Protein AF-A0A816ETZ6-F1 (afdb_monomer_lite)

Structure (mmCIF, N/CA/C/O backbone):
data_AF-A0A816ETZ6-F1
#
_entry.id   AF-A0A816ETZ6-F1
#
loop_
_atom_site.group_PDB
_atom_site.id
_atom_site.type_symbol
_atom_site.label_atom_id
_atom_site.label_alt_id
_atom_site.label_comp_id
_atom_site.label_asym_id
_atom_site.label_entity_id
_atom_site.label_seq_id
_atom_site.pdbx_PDB_ins_code
_atom_site.Cartn_x
_atom_site.Cartn_y
_atom_site.Cartn_z
_atom_site.occupancy
_atom_site.B_iso_or_equiv
_atom_site.auth_seq_id
_atom_site.auth_comp_id
_atom_site.auth_asym_id
_atom_site.auth_atom_id
_atom_site.pdbx_PDB_model_num
ATOM 1 N N . MET A 1 1 ? -43.226 31.183 15.297 1.00 34.88 1 MET A N 1
ATOM 2 C CA . MET A 1 1 ? -44.395 31.118 14.381 1.00 34.88 1 MET A CA 1
ATOM 3 C C . MET A 1 1 ? -44.049 30.615 12.976 1.00 34.88 1 MET A C 1
ATOM 5 O O . MET A 1 1 ? -44.706 29.684 12.530 1.00 34.88 1 MET A O 1
ATOM 9 N N . LEU A 1 2 ? -43.011 31.144 12.308 1.00 30.92 2 LEU A N 1
ATOM 10 C CA . LEU A 1 2 ? -42.655 30.801 10.915 1.00 30.92 2 LEU A CA 1
ATOM 11 C C . LEU A 1 2 ? -42.372 29.296 10.672 1.00 30.92 2 LEU A C 1
ATOM 13 O O . LEU A 1 2 ? -42.860 28.724 9.703 1.00 30.92 2 LEU A O 1
ATOM 17 N N . LYS A 1 3 ? -41.670 28.618 11.596 1.00 33.84 3 LYS A N 1
ATOM 18 C CA . LYS A 1 3 ? -41.381 27.166 11.521 1.00 33.84 3 LYS A CA 1
ATOM 19 C C . LYS A 1 3 ? -42.647 26.290 11.556 1.00 33.84 3 LYS A C 1
ATOM 21 O O . LYS A 1 3 ? -42.753 25.325 10.807 1.00 33.84 3 LYS A O 1
ATOM 26 N N . ARG A 1 4 ? -43.641 26.674 12.368 1.00 38.38 4 ARG A N 1
ATOM 27 C CA . ARG A 1 4 ? -44.930 25.964 12.497 1.00 38.38 4 ARG A CA 1
ATOM 28 C C . ARG A 1 4 ? -45.792 26.131 11.237 1.00 38.38 4 ARG A C 1
ATOM 30 O O . ARG A 1 4 ? -46.466 25.197 10.823 1.00 38.38 4 ARG A O 1
ATOM 37 N N . GLN A 1 5 ? -45.712 27.295 10.585 1.00 42.84 5 GLN A N 1
ATOM 38 C CA . GLN A 1 5 ? -46.378 27.547 9.300 1.00 42.84 5 GLN A CA 1
ATOM 39 C C . GLN A 1 5 ? -45.770 26.739 8.144 1.00 42.84 5 GLN A C 1
ATOM 41 O O . GLN A 1 5 ? -46.517 26.285 7.282 1.00 42.84 5 GLN A O 1
ATOM 46 N N . ILE A 1 6 ? -44.449 26.523 8.127 1.00 42.72 6 ILE A N 1
ATOM 47 C CA . ILE A 1 6 ? -43.787 25.690 7.107 1.00 42.72 6 ILE A CA 1
ATOM 48 C C . ILE A 1 6 ? -44.205 24.222 7.259 1.00 42.72 6 ILE A C 1
ATOM 50 O O . ILE A 1 6 ? -44.625 23.618 6.275 1.00 42.72 6 ILE A O 1
ATOM 54 N N . GLY A 1 7 ? -44.192 23.685 8.486 1.00 45.31 7 GLY A N 1
ATOM 55 C CA . GLY A 1 7 ? -44.654 22.318 8.764 1.00 45.31 7 GLY A CA 1
ATOM 56 C C . GLY A 1 7 ? -46.095 22.073 8.301 1.00 45.31 7 GLY A C 1
ATOM 57 O O . GLY A 1 7 ? -46.358 21.117 7.577 1.00 45.31 7 GLY A O 1
ATOM 58 N N . ASN A 1 8 ? -47.012 22.998 8.606 1.00 49.31 8 ASN A N 1
ATOM 59 C CA . ASN A 1 8 ? -48.418 22.873 8.204 1.00 49.31 8 ASN A CA 1
ATOM 60 C C . ASN A 1 8 ? -48.623 22.957 6.679 1.00 49.31 8 ASN A C 1
ATOM 62 O O . ASN A 1 8 ? -49.490 22.274 6.138 1.00 49.31 8 ASN A O 1
ATOM 66 N N . ARG A 1 9 ? -47.823 23.763 5.963 1.00 48.66 9 ARG A N 1
ATOM 67 C CA . ARG A 1 9 ? -47.892 23.868 4.491 1.00 48.66 9 ARG A CA 1
ATOM 68 C C . ARG A 1 9 ? -47.369 22.616 3.784 1.00 48.66 9 ARG A C 1
ATOM 70 O O . ARG A 1 9 ? -47.900 22.259 2.733 1.00 48.66 9 ARG A O 1
ATOM 77 N N . VAL A 1 10 ? -46.364 21.955 4.359 1.00 47.81 10 VAL A N 1
ATOM 78 C CA . VAL A 1 10 ? -45.830 20.680 3.854 1.00 47.81 10 VAL A CA 1
ATOM 79 C C . VAL A 1 10 ? -46.866 19.569 4.028 1.00 47.81 10 VAL A C 1
ATOM 81 O O . VAL A 1 10 ? -47.193 18.899 3.054 1.00 47.81 10 VAL A O 1
ATOM 84 N N . VAL A 1 11 ? -47.473 19.450 5.214 1.00 50.91 11 VAL A N 1
ATOM 85 C CA . VAL A 1 11 ? -48.527 18.453 5.481 1.00 50.91 11 VAL A CA 1
ATOM 86 C C . VAL A 1 11 ? -49.741 18.660 4.568 1.00 50.91 11 VAL A C 1
ATOM 88 O O . VAL A 1 11 ? -50.195 17.713 3.934 1.00 50.91 11 VAL A O 1
ATOM 91 N N . ALA A 1 12 ? -50.223 19.898 4.409 1.00 53.41 12 ALA A N 1
ATOM 92 C CA . ALA A 1 12 ? -51.356 20.193 3.526 1.00 53.41 12 ALA A CA 1
ATOM 93 C C . ALA A 1 12 ? -51.076 19.898 2.037 1.00 53.41 12 ALA A C 1
ATOM 95 O O . ALA A 1 12 ? -51.993 19.534 1.306 1.00 53.41 12 ALA A O 1
ATOM 96 N N . SER A 1 13 ? -49.822 20.034 1.584 1.00 50.47 13 SER A N 1
ATOM 97 C CA . SER A 1 13 ? -49.429 19.714 0.200 1.00 50.47 13 SER A CA 1
ATOM 98 C C . SER A 1 13 ? -49.269 18.211 -0.041 1.00 50.47 13 SER A C 1
ATOM 100 O O . SER A 1 13 ? -49.447 17.757 -1.164 1.00 50.47 13 SER A O 1
ATOM 102 N N . ILE A 1 14 ? -48.938 17.440 0.998 1.00 49.06 14 ILE A N 1
ATOM 103 C CA . ILE A 1 14 ? -48.859 15.973 0.936 1.00 49.06 14 ILE A CA 1
ATOM 104 C C . ILE A 1 14 ? -50.270 15.368 0.932 1.00 49.06 14 ILE A C 1
ATOM 106 O O . ILE A 1 14 ? -50.546 14.464 0.151 1.00 49.06 14 ILE A O 1
ATOM 110 N N . MET A 1 15 ? -51.177 15.910 1.751 1.00 49.72 15 MET A N 1
ATOM 111 C CA . MET A 1 15 ? -52.556 15.420 1.895 1.00 49.72 15 MET A CA 1
ATOM 112 C C . MET A 1 15 ? -53.477 15.762 0.710 1.00 49.72 15 MET A C 1
ATOM 114 O O . MET A 1 15 ? -54.585 15.241 0.633 1.00 49.72 15 MET A O 1
ATOM 118 N N . SER A 1 16 ? -53.057 16.641 -0.207 1.00 53.53 16 SER A N 1
ATOM 119 C CA . SER A 1 16 ? -53.826 17.000 -1.410 1.00 53.53 16 SER A CA 1
ATOM 120 C C . SER A 1 16 ? -53.511 16.128 -2.634 1.00 53.53 16 SER A C 1
ATOM 122 O O . SER A 1 16 ? -54.131 16.303 -3.685 1.00 53.53 16 SER A O 1
ATOM 124 N N . ILE A 1 17 ? -52.565 15.190 -2.517 1.00 47.22 17 ILE A N 1
ATOM 125 C CA . ILE A 1 17 ? -52.207 14.233 -3.571 1.00 47.22 17 ILE A CA 1
ATOM 126 C C . ILE A 1 17 ? -53.165 13.032 -3.492 1.00 47.22 17 ILE A C 1
ATOM 128 O O . ILE A 1 17 ? -53.378 12.482 -2.416 1.00 47.22 17 ILE A O 1
ATOM 132 N N . ALA A 1 18 ? -53.752 12.633 -4.627 1.00 47.09 18 ALA A N 1
ATOM 133 C CA . ALA A 1 18 ? -54.718 11.533 -4.699 1.00 47.09 18 ALA A CA 1
ATOM 134 C C . ALA A 1 18 ? -54.123 10.204 -4.187 1.00 47.09 18 ALA A C 1
ATOM 136 O O . ALA A 1 18 ? -53.021 9.801 -4.582 1.00 47.09 18 ALA A O 1
ATOM 137 N N . THR A 1 19 ? -54.870 9.537 -3.303 1.00 45.59 19 THR A N 1
ATOM 138 C CA . THR A 1 19 ? -54.453 8.382 -2.485 1.00 45.59 19 THR A CA 1
ATOM 139 C C . THR A 1 19 ? -54.146 7.118 -3.289 1.00 45.59 19 THR A C 1
ATOM 141 O O . THR A 1 19 ? -53.476 6.210 -2.810 1.00 45.59 19 THR A O 1
ATOM 144 N N . ASP A 1 20 ? -54.582 7.077 -4.537 1.00 40.91 20 ASP A N 1
ATOM 145 C CA . ASP A 1 20 ? -54.386 6.023 -5.525 1.00 40.91 20 ASP A CA 1
ATOM 146 C C . ASP A 1 20 ? -53.014 6.101 -6.233 1.00 40.91 20 ASP A C 1
ATOM 148 O O . ASP A 1 20 ? -52.674 5.255 -7.060 1.00 40.91 20 ASP A O 1
ATOM 152 N N . THR A 1 21 ? -52.165 7.063 -5.845 1.00 41.06 21 THR A N 1
ATOM 153 C CA . THR A 1 21 ? -50.764 7.170 -6.284 1.00 41.06 21 THR A CA 1
ATOM 154 C C . THR A 1 21 ? -49.771 7.230 -5.118 1.00 41.06 21 THR A C 1
ATOM 156 O O . THR A 1 21 ? -49.090 8.233 -4.919 1.00 41.06 21 THR A O 1
ATOM 159 N N . TYR A 1 22 ? -49.611 6.123 -4.389 1.00 39.69 22 TYR A N 1
ATOM 160 C CA . TYR A 1 22 ? -48.422 5.890 -3.557 1.00 39.69 22 TYR A CA 1
ATOM 161 C C . TYR A 1 22 ? -47.511 4.846 -4.209 1.00 39.69 22 TYR A C 1
ATOM 163 O O . TYR A 1 22 ? -48.012 3.916 -4.845 1.00 39.69 22 TYR A O 1
ATOM 171 N N . PRO A 1 23 ? -46.176 4.999 -4.114 1.00 36.97 23 PRO A N 1
ATOM 172 C CA . PRO A 1 23 ? -45.440 5.769 -3.103 1.00 36.97 23 PRO A CA 1
ATOM 173 C C . PRO A 1 23 ? -44.599 6.912 -3.709 1.00 36.97 23 PRO A C 1
ATOM 175 O O . PRO A 1 23 ? -44.092 6.824 -4.831 1.00 36.97 23 PRO A O 1
ATOM 178 N N . LEU A 1 24 ? -44.469 8.010 -2.964 1.00 38.41 24 LEU A N 1
ATOM 179 C CA . LEU A 1 24 ? -43.853 9.254 -3.426 1.00 38.41 24 LEU A CA 1
ATOM 180 C C . LEU A 1 24 ? -42.898 9.754 -2.333 1.00 38.41 24 LEU A C 1
ATOM 182 O O . LEU A 1 24 ? -43.301 10.488 -1.435 1.00 38.41 24 LEU A O 1
ATOM 186 N N . LEU A 1 25 ? -41.630 9.334 -2.386 1.00 40.00 25 LEU A N 1
ATOM 187 C CA . LEU A 1 25 ? -40.583 9.924 -1.548 1.00 40.00 25 LEU A CA 1
ATOM 188 C C . LEU A 1 25 ? -40.265 11.317 -2.115 1.00 40.00 25 LEU A C 1
ATOM 190 O O . LEU A 1 25 ? -39.762 11.431 -3.234 1.00 40.00 25 LEU A O 1
ATOM 194 N N . LEU A 1 26 ? -40.632 12.370 -1.381 1.00 43.00 26 LEU A N 1
ATOM 195 C CA . LEU A 1 26 ? -40.454 13.768 -1.780 1.00 43.00 26 LEU A CA 1
ATOM 196 C C . LEU A 1 26 ? -39.130 14.301 -1.227 1.00 43.00 26 LEU A C 1
ATOM 198 O O . LEU A 1 26 ? -39.006 14.559 -0.032 1.00 43.00 26 LEU A O 1
ATOM 202 N N . CYS A 1 27 ? -38.148 14.519 -2.102 1.00 36.97 27 CYS A N 1
ATOM 203 C CA . CYS A 1 27 ? -36.967 15.299 -1.740 1.00 36.97 27 CYS A CA 1
ATOM 204 C C . CYS A 1 27 ? -37.350 16.788 -1.718 1.00 36.97 27 CYS A C 1
ATOM 206 O O . CYS A 1 27 ? -37.662 17.372 -2.760 1.00 36.97 27 CYS A O 1
ATOM 208 N N . ILE A 1 28 ? -37.379 17.375 -0.520 1.00 40.34 28 ILE A N 1
ATOM 209 C CA . ILE A 1 28 ? -37.709 18.782 -0.291 1.00 40.34 28 ILE A CA 1
ATOM 210 C C . ILE A 1 28 ? -36.407 19.544 -0.072 1.00 40.34 28 ILE A C 1
ATOM 212 O O . ILE A 1 28 ? -35.733 19.341 0.937 1.00 40.34 28 ILE A O 1
ATOM 216 N N . MET A 1 29 ? -36.075 20.455 -0.985 1.00 34.91 29 MET A N 1
ATOM 217 C CA . MET A 1 29 ? -34.962 21.384 -0.797 1.00 34.91 29 MET A CA 1
ATOM 218 C C . MET A 1 29 ? -35.473 22.813 -0.625 1.00 34.91 29 MET A C 1
ATOM 220 O O . MET A 1 29 ? -36.388 23.262 -1.321 1.00 34.91 29 MET A O 1
ATOM 224 N N . LEU A 1 30 ? -34.869 23.533 0.322 1.00 34.41 30 LEU A N 1
ATOM 225 C CA . LEU A 1 30 ? -35.123 24.950 0.549 1.00 34.41 30 LEU A CA 1
ATOM 226 C C . LEU A 1 30 ? -34.079 25.754 -0.235 1.00 34.41 30 LEU A C 1
ATOM 228 O O . LEU A 1 30 ? -32.923 25.833 0.172 1.00 34.41 30 LEU A O 1
ATOM 232 N N . GLN A 1 31 ? -34.474 26.350 -1.357 1.00 34.78 31 GLN A N 1
ATOM 233 C CA . GLN A 1 31 ? -33.608 27.238 -2.137 1.00 34.78 31 GLN A CA 1
ATOM 234 C C . GLN A 1 31 ? -34.212 28.642 -2.137 1.00 34.78 31 GLN A C 1
ATOM 236 O O . GLN A 1 31 ? -35.377 28.828 -2.474 1.00 34.78 31 GLN A O 1
ATOM 241 N N . HIS A 1 32 ? -33.426 29.639 -1.720 1.00 34.31 32 HIS A N 1
ATOM 242 C CA . HIS A 1 32 ? -33.833 31.053 -1.673 1.00 34.31 32 HIS A CA 1
ATOM 243 C C . HIS A 1 32 ? -35.128 31.327 -0.876 1.00 34.31 32 HIS A C 1
ATOM 245 O O . HIS A 1 32 ? -35.890 32.235 -1.196 1.00 34.31 32 HIS A O 1
ATOM 251 N N . GLY A 1 33 ? -35.400 30.535 0.168 1.00 34.59 33 GLY A N 1
ATOM 252 C CA . GLY A 1 33 ? -36.573 30.714 1.033 1.00 34.59 33 GLY A CA 1
ATOM 253 C C . GLY A 1 33 ? -37.898 30.194 0.459 1.00 34.59 33 GLY A C 1
ATOM 254 O O . GLY A 1 33 ? -38.934 30.358 1.104 1.00 34.59 33 GLY A O 1
ATOM 255 N N . GLN A 1 34 ? -37.886 29.534 -0.705 1.00 35.69 34 GLN A N 1
ATOM 256 C CA . GLN A 1 34 ? -39.037 28.809 -1.247 1.00 35.69 34 GLN A CA 1
ATOM 257 C C . GLN A 1 34 ? -38.765 27.301 -1.298 1.00 35.69 34 GLN A C 1
ATOM 259 O O . GLN A 1 34 ? -37.636 26.844 -1.471 1.00 35.69 34 GLN A O 1
ATOM 264 N N . LEU A 1 35 ? -39.828 26.529 -1.077 1.00 39.34 35 LEU A N 1
ATOM 265 C CA . LEU A 1 35 ? -39.796 25.077 -0.930 1.00 39.34 35 LEU A CA 1
ATOM 266 C C . LEU A 1 35 ? -40.050 24.450 -2.309 1.00 39.34 35 LEU A C 1
ATOM 268 O O . LEU A 1 35 ? -41.132 24.644 -2.864 1.00 39.34 35 LEU A O 1
ATOM 272 N N . GLN A 1 36 ? -39.067 23.746 -2.876 1.00 41.31 36 GLN A N 1
ATOM 273 C CA . GLN A 1 36 ? -39.215 23.053 -4.163 1.00 41.31 36 GLN A CA 1
ATOM 274 C C . GLN A 1 36 ? -39.048 21.539 -4.011 1.00 41.31 36 GLN A C 1
ATOM 276 O O . GLN A 1 36 ? -38.235 21.056 -3.221 1.00 41.31 36 GLN A O 1
ATOM 281 N N . ILE A 1 37 ? -39.843 20.803 -4.790 1.00 46.69 37 ILE A N 1
ATOM 282 C CA . ILE A 1 37 ? -39.881 19.339 -4.845 1.00 46.69 37 ILE A CA 1
ATOM 283 C C . ILE A 1 37 ? -39.155 18.900 -6.116 1.00 46.69 37 ILE A C 1
ATOM 285 O O . ILE A 1 37 ? -39.604 19.235 -7.212 1.00 46.69 37 ILE A O 1
ATOM 289 N N . THR A 1 38 ? -38.058 18.153 -5.985 1.00 40.88 38 THR A N 1
ATOM 290 C CA . THR A 1 38 ? -37.155 17.891 -7.122 1.00 40.88 38 THR A CA 1
ATOM 291 C C . THR A 1 38 ? -37.094 16.443 -7.605 1.00 40.88 38 THR A C 1
ATOM 293 O O . THR A 1 38 ? -36.590 16.230 -8.702 1.00 40.88 38 THR A O 1
ATOM 296 N N . ASN A 1 39 ? -37.618 15.441 -6.885 1.00 34.59 39 ASN A N 1
ATOM 297 C CA . ASN A 1 39 ? -37.614 14.061 -7.399 1.00 34.59 39 ASN A CA 1
ATOM 298 C C . ASN A 1 39 ? -38.719 13.155 -6.831 1.00 34.59 39 ASN A C 1
ATOM 300 O O . ASN A 1 39 ? -39.155 13.347 -5.698 1.00 34.59 39 ASN A O 1
ATOM 304 N N . LYS A 1 40 ? -39.146 12.166 -7.639 1.00 41.06 40 LYS A N 1
ATOM 305 C CA . LYS A 1 40 ? -40.146 11.131 -7.309 1.00 41.06 40 LYS A CA 1
ATOM 306 C C . LYS A 1 40 ? -39.498 9.743 -7.353 1.00 41.06 40 LYS A C 1
ATOM 308 O O . LYS A 1 40 ? -39.164 9.275 -8.438 1.00 41.06 40 LYS A O 1
ATOM 313 N N . ILE A 1 41 ? -39.365 9.068 -6.211 1.00 36.31 41 ILE A N 1
ATOM 314 C CA . ILE A 1 41 ? -38.901 7.668 -6.141 1.00 36.31 41 ILE A CA 1
ATOM 315 C C . ILE A 1 41 ? -40.079 6.773 -5.729 1.00 36.31 41 ILE A C 1
ATOM 317 O O . ILE A 1 41 ? -40.777 7.094 -4.766 1.00 36.31 41 ILE A O 1
ATOM 321 N N . ARG A 1 42 ? -40.311 5.676 -6.469 1.00 35.72 42 ARG A N 1
ATOM 322 C CA . ARG A 1 42 ? -41.384 4.693 -6.219 1.00 35.72 42 ARG A CA 1
ATOM 323 C C . ARG A 1 42 ? -40.836 3.454 -5.474 1.00 35.72 42 ARG A C 1
ATOM 325 O O . ARG A 1 42 ? -40.060 2.718 -6.069 1.00 35.72 42 ARG A O 1
ATOM 332 N N . GLY A 1 43 ? -41.273 3.190 -4.234 1.00 41.09 43 GLY A N 1
ATOM 333 C CA . GLY A 1 43 ? -41.097 1.926 -3.492 1.00 41.09 43 GLY A CA 1
ATOM 334 C C . GLY A 1 43 ? -42.106 1.648 -2.342 1.00 41.09 43 GLY A C 1
ATOM 335 O O . GLY A 1 43 ? -42.476 2.540 -1.586 1.00 41.09 43 GLY A O 1
ATOM 336 N N . THR A 1 44 ? -42.535 0.382 -2.299 1.00 41.16 44 THR A N 1
ATOM 337 C CA . THR A 1 44 ? -43.386 -0.492 -1.437 1.00 41.16 44 THR A CA 1
ATOM 338 C C . THR A 1 44 ? -43.723 -0.184 0.047 1.00 41.16 44 THR A C 1
ATOM 340 O O . THR A 1 44 ? -43.862 -1.132 0.812 1.00 41.16 44 THR A O 1
ATOM 343 N N . MET A 1 45 ? -43.894 1.059 0.504 1.00 43.56 45 MET A N 1
ATOM 344 C CA . MET A 1 45 ? -44.375 1.313 1.886 1.00 43.56 45 MET A CA 1
ATOM 345 C C . MET A 1 45 ? -45.904 1.464 1.965 1.00 43.56 45 MET A C 1
ATOM 347 O O . MET A 1 45 ? -46.514 2.061 1.074 1.00 43.56 45 MET A O 1
ATOM 351 N N . SER A 1 46 ? -46.527 0.938 3.024 1.00 50.12 46 SER A N 1
ATOM 352 C CA . SER A 1 46 ? -47.958 1.131 3.317 1.00 50.12 46 SER A CA 1
ATOM 353 C C . SER A 1 46 ? -48.247 2.538 3.869 1.00 50.12 46 SER A C 1
ATOM 355 O O . SER A 1 46 ? -47.347 3.219 4.360 1.00 50.12 46 SER A O 1
ATOM 357 N N . CYS A 1 47 ? -49.501 3.009 3.790 1.00 44.69 47 CYS A N 1
ATOM 358 C CA . CYS A 1 47 ? -49.872 4.358 4.251 1.00 44.69 47 CYS A CA 1
ATOM 359 C C . CYS A 1 47 ? -49.534 4.608 5.730 1.00 44.69 47 CYS A C 1
ATOM 361 O O . CYS A 1 47 ? -49.101 5.709 6.068 1.00 44.69 47 CYS A O 1
ATOM 363 N N . ASP A 1 48 ? -49.689 3.592 6.580 1.00 49.91 48 ASP A N 1
ATOM 364 C CA . ASP A 1 48 ? -49.413 3.698 8.014 1.00 49.91 48 ASP A CA 1
ATOM 365 C C . ASP A 1 48 ? -47.906 3.820 8.281 1.00 49.91 48 ASP A C 1
ATOM 367 O O . ASP A 1 48 ? -47.484 4.674 9.057 1.00 49.91 48 ASP A O 1
ATOM 371 N N . GLU A 1 49 ? -47.078 3.057 7.559 1.00 48.41 49 GLU A N 1
ATOM 372 C CA . GLU A 1 49 ? -45.612 3.137 7.655 1.00 48.41 49 GLU A CA 1
ATOM 373 C C . GLU A 1 49 ? -45.079 4.490 7.168 1.00 48.41 49 GLU A C 1
ATOM 375 O O . GLU A 1 49 ? -44.165 5.049 7.771 1.00 48.41 49 GLU A O 1
ATOM 380 N N . VAL A 1 50 ? -45.668 5.050 6.106 1.00 46.16 50 VAL A N 1
ATOM 381 C CA . VAL A 1 50 ? -45.304 6.382 5.598 1.00 46.16 50 VAL A CA 1
ATOM 382 C C . VAL A 1 50 ? -45.700 7.476 6.591 1.00 46.16 50 VAL A C 1
ATOM 384 O O . VAL A 1 50 ? -44.939 8.423 6.795 1.00 46.16 50 VAL A O 1
ATOM 387 N N . TYR A 1 51 ? -46.874 7.366 7.218 1.00 47.62 51 TYR A N 1
ATOM 388 C CA . TYR A 1 51 ? -47.314 8.322 8.232 1.00 47.62 51 TYR A CA 1
ATOM 389 C C . TYR A 1 51 ? -46.418 8.271 9.480 1.00 47.62 51 TYR A C 1
ATOM 391 O O . TYR A 1 51 ? -45.949 9.317 9.926 1.00 47.62 51 TYR A O 1
ATOM 399 N N . GLU A 1 52 ? -46.110 7.076 9.989 1.00 51.25 52 GLU A N 1
ATOM 400 C CA . GLU A 1 52 ? -45.186 6.853 11.112 1.00 51.25 52 GLU A CA 1
ATOM 401 C C . GLU A 1 52 ? -43.782 7.409 10.820 1.00 51.25 52 GLU A C 1
ATOM 403 O O . GLU A 1 52 ? -43.214 8.134 11.643 1.00 51.25 52 GLU A O 1
ATOM 408 N N . GLU A 1 53 ? -43.228 7.156 9.628 1.00 48.38 53 GLU A N 1
ATOM 409 C CA . GLU A 1 53 ? -41.922 7.702 9.245 1.00 48.38 53 GLU A CA 1
ATOM 410 C C . GLU A 1 53 ? -41.940 9.227 9.119 1.00 48.38 53 GLU A C 1
ATOM 412 O O . GLU A 1 53 ? -41.002 9.891 9.564 1.00 48.38 53 GLU A O 1
ATOM 417 N N . LEU A 1 54 ? -43.000 9.807 8.549 1.00 45.12 54 LEU A N 1
ATOM 418 C CA . LEU A 1 54 ? -43.133 11.258 8.419 1.00 45.12 54 LEU A CA 1
ATOM 419 C C . LEU A 1 54 ? -43.300 11.937 9.779 1.00 45.12 54 LEU A C 1
ATOM 421 O O . LEU A 1 54 ? -42.702 12.991 10.001 1.00 45.12 54 LEU A O 1
ATOM 425 N N . VAL A 1 55 ? -44.059 11.338 10.700 1.00 50.62 55 VAL A N 1
ATOM 426 C CA . VAL A 1 55 ? -44.177 11.807 12.087 1.00 50.62 55 VAL A CA 1
ATOM 427 C C . VAL A 1 55 ? -42.829 11.685 12.800 1.00 50.62 55 VAL A C 1
ATOM 429 O O . VAL A 1 55 ? -42.383 12.648 13.416 1.00 50.62 55 VAL A O 1
ATOM 432 N N . SER A 1 56 ? -42.113 10.571 12.632 1.00 48.94 56 SER A N 1
ATOM 433 C CA . SER A 1 56 ? -40.766 10.361 13.183 1.00 48.94 56 SER A CA 1
ATOM 434 C C . SER A 1 56 ? -39.740 11.358 12.627 1.00 48.94 56 SER A C 1
ATOM 436 O O . SER A 1 56 ? -38.921 11.904 13.371 1.00 48.94 56 SER A O 1
ATOM 438 N N . ALA A 1 57 ? -39.793 11.660 11.329 1.00 45.03 57 ALA A N 1
ATOM 439 C CA . ALA A 1 57 ? -38.941 12.654 10.685 1.00 45.03 57 ALA A CA 1
ATOM 440 C C . ALA A 1 57 ? -39.301 14.084 11.121 1.00 45.03 57 ALA A C 1
ATOM 442 O O . ALA A 1 57 ? -38.399 14.883 11.383 1.00 45.03 57 ALA A O 1
ATOM 443 N N . HIS A 1 58 ? -40.594 14.398 11.260 1.00 45.56 58 HIS A N 1
ATOM 444 C CA . HIS A 1 58 ? -41.081 15.666 11.807 1.00 45.56 58 HIS A CA 1
ATOM 445 C C . HIS A 1 58 ? -40.612 15.866 13.251 1.00 45.56 58 HIS A C 1
ATOM 447 O O . HIS A 1 58 ? -40.082 16.9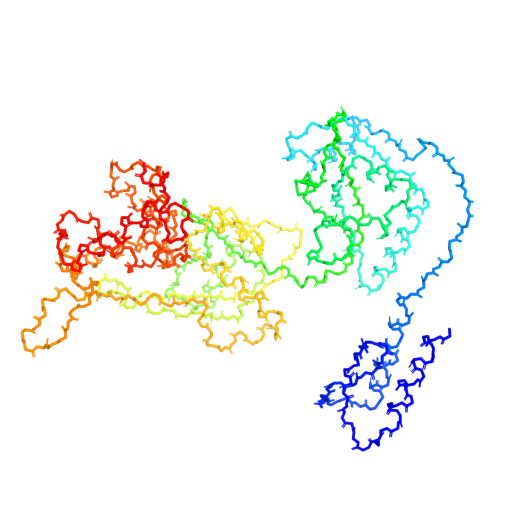27 13.591 1.00 45.56 58 HIS A O 1
ATOM 453 N N . ASP A 1 59 ? -40.718 14.828 14.076 1.00 47.38 59 ASP A N 1
ATOM 454 C CA . ASP A 1 59 ? -40.248 14.824 15.456 1.00 47.38 59 ASP A CA 1
ATOM 455 C C . ASP A 1 59 ? -38.728 14.960 15.536 1.00 47.38 59 ASP A C 1
ATOM 457 O O . ASP A 1 59 ? -38.230 15.764 16.319 1.00 47.38 59 ASP A O 1
ATOM 461 N N . LYS A 1 60 ? -37.964 14.253 14.694 1.00 46.22 60 LYS A N 1
ATOM 462 C CA . LYS A 1 60 ? -36.498 14.405 14.613 1.00 46.22 60 LYS A CA 1
ATOM 463 C C . LYS A 1 60 ? -36.084 15.804 14.151 1.00 46.22 60 LYS A C 1
ATOM 465 O O . LYS A 1 60 ? -35.098 16.340 14.655 1.00 46.22 60 LYS A O 1
ATOM 470 N N . PHE A 1 61 ? -36.821 16.401 13.215 1.00 41.03 61 PHE A N 1
ATOM 471 C CA . PHE A 1 61 ? -36.565 17.754 12.721 1.00 41.03 61 PHE A CA 1
ATOM 472 C C . PHE A 1 61 ? -36.890 18.820 13.779 1.00 41.03 61 PHE A C 1
ATOM 474 O O . PHE A 1 61 ? -36.116 19.760 13.960 1.00 41.03 61 PHE A O 1
ATOM 481 N N . ASN A 1 62 ? -37.982 18.652 14.530 1.00 44.72 62 ASN A N 1
ATOM 482 C CA . ASN A 1 62 ? -38.365 19.570 15.605 1.00 44.72 62 ASN A CA 1
ATOM 483 C C . ASN A 1 62 ? -37.524 19.397 16.881 1.00 44.72 62 ASN A C 1
ATOM 485 O O . ASN A 1 62 ? -37.255 20.391 17.550 1.00 44.72 62 ASN A O 1
ATOM 489 N N . ARG A 1 63 ? -37.039 18.184 17.192 1.00 45.84 63 ARG A N 1
ATOM 490 C CA . ARG A 1 63 ? -36.154 17.919 18.348 1.00 45.84 63 ARG A CA 1
ATOM 491 C C . ARG A 1 63 ? -34.748 18.509 18.203 1.00 45.84 63 ARG A C 1
ATOM 493 O O . ARG A 1 63 ? -33.998 18.514 19.170 1.00 45.84 63 ARG A O 1
ATOM 500 N N . ARG A 1 64 ? -34.359 19.009 17.023 1.00 39.94 64 ARG A N 1
ATOM 501 C CA . ARG A 1 64 ? -33.009 19.553 16.787 1.00 39.94 64 ARG A CA 1
ATOM 502 C C . ARG A 1 64 ? -32.802 21.018 17.177 1.00 39.94 64 ARG A C 1
ATOM 504 O O . ARG A 1 64 ? -31.703 21.517 16.977 1.00 39.94 64 ARG A O 1
ATOM 511 N N . VAL A 1 65 ? -33.790 21.700 17.757 1.00 39.81 65 VAL A N 1
ATOM 512 C CA . VAL A 1 65 ? -33.563 23.000 18.412 1.00 39.81 65 VAL A CA 1
ATOM 513 C C . VAL A 1 65 ? -34.479 23.134 19.626 1.00 39.81 65 VAL A C 1
ATOM 515 O O . VAL A 1 65 ? -35.524 23.776 19.553 1.00 39.81 65 VAL A O 1
ATOM 518 N N . GLU A 1 66 ? -34.061 22.568 20.751 1.00 33.62 66 GLU A N 1
ATOM 519 C CA . GLU A 1 66 ? -34.364 23.162 22.051 1.00 33.62 66 GLU A CA 1
ATOM 520 C C . GLU A 1 66 ? -33.103 23.890 22.519 1.00 33.62 66 GLU A C 1
ATOM 522 O O . GLU A 1 66 ? -32.230 23.337 23.179 1.00 33.62 66 GLU A O 1
ATOM 527 N N . THR A 1 67 ? -32.977 25.154 22.116 1.00 34.41 67 THR A N 1
ATOM 528 C CA . THR A 1 67 ? -32.191 26.122 22.882 1.00 34.41 67 THR A CA 1
ATOM 529 C C . THR A 1 67 ? -32.919 26.303 24.206 1.00 34.41 67 THR A C 1
ATOM 531 O O . THR A 1 67 ? -33.943 26.989 24.249 1.00 34.41 67 THR A O 1
ATOM 534 N N . PHE A 1 68 ? -32.445 25.641 25.258 1.00 29.30 68 PHE A N 1
ATOM 535 C CA . PHE A 1 68 ? -32.907 25.939 26.604 1.00 29.30 68 PHE A CA 1
ATOM 536 C C . PHE A 1 68 ? -32.243 27.210 27.112 1.00 29.30 68 PHE A C 1
ATOM 538 O O . PHE A 1 68 ? -31.078 27.488 26.835 1.00 29.30 68 PHE A O 1
ATOM 545 N N . ASN A 1 69 ? -33.068 27.993 27.800 1.00 30.80 69 ASN A N 1
ATOM 546 C CA . ASN A 1 69 ? -32.793 29.330 28.284 1.00 30.80 69 ASN A CA 1
ATOM 547 C C . ASN A 1 69 ? -31.457 29.416 29.020 1.00 30.80 69 ASN A C 1
ATOM 549 O O . ASN A 1 69 ? -31.198 28.661 29.956 1.00 30.80 69 ASN A O 1
ATOM 553 N N . ILE A 1 70 ? -30.668 30.409 28.615 1.00 31.33 70 ILE A N 1
ATOM 554 C CA . ILE A 1 70 ? -29.593 30.983 29.412 1.00 31.33 70 ILE A CA 1
ATOM 555 C C . ILE A 1 70 ? -30.221 31.403 30.743 1.00 31.33 70 ILE A C 1
ATOM 557 O O . ILE A 1 70 ? -31.080 32.285 30.781 1.00 31.33 70 ILE A O 1
ATOM 561 N N . LEU A 1 71 ? -29.832 30.728 31.821 1.00 30.30 71 LEU A N 1
ATOM 562 C CA . LEU A 1 71 ? -29.949 31.299 33.152 1.00 30.30 71 LEU A CA 1
ATOM 563 C C . LEU A 1 71 ? -28.858 32.363 33.260 1.00 30.30 71 LEU A C 1
ATOM 565 O O . LEU A 1 71 ? -27.673 32.062 33.128 1.00 30.30 71 LEU A O 1
ATOM 569 N N . GLU A 1 72 ? -29.294 33.609 33.421 1.00 36.47 72 GLU A N 1
ATOM 570 C CA . GLU A 1 72 ? -28.436 34.730 33.777 1.00 36.47 72 GLU A CA 1
ATOM 571 C C . GLU A 1 72 ? -27.819 34.529 35.165 1.00 36.47 72 GLU A C 1
ATOM 573 O O . GLU A 1 72 ? -28.475 34.084 36.107 1.00 36.47 72 GLU A O 1
ATOM 578 N N . ASP A 1 73 ? -26.568 34.975 35.232 1.00 36.56 73 ASP A N 1
ATOM 579 C CA . ASP A 1 73 ? -25.823 35.442 36.396 1.00 36.56 73 ASP A CA 1
ATOM 580 C C . ASP A 1 73 ? -25.429 34.429 37.486 1.00 36.56 73 ASP A C 1
ATOM 582 O O . ASP A 1 73 ? -26.181 34.109 38.403 1.00 36.56 73 ASP A O 1
ATOM 586 N N . SER A 1 74 ? -24.140 34.071 37.485 1.00 33.31 74 SER A N 1
ATOM 587 C CA . SER A 1 74 ? -23.357 34.095 38.723 1.00 33.31 74 SER A CA 1
ATOM 588 C C . SER A 1 74 ? -21.863 34.266 38.429 1.00 33.31 74 SER A C 1
ATOM 590 O O . SER A 1 74 ? -21.181 33.320 38.047 1.00 33.31 74 SER A O 1
ATOM 592 N N . SER A 1 75 ? -21.394 35.500 38.629 1.00 30.62 75 SER A N 1
ATOM 593 C CA . SER A 1 75 ? -20.078 35.897 39.156 1.00 30.62 75 SER A CA 1
ATOM 594 C C . SER A 1 75 ? -18.806 35.202 38.645 1.00 30.62 75 SER A C 1
ATOM 596 O O . SER A 1 75 ? -18.569 34.019 38.868 1.00 30.62 75 SER A O 1
ATOM 598 N N . LEU A 1 76 ? -17.893 36.034 38.135 1.00 46.56 76 LEU A N 1
ATOM 599 C CA . LEU A 1 76 ? -16.441 35.827 38.138 1.00 46.56 76 LEU A CA 1
ATOM 600 C C . LEU A 1 76 ? -15.962 35.126 39.425 1.00 46.56 76 LEU A C 1
ATOM 602 O O . LEU A 1 76 ? -16.076 35.712 40.502 1.00 46.56 76 LEU A O 1
ATOM 606 N N . VAL A 1 77 ? -15.357 33.937 39.314 1.00 35.56 77 VAL A N 1
ATOM 607 C CA . VAL A 1 77 ? -14.593 33.328 40.415 1.00 35.56 77 VAL A CA 1
ATOM 608 C C . VAL A 1 77 ? -13.293 32.702 39.898 1.00 35.56 77 VAL A C 1
ATOM 610 O O . VAL A 1 77 ? -13.250 31.949 38.929 1.00 35.56 77 VAL A O 1
ATOM 613 N N . SER A 1 78 ? -12.211 33.091 40.564 1.00 39.62 78 SER A N 1
ATOM 614 C CA . SER A 1 78 ? -10.814 32.682 40.413 1.00 39.62 78 SER A CA 1
ATOM 615 C C . SER A 1 78 ? -10.531 31.238 40.850 1.00 39.62 78 SER A C 1
ATOM 617 O O . SER A 1 78 ? -11.126 30.800 41.820 1.00 39.62 78 SER A O 1
ATOM 619 N N . ASN A 1 79 ? -9.525 30.579 40.254 1.00 51.28 79 ASN A N 1
ATOM 620 C CA . ASN A 1 79 ? -8.665 29.498 40.804 1.00 51.28 79 ASN A CA 1
ATOM 621 C C . ASN A 1 79 ? -9.266 28.282 41.570 1.00 51.28 79 ASN A C 1
ATOM 623 O O . ASN A 1 79 ? -8.486 27.429 41.985 1.00 51.28 79 ASN A O 1
ATOM 627 N N . GLU A 1 80 ? -10.582 28.136 41.747 1.00 62.78 80 GLU A N 1
ATOM 628 C CA . GLU A 1 80 ? -11.187 27.083 42.593 1.00 62.78 80 GLU A CA 1
ATOM 629 C C . GLU A 1 80 ? -11.379 25.722 41.898 1.00 62.78 80 GLU A C 1
ATOM 631 O O . GLU A 1 80 ? -11.587 24.718 42.572 1.00 62.78 80 GLU A O 1
ATOM 636 N N . PHE A 1 81 ? -11.269 25.653 40.568 1.00 69.44 81 PHE A N 1
ATOM 637 C CA . PHE A 1 81 ? -11.575 24.435 39.799 1.00 69.44 81 PHE A CA 1
ATOM 638 C C . PHE A 1 81 ? -10.365 23.540 39.501 1.00 69.44 81 PHE A C 1
ATOM 640 O O . PHE A 1 81 ? -10.534 22.453 38.949 1.00 69.44 81 PHE A O 1
ATOM 647 N N . LEU A 1 82 ? -9.147 23.997 39.814 1.00 78.00 82 LEU A N 1
ATOM 648 C CA . LEU A 1 82 ? -7.904 23.326 39.433 1.00 78.00 82 LEU A CA 1
ATOM 649 C C . LEU A 1 82 ? -7.127 22.836 40.654 1.00 78.00 82 LEU A C 1
ATOM 651 O O . LEU A 1 82 ? -6.550 23.630 41.397 1.00 78.00 82 LEU A O 1
ATOM 655 N N . THR A 1 83 ? -7.006 21.518 40.789 1.00 81.88 83 THR A N 1
ATOM 656 C CA . THR A 1 83 ? -6.166 20.892 41.818 1.00 81.88 83 THR A CA 1
ATOM 657 C C . THR A 1 83 ? -4.875 20.376 41.188 1.00 81.88 83 THR A C 1
ATOM 659 O O . THR A 1 83 ? -4.909 19.575 40.258 1.00 81.88 83 THR A O 1
ATOM 662 N N . ILE A 1 84 ? -3.707 20.808 41.676 1.00 80.81 84 ILE A N 1
ATOM 663 C CA . ILE A 1 84 ? -2.419 20.290 41.181 1.00 80.81 84 ILE A CA 1
ATOM 664 C C . ILE A 1 84 ? -2.258 18.823 41.590 1.00 80.81 84 ILE A C 1
ATOM 666 O O . ILE A 1 84 ? -2.298 18.497 42.776 1.00 80.81 84 ILE A O 1
ATOM 670 N N . LEU A 1 85 ? -1.968 17.955 40.620 1.00 78.75 85 LEU A N 1
ATOM 671 C CA . LEU A 1 85 ? -1.582 16.576 40.896 1.00 78.75 85 LEU A CA 1
ATOM 672 C C . LEU A 1 85 ? -0.100 16.495 41.274 1.00 78.75 85 LEU A C 1
ATOM 674 O O . LEU A 1 85 ? 0.790 16.919 40.530 1.00 78.75 85 LEU A O 1
ATOM 678 N N . LEU A 1 86 ? 0.171 15.916 42.445 1.00 80.50 86 LEU A N 1
ATOM 679 C CA . LEU A 1 86 ? 1.531 15.644 42.899 1.00 80.50 86 LEU A CA 1
ATOM 680 C C . LEU A 1 86 ? 2.175 14.573 42.017 1.00 80.50 86 LEU A C 1
ATOM 682 O O . LEU A 1 86 ? 1.560 13.555 41.724 1.00 80.50 86 LEU A O 1
ATOM 686 N N . LYS A 1 87 ? 3.454 14.747 41.669 1.00 79.69 87 LYS A N 1
ATOM 687 C CA . LYS A 1 87 ? 4.194 13.790 40.822 1.00 79.69 87 LYS A CA 1
ATOM 688 C C . LYS A 1 87 ? 4.264 12.368 41.390 1.00 79.69 87 LYS A C 1
ATOM 690 O O . LYS A 1 87 ? 4.519 11.429 40.646 1.00 79.69 87 LYS A O 1
ATOM 695 N N . SER A 1 88 ? 4.089 12.231 42.702 1.00 80.50 88 SER A N 1
ATOM 696 C CA . SER A 1 88 ? 4.053 10.958 43.419 1.00 80.50 88 SER A CA 1
ATOM 697 C C . SER A 1 88 ? 2.679 10.281 43.408 1.00 80.50 88 SER A C 1
ATOM 699 O O . SER A 1 88 ? 2.583 9.145 43.865 1.00 80.50 88 SER A O 1
ATOM 701 N N . SER A 1 89 ? 1.616 10.946 42.940 1.00 86.31 89 SER A N 1
ATOM 702 C CA . SER A 1 89 ? 0.284 10.344 42.899 1.00 86.31 89 SER A CA 1
ATOM 703 C C . SER A 1 89 ? 0.191 9.303 41.782 1.00 86.31 89 SER A C 1
ATOM 705 O O . SER A 1 89 ? 0.774 9.460 40.706 1.00 86.31 89 SER A O 1
ATOM 707 N N . ALA A 1 90 ? -0.567 8.232 42.029 1.00 86.62 90 ALA A N 1
ATOM 708 C CA . ALA A 1 90 ? -0.806 7.189 41.030 1.00 86.62 90 ALA A CA 1
ATOM 709 C C . ALA A 1 90 ? -1.451 7.761 39.755 1.00 86.62 90 ALA A C 1
ATOM 711 O O . ALA A 1 90 ? -1.065 7.403 38.646 1.00 86.62 90 ALA A O 1
ATOM 712 N N . GLU A 1 91 ? -2.368 8.714 39.923 1.00 82.12 91 GLU A N 1
ATOM 713 C CA . GLU A 1 91 ? -3.054 9.407 38.833 1.00 82.12 91 GLU A CA 1
ATOM 714 C C . GLU A 1 91 ? -2.094 10.227 37.958 1.00 82.12 91 GLU A C 1
ATOM 716 O O . GLU A 1 91 ? -2.144 10.139 36.730 1.00 82.12 91 GLU A O 1
ATOM 721 N N . TYR A 1 92 ? -1.149 10.959 38.566 1.00 84.25 92 TYR A N 1
ATOM 722 C CA . TYR A 1 92 ? -0.116 11.666 37.809 1.00 84.25 92 TYR A CA 1
ATOM 723 C C . TYR A 1 92 ? 0.724 10.684 36.989 1.00 84.25 92 TYR A C 1
ATOM 725 O O . TYR A 1 92 ? 0.994 10.940 35.817 1.00 84.25 92 TYR A O 1
ATOM 733 N N . VAL A 1 93 ? 1.146 9.565 37.589 1.00 82.00 93 VAL A N 1
ATOM 734 C CA . VAL A 1 93 ? 1.970 8.552 36.913 1.00 82.00 93 VAL A CA 1
ATOM 735 C C . VAL A 1 93 ? 1.220 7.930 35.734 1.00 82.00 93 VAL A C 1
ATOM 737 O O . VAL A 1 93 ? 1.801 7.771 34.661 1.00 82.00 93 VAL A O 1
ATOM 740 N N . GLU A 1 94 ? -0.072 7.633 35.886 1.00 82.56 94 GLU A N 1
ATOM 741 C CA . GLU A 1 94 ? -0.905 7.110 34.800 1.00 82.56 94 GLU A CA 1
ATOM 742 C C . GLU A 1 94 ? -0.997 8.098 33.627 1.00 82.56 94 GLU A C 1
ATOM 744 O O . GLU A 1 94 ? -0.747 7.729 32.475 1.00 82.56 94 GLU A O 1
ATOM 749 N N . ILE A 1 95 ? -1.298 9.368 33.914 1.00 80.44 95 ILE A N 1
ATOM 750 C CA . ILE A 1 95 ? -1.374 10.430 32.903 1.00 80.44 95 ILE A CA 1
ATOM 751 C C . ILE A 1 95 ? -0.011 10.639 32.233 1.00 80.44 95 ILE A C 1
ATOM 753 O O . ILE A 1 95 ? 0.079 10.722 31.006 1.00 80.44 95 ILE A O 1
ATOM 757 N N . ALA A 1 96 ? 1.064 10.683 33.021 1.00 79.62 96 ALA A N 1
ATOM 758 C CA . ALA A 1 96 ? 2.416 10.866 32.517 1.00 79.62 96 ALA A CA 1
ATOM 759 C C . ALA A 1 96 ? 2.831 9.724 31.583 1.00 79.62 96 ALA A C 1
ATOM 761 O O . ALA A 1 96 ? 3.392 9.993 30.525 1.00 79.62 96 ALA A O 1
ATOM 762 N N . ASN A 1 97 ? 2.489 8.474 31.909 1.00 78.94 97 ASN A N 1
ATOM 763 C CA . ASN A 1 97 ? 2.745 7.320 31.044 1.00 78.94 97 ASN A CA 1
ATOM 764 C C . ASN A 1 97 ? 1.974 7.408 29.720 1.00 78.94 97 ASN A C 1
ATOM 766 O O . ASN A 1 97 ? 2.545 7.151 28.661 1.00 78.94 97 ASN A O 1
ATOM 770 N N . LYS A 1 98 ? 0.710 7.852 29.747 1.00 74.50 98 LYS A N 1
ATOM 771 C CA . LYS A 1 98 ? -0.089 8.091 28.529 1.00 74.50 98 LYS A CA 1
ATOM 772 C C . LYS A 1 98 ? 0.478 9.223 27.648 1.00 74.50 98 LYS A C 1
ATOM 774 O O . LYS A 1 98 ? 0.241 9.257 26.438 1.00 74.50 98 LYS A O 1
ATOM 779 N N . LEU A 1 99 ? 1.255 10.137 28.233 1.00 69.31 99 LEU A N 1
ATOM 780 C CA . LEU A 1 99 ? 1.940 11.239 27.542 1.00 69.31 99 LEU A CA 1
ATOM 781 C C . LEU A 1 99 ? 3.422 10.946 27.217 1.00 69.31 99 LEU A C 1
ATOM 783 O O . LEU A 1 99 ? 4.029 11.692 26.443 1.00 69.31 99 LEU A O 1
ATOM 787 N N . ALA A 1 100 ? 4.011 9.871 27.757 1.00 59.88 100 ALA A N 1
ATOM 788 C CA . ALA A 1 100 ? 5.455 9.593 27.729 1.00 59.88 100 ALA A CA 1
ATOM 789 C C . ALA A 1 100 ? 6.036 9.360 26.322 1.00 59.88 100 ALA A C 1
ATOM 791 O O . ALA A 1 100 ? 7.228 9.559 26.102 1.00 59.88 100 ALA A O 1
ATOM 792 N N . ILE A 1 101 ? 5.195 9.015 25.345 1.00 52.25 101 ILE A N 1
ATOM 793 C CA . ILE A 1 101 ? 5.582 8.751 23.946 1.00 52.25 101 ILE A CA 1
ATOM 794 C C . ILE A 1 101 ? 6.067 10.035 23.228 1.00 52.25 101 ILE A C 1
ATOM 796 O O . ILE A 1 101 ? 6.638 9.996 22.140 1.00 52.25 101 ILE A O 1
ATOM 800 N N . SER A 1 102 ? 5.871 11.206 23.834 1.00 55.09 102 SER A N 1
ATOM 801 C CA . SER A 1 102 ? 5.830 12.468 23.103 1.00 55.09 102 SER A CA 1
ATOM 802 C C . SER A 1 102 ? 7.066 13.378 23.165 1.00 55.09 102 SER A C 1
ATOM 804 O O . SER A 1 102 ? 7.023 14.489 22.644 1.00 55.09 102 SER A O 1
ATOM 806 N N . HIS A 1 103 ? 8.178 12.946 23.773 1.00 59.72 103 HIS A N 1
ATOM 807 C CA . HIS A 1 103 ? 9.442 13.712 23.877 1.00 59.72 103 HIS A CA 1
ATOM 808 C C . HIS A 1 103 ? 9.327 15.134 24.489 1.00 59.72 103 HIS A C 1
ATOM 810 O O . HIS A 1 103 ? 10.307 15.881 24.509 1.00 59.72 103 HIS A O 1
ATOM 816 N N . ARG A 1 104 ? 8.160 15.529 25.024 1.00 69.38 104 ARG A N 1
ATOM 817 C CA . ARG A 1 104 ? 7.931 16.816 25.697 1.00 69.38 104 ARG A CA 1
ATOM 818 C C . ARG A 1 104 ? 7.991 16.661 27.214 1.00 69.38 104 ARG A C 1
ATOM 820 O O . ARG A 1 104 ? 7.496 15.692 27.784 1.00 69.38 104 ARG A O 1
ATOM 827 N N . ARG A 1 105 ? 8.576 17.656 27.885 1.00 79.69 105 ARG A N 1
ATOM 828 C CA . ARG A 1 105 ? 8.669 17.695 29.349 1.00 79.69 105 ARG A CA 1
ATOM 829 C C . ARG A 1 105 ? 7.335 18.133 29.954 1.00 79.69 105 ARG A C 1
ATOM 831 O O . ARG A 1 105 ? 6.908 19.263 29.734 1.00 79.69 105 ARG A O 1
ATOM 838 N N . ILE A 1 106 ? 6.724 17.272 30.768 1.00 82.75 106 ILE A N 1
ATOM 839 C CA . ILE A 1 106 ? 5.541 17.622 31.566 1.00 82.75 106 ILE A CA 1
ATOM 840 C C . ILE A 1 106 ? 5.960 18.620 32.649 1.00 82.75 106 ILE A C 1
ATOM 842 O O . ILE A 1 106 ? 6.844 18.339 33.465 1.00 82.75 106 ILE A O 1
ATOM 846 N N . LEU A 1 107 ? 5.340 19.799 32.638 1.00 81.56 107 LEU A N 1
ATOM 847 C CA . LEU A 1 107 ? 5.596 20.841 33.631 1.00 81.56 107 LEU A CA 1
ATOM 848 C C . LEU A 1 107 ? 4.731 20.622 34.869 1.00 81.56 107 LEU A C 1
ATOM 850 O O . LEU A 1 107 ? 5.253 20.510 35.979 1.00 81.56 107 LEU A O 1
ATOM 854 N N . ARG A 1 108 ? 3.414 20.575 34.655 1.00 82.12 108 ARG A N 1
ATOM 855 C CA . ARG A 1 108 ? 2.364 20.539 35.673 1.00 82.12 108 ARG A CA 1
ATOM 856 C C . ARG A 1 108 ? 1.177 19.748 35.120 1.00 82.12 108 ARG A C 1
ATOM 858 O O . ARG A 1 108 ? 0.952 19.765 33.912 1.00 82.12 108 ARG A O 1
ATOM 865 N N . VAL A 1 109 ? 0.455 19.061 35.999 1.00 83.56 109 VAL A N 1
ATOM 866 C CA . VAL A 1 109 ? -0.813 18.393 35.682 1.00 83.56 109 VAL A CA 1
ATOM 867 C C . VAL A 1 109 ? -1.832 18.877 36.700 1.00 83.56 109 VAL A C 1
ATOM 869 O O . VAL A 1 109 ? -1.538 18.914 37.897 1.00 83.56 109 VAL A O 1
ATOM 872 N N . TYR A 1 110 ? -2.996 19.269 36.206 1.00 84.31 110 TYR A N 1
ATOM 873 C CA . TYR A 1 110 ? -4.100 19.761 37.010 1.00 84.31 110 TYR A CA 1
ATOM 874 C C . TYR A 1 110 ? -5.291 18.837 36.806 1.00 84.31 110 TYR A C 1
ATOM 876 O O . TYR A 1 110 ? -5.584 18.466 35.668 1.00 84.31 110 TYR A O 1
ATOM 884 N N . ASN A 1 111 ? -5.955 18.478 37.896 1.00 83.56 111 ASN A N 1
ATOM 885 C CA . ASN A 1 111 ? -7.292 17.919 37.839 1.00 83.56 111 ASN A CA 1
ATOM 886 C C . ASN A 1 111 ? -8.315 19.061 37.757 1.00 83.56 111 ASN A C 1
ATOM 888 O O . ASN A 1 111 ? -8.104 20.110 38.371 1.00 83.56 111 ASN A O 1
ATOM 892 N N . ILE A 1 112 ? -9.383 18.856 36.986 1.00 84.75 112 ILE A N 1
ATOM 893 C CA . ILE A 1 112 ? -10.456 19.832 36.768 1.00 84.75 112 ILE A CA 1
ATOM 894 C C . ILE A 1 112 ? -11.705 19.310 37.478 1.00 84.75 112 ILE A C 1
ATOM 896 O O . ILE A 1 112 ? -12.406 18.444 36.955 1.00 84.75 112 ILE A O 1
ATOM 900 N N . ASP A 1 113 ? -11.979 19.841 38.666 1.00 76.94 113 ASP A N 1
ATOM 901 C CA . ASP A 1 113 ? -13.041 19.352 39.546 1.00 76.94 113 ASP A CA 1
ATOM 902 C C . ASP A 1 113 ? -14.222 20.327 39.560 1.00 76.94 113 ASP A C 1
ATOM 904 O O . ASP A 1 113 ? -14.337 21.198 40.420 1.00 76.94 113 ASP A O 1
ATOM 908 N N . VAL A 1 114 ? -15.125 20.176 38.585 1.00 80.94 114 VAL A N 1
ATOM 909 C CA . VAL A 1 114 ? -16.341 20.999 38.478 1.00 80.94 114 VAL A CA 1
ATOM 910 C C . VAL A 1 114 ? -17.583 20.122 38.627 1.00 80.94 114 VAL A C 1
ATOM 912 O O . VAL A 1 114 ? -18.008 19.443 37.689 1.00 80.94 114 VAL A O 1
ATOM 915 N N . LEU A 1 115 ? -18.184 20.129 39.823 1.00 79.38 115 LEU A N 1
ATOM 916 C CA . LEU A 1 115 ? -19.293 19.232 40.179 1.00 79.38 115 LEU A CA 1
ATOM 917 C C . LEU A 1 115 ? -20.511 19.362 39.257 1.00 79.38 115 LEU A C 1
ATOM 919 O O . LEU A 1 115 ? -21.131 18.353 38.925 1.00 79.38 115 LEU A O 1
ATOM 923 N N . ASP A 1 116 ? -20.861 20.573 38.827 1.00 82.75 116 ASP A N 1
ATOM 924 C CA . ASP A 1 116 ? -22.027 20.765 37.959 1.00 82.75 116 ASP A CA 1
ATOM 925 C C . ASP A 1 116 ? -21.796 20.207 36.552 1.00 82.75 116 ASP A C 1
ATOM 927 O O . ASP A 1 116 ? -22.704 19.625 35.965 1.00 82.75 116 ASP A O 1
ATOM 931 N N . TRP A 1 117 ? -20.560 20.264 36.048 1.00 84.56 117 TRP A N 1
ATOM 932 C CA . TRP A 1 117 ? -20.216 19.656 34.760 1.00 84.56 117 TRP A CA 1
ATOM 933 C C . TRP A 1 117 ? -20.308 18.137 34.836 1.00 84.56 117 TRP A C 1
ATOM 935 O O . TRP A 1 117 ? -20.796 17.499 33.906 1.00 84.56 117 TRP A O 1
ATOM 945 N N . LEU A 1 118 ? -19.881 17.556 35.961 1.00 82.56 118 LEU A N 1
ATOM 946 C CA . LEU A 1 118 ? -19.966 16.118 36.187 1.00 82.56 118 LEU A CA 1
ATOM 947 C C . LEU A 1 118 ? -21.423 15.632 36.226 1.00 82.56 118 LEU A C 1
ATOM 949 O O . LEU A 1 118 ? -21.722 14.569 35.678 1.00 82.56 118 LEU A O 1
ATOM 953 N N . LYS A 1 119 ? -22.337 16.403 36.832 1.00 85.00 119 LYS A N 1
ATOM 954 C CA . LYS A 1 119 ? -23.777 16.085 36.841 1.00 85.00 119 LYS A CA 1
ATOM 955 C C . LYS A 1 119 ? -24.353 16.087 35.426 1.00 85.00 119 LYS A C 1
ATOM 957 O O . LYS A 1 119 ? -24.959 15.092 35.028 1.00 85.00 119 LYS A O 1
ATOM 962 N N . ASP A 1 120 ? -24.112 17.157 34.665 1.00 86.50 120 ASP A N 1
ATOM 963 C CA . ASP A 1 120 ? -24.600 17.290 33.287 1.00 86.50 120 ASP A CA 1
ATOM 964 C C . ASP A 1 120 ? -24.048 16.168 32.396 1.00 86.50 120 ASP A C 1
ATOM 966 O O . ASP A 1 120 ? -24.795 15.508 31.670 1.00 86.50 120 ASP A O 1
ATOM 970 N N . TYR A 1 121 ? -22.746 15.892 32.511 1.00 87.88 121 TYR A N 1
ATOM 971 C CA . TYR A 1 121 ? -22.064 14.815 31.798 1.00 87.88 121 TYR A CA 1
ATOM 972 C C . TYR A 1 121 ? -22.681 13.443 32.099 1.00 87.88 121 TYR A C 1
ATOM 974 O O . TYR A 1 121 ? -23.040 12.703 31.183 1.00 87.88 121 TYR A O 1
ATOM 982 N N . THR A 1 122 ? -22.846 13.110 33.381 1.00 88.00 122 THR A N 1
ATOM 983 C CA . THR A 1 122 ? -23.370 11.804 33.814 1.00 88.00 122 THR A CA 1
ATOM 984 C C . THR A 1 122 ? -24.819 11.611 33.364 1.00 88.00 122 THR A C 1
ATOM 986 O O . THR A 1 122 ? -25.205 10.521 32.929 1.00 88.00 122 THR A O 1
ATOM 989 N N . HIS A 1 123 ? -25.619 12.680 33.407 1.00 89.38 123 HIS A N 1
ATOM 990 C CA . HIS A 1 123 ? -26.985 12.664 32.899 1.00 89.38 123 HIS A CA 1
ATOM 991 C C . HIS A 1 123 ? -27.024 12.384 31.389 1.00 89.38 123 HIS A C 1
ATOM 993 O O . HIS A 1 123 ? -27.733 11.474 30.954 1.00 89.38 123 HIS A O 1
ATOM 999 N N . GLN A 1 124 ? -26.208 13.087 30.595 1.00 86.38 124 GLN A N 1
ATOM 1000 C CA . GLN A 1 124 ? -26.121 12.859 29.148 1.00 86.38 124 GLN A CA 1
ATOM 1001 C C . GLN A 1 124 ? -25.622 11.453 28.805 1.00 86.38 124 GLN A C 1
ATOM 1003 O O . GLN A 1 124 ? -26.177 10.804 27.917 1.00 86.38 124 GLN A O 1
ATOM 1008 N N . LYS A 1 125 ? -24.628 10.942 29.542 1.00 88.38 125 LYS A N 1
ATOM 1009 C CA . LYS A 1 125 ? -24.123 9.575 29.367 1.00 88.38 125 LYS A CA 1
ATOM 1010 C C . LYS A 1 125 ? -25.234 8.547 29.565 1.00 88.38 125 LYS A C 1
ATOM 1012 O O . LYS A 1 125 ? -25.413 7.683 28.717 1.00 88.38 125 LYS A O 1
ATOM 1017 N N . THR A 1 126 ? -26.032 8.698 30.623 1.00 89.19 126 THR A N 1
ATOM 1018 C CA . THR A 1 126 ? -27.154 7.792 30.923 1.00 89.19 126 THR A CA 1
ATOM 1019 C C . THR A 1 126 ? -28.176 7.759 29.783 1.00 89.19 126 THR A C 1
ATOM 1021 O O . THR A 1 126 ? -28.632 6.689 29.385 1.00 89.19 126 THR A O 1
ATOM 1024 N N . ILE A 1 127 ? -28.515 8.924 29.218 1.00 86.31 127 ILE A N 1
ATOM 1025 C CA . ILE A 1 127 ? -29.439 9.028 28.079 1.00 86.31 127 ILE A CA 1
ATOM 1026 C C . ILE A 1 127 ? -28.866 8.326 26.841 1.00 86.31 127 ILE A C 1
ATOM 1028 O O . ILE A 1 127 ? -29.577 7.585 26.159 1.00 86.31 127 ILE A O 1
ATOM 1032 N N . ILE A 1 128 ? -27.589 8.563 26.535 1.00 78.44 128 ILE A N 1
ATOM 1033 C CA . ILE A 1 128 ? -26.926 8.005 25.352 1.00 78.44 128 ILE A CA 1
ATOM 1034 C C . ILE A 1 128 ? -26.749 6.486 25.484 1.00 78.44 128 ILE A C 1
ATOM 1036 O O . ILE A 1 128 ? -27.072 5.764 24.541 1.00 78.44 128 ILE A O 1
ATOM 1040 N N . ASP A 1 129 ? -26.329 5.992 26.649 1.00 82.81 129 ASP A N 1
ATOM 1041 C CA . ASP A 1 129 ? -26.191 4.559 26.933 1.00 82.81 129 ASP A CA 1
ATOM 1042 C C . ASP A 1 129 ? -27.528 3.830 26.792 1.00 82.81 129 ASP A C 1
ATOM 1044 O O . ASP A 1 129 ? -27.604 2.796 26.127 1.00 82.81 129 ASP A O 1
ATOM 1048 N N . ALA A 1 130 ? -28.603 4.398 27.352 1.00 82.19 130 ALA A N 1
ATOM 1049 C CA . ALA A 1 130 ? -29.944 3.835 27.232 1.00 82.19 130 ALA A CA 1
ATOM 1050 C C . ALA A 1 130 ? -30.425 3.796 25.774 1.00 82.19 130 ALA A C 1
ATOM 1052 O O . ALA A 1 130 ? -31.102 2.855 25.366 1.00 82.19 130 ALA A O 1
ATOM 1053 N N . ARG A 1 131 ? -30.061 4.806 24.975 1.00 77.19 131 ARG A N 1
ATOM 1054 C CA . ARG A 1 131 ? -30.410 4.870 23.552 1.00 77.19 131 ARG A CA 1
ATOM 1055 C C . ARG A 1 131 ? -29.641 3.854 22.705 1.00 77.19 131 ARG A C 1
ATOM 1057 O O . ARG A 1 131 ? -30.210 3.338 21.749 1.00 77.19 131 ARG A O 1
ATOM 1064 N N . ILE A 1 132 ? -28.368 3.616 23.014 1.00 74.62 132 ILE A N 1
ATOM 1065 C CA . ILE A 1 132 ? -27.492 2.703 22.259 1.00 74.62 132 ILE A CA 1
ATOM 1066 C C . ILE A 1 132 ? -27.675 1.247 22.714 1.00 74.62 132 ILE A C 1
ATOM 1068 O O . ILE A 1 132 ? -27.494 0.323 21.927 1.00 74.62 132 ILE A O 1
ATOM 1072 N N . GLY A 1 133 ? -28.068 1.024 23.970 1.00 78.56 133 GLY A N 1
ATOM 1073 C CA . GLY A 1 133 ? -28.270 -0.308 24.542 1.00 78.56 133 GLY A CA 1
ATOM 1074 C C . GLY A 1 133 ? -27.018 -0.917 25.185 1.00 78.56 133 GLY A C 1
ATOM 1075 O O . GLY A 1 133 ? -27.007 -2.115 25.465 1.00 78.56 133 GLY A O 1
ATOM 1076 N N . HIS A 1 134 ? -25.965 -0.125 25.429 1.00 76.38 134 HIS A N 1
ATOM 1077 C CA . HIS A 1 134 ? -24.781 -0.539 26.193 1.00 76.38 134 HIS A CA 1
ATOM 1078 C C . HIS A 1 134 ? -24.070 0.648 26.864 1.00 76.38 134 HIS A C 1
ATOM 1080 O O . HIS A 1 134 ? -24.142 1.774 26.383 1.00 76.38 134 HIS A O 1
ATOM 1086 N N . GLU A 1 135 ? -23.271 0.386 27.903 1.00 76.81 135 GLU A N 1
ATOM 1087 C CA . GLU A 1 135 ? -22.588 1.428 28.700 1.00 76.81 135 GLU A CA 1
ATOM 1088 C C . GLU A 1 135 ? -21.171 1.798 28.206 1.00 76.81 135 GLU A C 1
ATOM 1090 O O . GLU A 1 135 ? -20.521 2.694 28.755 1.00 76.81 135 GLU A O 1
ATOM 1095 N N . GLN A 1 136 ? -20.673 1.124 27.158 1.00 77.19 136 GLN A N 1
ATOM 1096 C CA . GLN A 1 136 ? -19.330 1.315 26.581 1.00 77.19 136 GLN A CA 1
ATOM 1097 C C . GLN A 1 136 ? -19.252 2.501 25.596 1.00 77.19 136 GLN A C 1
ATOM 1099 O O . GLN A 1 136 ? -18.743 2.361 24.486 1.00 77.19 136 GLN A O 1
ATOM 1104 N N . THR A 1 137 ? -19.779 3.666 25.974 1.00 79.62 137 THR A N 1
ATOM 1105 C CA . THR A 1 137 ? -19.862 4.858 25.101 1.00 79.62 137 THR A CA 1
ATOM 1106 C C . THR A 1 137 ? -18.872 5.963 25.476 1.00 79.62 137 THR A C 1
ATOM 1108 O O . THR A 1 137 ? -18.839 7.003 24.823 1.00 79.62 137 THR A O 1
ATOM 1111 N N . GLU A 1 138 ? -18.064 5.760 26.519 1.00 88.94 138 GLU A N 1
ATOM 1112 C CA . GLU A 1 138 ? -17.103 6.739 27.031 1.00 88.94 138 GLU A CA 1
ATOM 1113 C C . GLU A 1 138 ? -15.669 6.350 26.662 1.00 88.94 138 GLU A C 1
ATOM 1115 O O . GLU A 1 138 ? -15.253 5.206 26.848 1.00 88.94 138 GLU A O 1
ATOM 1120 N N . LEU A 1 139 ? -14.891 7.327 26.194 1.00 83.69 139 LEU A N 1
ATOM 1121 C CA . LEU A 1 139 ? -13.449 7.208 26.012 1.00 83.69 139 LEU A CA 1
ATOM 1122 C C . LEU A 1 139 ? -12.722 8.367 26.689 1.00 83.69 139 LEU A C 1
ATOM 1124 O O . LEU A 1 139 ? -13.201 9.499 26.708 1.00 83.69 139 LEU A O 1
ATOM 1128 N N . LEU A 1 140 ? -11.520 8.087 27.189 1.00 83.44 140 LEU A N 1
ATOM 1129 C CA . LEU A 1 140 ? -10.589 9.117 27.631 1.00 83.44 140 LEU A CA 1
ATOM 1130 C C . LEU A 1 140 ? -9.727 9.548 26.438 1.00 83.44 140 LEU A C 1
ATOM 1132 O O . LEU A 1 140 ? -8.951 8.740 25.925 1.00 83.44 140 LEU A O 1
ATOM 1136 N N . LEU A 1 141 ? -9.866 10.794 25.989 1.00 86.44 141 LEU A N 1
ATOM 1137 C CA . LEU A 1 141 ? -9.231 11.307 24.771 1.00 86.44 141 LEU A CA 1
ATOM 1138 C C . LEU A 1 141 ? -8.461 12.609 25.026 1.00 86.44 141 LEU A C 1
ATOM 1140 O O . LEU A 1 141 ? -8.701 13.319 26.000 1.00 86.44 141 LEU A O 1
ATOM 1144 N N . PHE A 1 142 ? -7.541 12.934 24.121 1.00 83.62 142 PHE A N 1
ATOM 1145 C CA . PHE A 1 142 ? -6.708 14.132 24.170 1.00 83.62 142 PHE A CA 1
ATOM 1146 C C . PHE A 1 142 ? -7.268 15.235 23.275 1.00 83.62 142 PHE A C 1
ATOM 1148 O O . PHE A 1 142 ? -7.512 15.010 22.089 1.00 83.62 142 PHE A O 1
ATOM 1155 N N . HIS A 1 143 ? -7.346 16.454 23.796 1.00 87.69 143 HIS A N 1
ATOM 1156 C CA . HIS A 1 143 ? -7.653 17.663 23.039 1.00 87.69 143 HIS A CA 1
ATOM 1157 C C . HIS A 1 143 ? -6.475 18.633 23.140 1.00 87.69 143 HIS A C 1
ATOM 1159 O O . HIS A 1 143 ? -6.105 19.072 24.227 1.00 87.69 143 HIS A O 1
ATOM 1165 N N . GLY A 1 144 ? -5.835 18.921 22.009 1.00 86.44 144 GLY A N 1
ATOM 1166 C CA . GLY A 1 144 ? -4.710 19.848 21.958 1.00 86.44 144 GLY A CA 1
ATOM 1167 C C . GLY A 1 144 ? -5.173 21.237 21.567 1.00 86.44 144 GLY A C 1
ATOM 1168 O O . GLY A 1 144 ? -5.862 21.388 20.561 1.00 86.44 144 GLY A O 1
ATOM 1169 N N . CYS A 1 145 ? -4.777 22.244 22.337 1.00 82.81 145 CYS A N 1
ATOM 1170 C CA . CYS A 1 145 ? -5.186 23.624 22.109 1.00 82.81 145 CYS A CA 1
ATOM 1171 C C . CYS A 1 145 ? -4.117 24.608 22.611 1.00 82.81 145 CYS A C 1
ATOM 1173 O O . CYS A 1 145 ? -3.119 24.221 23.226 1.00 82.81 145 CYS A O 1
ATOM 1175 N N . THR A 1 146 ? -4.298 25.901 22.339 1.00 85.38 146 THR A N 1
ATOM 1176 C CA . THR A 1 146 ? -3.456 26.935 22.958 1.00 85.38 146 THR A CA 1
ATOM 1177 C C . THR A 1 146 ? -3.760 27.033 24.459 1.00 85.38 146 THR A C 1
ATOM 1179 O O . THR A 1 146 ? -4.881 26.713 24.866 1.00 85.38 146 THR A O 1
ATOM 1182 N N . PRO A 1 147 ? -2.819 27.514 25.296 1.00 84.25 147 PRO A N 1
ATOM 1183 C CA . PRO A 1 147 ? -3.094 27.774 26.712 1.00 84.25 147 PRO A CA 1
ATOM 1184 C C . PRO A 1 147 ? -4.317 28.676 26.936 1.00 84.25 147 PRO A C 1
ATOM 1186 O O . PRO A 1 147 ? -5.193 28.326 27.714 1.00 84.25 147 PRO A O 1
ATOM 1189 N N . SER A 1 148 ? -4.460 29.748 26.150 1.00 82.38 148 SER A N 1
ATOM 1190 C CA . SER A 1 148 ? -5.630 30.638 26.213 1.00 82.38 148 SER A CA 1
ATOM 1191 C C . SER A 1 148 ? -6.959 29.944 25.896 1.00 82.38 148 SER A C 1
ATOM 1193 O O . SER A 1 148 ? -7.985 30.272 26.486 1.00 82.38 148 SER A O 1
ATOM 1195 N N . ALA A 1 149 ? -6.956 28.980 24.970 1.00 83.06 149 ALA A N 1
ATOM 1196 C CA . ALA A 1 149 ? -8.143 28.197 24.651 1.00 83.06 149 ALA A CA 1
ATOM 1197 C C . ALA A 1 149 ? -8.461 27.197 25.769 1.00 83.06 149 ALA A C 1
ATOM 1199 O O . ALA A 1 149 ? -9.628 27.015 26.095 1.00 83.06 149 ALA A O 1
ATOM 1200 N N . ALA A 1 150 ? -7.441 26.595 26.392 1.00 84.81 150 ALA A N 1
ATOM 1201 C CA . ALA A 1 150 ? -7.637 25.744 27.563 1.00 84.81 150 ALA A CA 1
ATOM 1202 C C . ALA A 1 150 ? -8.263 26.535 28.721 1.00 84.81 150 ALA A C 1
ATOM 1204 O O . ALA A 1 150 ? -9.252 26.082 29.289 1.00 84.81 150 ALA A O 1
ATOM 1205 N N . ASP A 1 151 ? -7.751 27.735 29.009 1.00 82.62 151 ASP A N 1
ATOM 1206 C CA . ASP A 1 151 ? -8.306 28.622 30.039 1.00 82.62 151 ASP A CA 1
ATOM 1207 C C . ASP A 1 151 ? -9.764 28.994 29.734 1.00 82.62 151 ASP A C 1
ATOM 1209 O O . ASP A 1 151 ? -10.626 28.924 30.609 1.00 82.62 151 ASP A O 1
ATOM 1213 N N . SER A 1 152 ? -10.062 29.324 28.473 1.00 82.00 152 SER A N 1
ATOM 1214 C CA . SER A 1 152 ? -11.425 29.620 28.027 1.00 82.00 152 SER A CA 1
ATOM 1215 C C . SER A 1 152 ? -12.363 28.424 28.214 1.00 82.00 152 SER A C 1
ATOM 1217 O O . SER A 1 152 ? -13.445 28.612 28.766 1.00 82.00 152 SER A O 1
ATOM 1219 N N . ILE A 1 153 ? -11.934 27.207 27.854 1.00 85.56 153 ILE A N 1
ATOM 1220 C CA . ILE A 1 153 ? -12.710 25.969 28.045 1.00 85.56 153 ILE A CA 1
ATOM 1221 C C . ILE A 1 153 ? -12.937 25.685 29.534 1.00 85.56 153 ILE A C 1
ATOM 1223 O O . ILE A 1 153 ? -14.034 25.291 29.919 1.00 85.56 153 ILE A O 1
ATOM 1227 N N . ILE A 1 154 ? -11.932 25.900 30.387 1.00 83.94 154 ILE A N 1
ATOM 1228 C CA . ILE A 1 154 ? -12.048 25.703 31.842 1.00 83.94 154 ILE A CA 1
ATOM 1229 C C . ILE A 1 154 ? -13.049 26.695 32.461 1.00 83.94 154 ILE A C 1
ATOM 1231 O O . ILE A 1 154 ? -13.734 26.359 33.421 1.00 83.94 154 ILE A O 1
ATOM 1235 N N . GLN A 1 155 ? -13.167 27.902 31.907 1.00 79.38 155 GLN A N 1
ATOM 1236 C CA . GLN A 1 155 ? -14.097 28.920 32.404 1.00 79.38 155 GLN A CA 1
ATOM 1237 C C . GLN A 1 155 ? -15.512 28.781 31.828 1.00 79.38 155 GLN A C 1
ATOM 1239 O O . GLN A 1 155 ? -16.489 28.982 32.544 1.00 79.38 155 GLN A O 1
ATOM 1244 N N . HIS A 1 156 ? -15.632 28.432 30.546 1.00 78.31 156 HIS A N 1
ATOM 1245 C CA . HIS A 1 156 ? -16.884 28.546 29.789 1.00 78.31 156 HIS A CA 1
ATOM 1246 C C . HIS A 1 156 ? -17.391 27.214 29.226 1.00 78.31 156 HIS A C 1
ATOM 1248 O O . HIS A 1 156 ? -18.392 27.201 28.515 1.00 78.31 156 HIS A O 1
ATOM 1254 N N . ARG A 1 157 ? -16.754 26.086 29.575 1.00 86.69 157 ARG A N 1
ATOM 1255 C CA . ARG A 1 157 ? -16.999 24.756 28.987 1.00 86.69 157 ARG A CA 1
ATOM 1256 C C . ARG A 1 157 ? -16.609 24.719 27.498 1.00 86.69 157 ARG A C 1
ATOM 1258 O O . ARG A 1 157 ? -16.037 25.655 26.945 1.00 86.69 157 ARG A O 1
ATOM 1265 N N . PHE A 1 158 ? -16.886 23.595 26.840 1.00 83.94 158 PHE A N 1
ATOM 1266 C CA . PHE A 1 158 ? -16.804 23.496 25.383 1.00 83.94 158 PHE A CA 1
ATOM 1267 C C . PHE A 1 158 ? -17.984 24.242 24.744 1.00 83.94 158 PHE A C 1
ATOM 1269 O O . PHE A 1 158 ? -19.117 23.767 24.805 1.00 83.94 158 PHE A O 1
ATOM 1276 N N . ASP A 1 159 ? -17.708 25.390 24.124 1.00 76.44 159 ASP A N 1
ATOM 1277 C CA . ASP A 1 159 ? -18.710 26.247 23.481 1.00 76.44 159 ASP A CA 1
ATOM 1278 C C . ASP A 1 159 ? -18.649 26.167 21.946 1.00 76.44 159 ASP A C 1
ATOM 1280 O O . ASP A 1 159 ? -17.647 26.526 21.318 1.00 76.44 159 ASP A O 1
ATOM 1284 N N . HIS A 1 160 ? -19.737 25.699 21.329 1.00 68.31 160 HIS A N 1
ATOM 1285 C CA . HIS A 1 160 ? -19.844 25.555 19.879 1.00 68.31 160 HIS A CA 1
ATOM 1286 C C . HIS A 1 160 ? -19.655 26.874 19.110 1.00 68.31 160 HIS A C 1
ATOM 1288 O O . HIS A 1 160 ? -19.248 26.833 17.947 1.00 68.31 160 HIS A O 1
ATOM 1294 N N . GLU A 1 161 ? -19.903 28.029 19.733 1.00 67.69 161 GLU A N 1
ATOM 1295 C CA . GLU A 1 161 ? -19.670 29.342 19.119 1.00 67.69 161 GLU A CA 1
ATOM 1296 C C . GLU A 1 161 ? -18.175 29.690 19.015 1.00 67.69 161 GLU A C 1
ATOM 1298 O O . GLU A 1 161 ? -17.781 30.510 18.184 1.00 67.69 161 GLU A O 1
ATOM 1303 N N . LEU A 1 162 ? -17.324 29.017 19.797 1.00 67.12 162 LEU A N 1
ATOM 1304 C CA . LEU A 1 162 ? -15.876 29.236 19.870 1.00 67.12 162 LEU A CA 1
ATOM 1305 C C . LEU A 1 162 ? -15.060 28.170 19.112 1.00 67.12 162 LEU A C 1
ATOM 1307 O O . LEU A 1 162 ? -13.843 28.062 19.294 1.00 67.12 162 LEU A O 1
ATOM 1311 N N . ILE A 1 163 ? -15.698 27.377 18.243 1.00 67.75 163 ILE A N 1
ATOM 1312 C CA . ILE A 1 163 ? -15.009 26.363 17.432 1.00 67.75 163 ILE A CA 1
ATOM 1313 C C . ILE A 1 163 ? -14.067 27.044 16.427 1.00 67.75 163 ILE A C 1
ATOM 1315 O O . ILE A 1 163 ? -14.483 27.799 15.549 1.00 67.75 163 ILE A O 1
ATOM 1319 N N . GLY A 1 164 ? -12.771 26.741 16.535 1.00 61.19 164 GLY A N 1
ATOM 1320 C CA . GLY A 1 164 ? -11.748 27.261 15.627 1.00 61.19 164 GLY A CA 1
ATOM 1321 C C . GLY A 1 164 ? -11.895 26.774 14.176 1.00 61.19 164 GLY A C 1
ATOM 1322 O O . GLY A 1 164 ? -12.472 25.730 13.893 1.00 61.19 164 GLY A O 1
ATOM 1323 N N . LEU A 1 165 ? -11.288 27.507 13.237 1.00 53.50 165 LEU A N 1
ATOM 1324 C CA . LEU A 1 165 ? -11.324 27.241 11.785 1.00 53.50 165 LEU A CA 1
ATOM 1325 C C . LEU A 1 165 ? -10.515 26.006 11.322 1.00 53.50 165 LEU A C 1
ATOM 1327 O O . LEU A 1 165 ? -10.409 25.747 10.123 1.00 53.50 165 LEU A O 1
ATOM 1331 N N . HIS A 1 166 ? -9.881 25.264 12.231 1.00 50.53 166 HIS A N 1
ATOM 1332 C CA . HIS A 1 166 ? -8.976 24.170 11.878 1.00 50.53 166 HIS A CA 1
ATOM 1333 C C . HIS A 1 166 ? -9.712 22.823 11.795 1.00 50.53 166 HIS A C 1
ATOM 1335 O O . HIS A 1 166 ? -10.426 22.446 12.715 1.00 50.53 166 HIS A O 1
ATOM 1341 N N . GLY A 1 167 ? -9.475 22.068 10.715 1.00 49.31 167 GLY A N 1
ATOM 1342 C CA . GLY A 1 167 ? -9.755 20.629 10.679 1.00 49.31 167 GLY A CA 1
ATOM 1343 C C . GLY A 1 167 ? -11.201 20.197 10.425 1.00 49.31 167 GLY A C 1
ATOM 1344 O O . GLY A 1 167 ? -11.537 19.092 10.817 1.00 49.31 167 GLY A O 1
ATOM 1345 N N . ALA A 1 168 ? -12.038 20.982 9.734 1.00 52.94 168 ALA A N 1
ATOM 1346 C CA . ALA A 1 168 ? -13.454 20.661 9.464 1.00 52.94 168 ALA A CA 1
ATOM 1347 C C . ALA A 1 168 ? -13.716 19.468 8.502 1.00 52.94 168 ALA A C 1
ATOM 1349 O O . ALA A 1 168 ? -14.753 19.418 7.845 1.00 52.94 168 ALA A O 1
ATOM 1350 N N . TYR A 1 169 ? -12.797 18.502 8.393 1.00 45.66 169 TYR A N 1
ATOM 1351 C CA . TYR A 1 169 ? -12.929 17.358 7.482 1.00 45.66 169 TYR A CA 1
ATOM 1352 C C . TYR A 1 169 ? -14.091 16.428 7.872 1.00 45.66 169 TYR A C 1
ATOM 1354 O O . TYR A 1 169 ? -14.779 15.910 6.999 1.00 45.66 169 TYR A O 1
ATOM 1362 N N . TYR A 1 170 ? -14.347 16.267 9.176 1.00 51.66 170 TYR A N 1
ATOM 1363 C CA . TYR A 1 170 ? -15.409 15.403 9.712 1.00 51.66 170 TYR A CA 1
ATOM 1364 C C . TYR A 1 170 ? -16.616 16.195 10.245 1.00 51.66 170 TYR A C 1
ATOM 1366 O O . TYR A 1 170 ? -17.469 15.648 10.942 1.00 51.66 170 TYR A O 1
ATOM 1374 N N . GLY A 1 171 ? -16.703 17.485 9.902 1.00 61.31 171 GLY A N 1
ATOM 1375 C CA . GLY A 1 171 ? -17.777 18.391 10.310 1.00 61.31 171 GLY A CA 1
ATOM 1376 C C . GLY A 1 171 ? -17.333 19.509 11.258 1.00 61.31 171 GLY A C 1
ATOM 1377 O O . GLY A 1 171 ? -16.174 19.607 11.667 1.00 61.31 171 GLY A O 1
ATOM 1378 N N . HIS A 1 172 ? -18.273 20.390 11.594 1.00 63.66 172 HIS A N 1
ATOM 1379 C CA . HIS A 1 172 ? -18.048 21.488 12.533 1.00 63.66 172 HIS A CA 1
ATOM 1380 C C . HIS A 1 172 ? -18.263 21.002 13.967 1.00 63.66 172 HIS A C 1
ATOM 1382 O O . HIS A 1 172 ? -19.397 20.781 14.390 1.00 63.66 172 HIS A O 1
ATOM 1388 N N . GLY A 1 173 ? -17.172 20.820 14.708 1.00 78.31 173 GLY A N 1
ATOM 1389 C CA . GLY A 1 173 ? -17.208 20.291 16.067 1.00 78.31 173 GLY A CA 1
ATOM 1390 C C . GLY A 1 173 ? -15.854 20.356 16.766 1.00 78.31 173 GLY A C 1
ATOM 1391 O O . GLY A 1 173 ? -14.871 20.849 16.213 1.00 78.31 173 GLY A O 1
ATOM 1392 N N . PHE A 1 174 ? -15.819 19.834 17.990 1.00 80.62 174 PHE A N 1
ATOM 1393 C CA . PHE A 1 174 ? -14.591 19.657 18.756 1.00 80.62 174 PHE A CA 1
ATOM 1394 C C . PHE A 1 174 ? -13.911 18.343 18.393 1.00 80.62 174 PHE A C 1
ATOM 1396 O O . PHE A 1 174 ? -14.550 17.294 18.331 1.00 80.62 174 PHE A O 1
ATOM 1403 N N . TYR A 1 175 ? -12.601 18.407 18.186 1.00 81.94 175 TYR A N 1
ATOM 1404 C CA . TYR A 1 175 ? -11.796 17.266 17.775 1.00 81.94 175 TYR A CA 1
ATOM 1405 C C . TYR A 1 175 ? -11.004 16.708 18.953 1.00 81.94 175 TYR A C 1
ATOM 1407 O O . TYR A 1 175 ? -10.372 17.451 19.705 1.00 81.94 175 TYR A O 1
ATOM 1415 N N . PHE A 1 176 ? -11.017 15.386 19.081 1.00 83.62 176 PHE A N 1
ATOM 1416 C CA . PHE A 1 176 ? -10.321 14.642 20.123 1.00 83.62 176 PHE A CA 1
ATOM 1417 C C . PHE A 1 176 ? -9.525 13.501 19.486 1.00 83.62 176 PHE A C 1
ATOM 1419 O O . PHE A 1 176 ? -9.902 12.986 18.435 1.00 83.62 176 PHE A O 1
ATOM 1426 N N . SER A 1 177 ? -8.431 13.091 20.121 1.00 81.62 177 SER A N 1
ATOM 1427 C CA . SER A 1 177 ? -7.564 12.011 19.639 1.00 81.62 177 SER A CA 1
ATOM 1428 C C . SER A 1 177 ? -7.365 10.944 20.709 1.00 81.62 177 SER A C 1
ATOM 1430 O O . SER A 1 177 ? -7.221 11.263 21.887 1.00 81.62 177 SER A O 1
ATOM 1432 N N . SER A 1 178 ? -7.279 9.676 20.308 1.00 81.00 178 SER A N 1
ATOM 1433 C CA . SER A 1 178 ? -6.817 8.583 21.178 1.00 81.00 178 SER A CA 1
ATOM 1434 C C . SER A 1 178 ? -5.296 8.594 21.382 1.00 81.00 178 SER A C 1
ATOM 1436 O O . SER A 1 178 ? -4.785 7.974 22.312 1.00 81.00 178 SER A O 1
ATOM 1438 N N . CYS A 1 179 ? -4.562 9.319 20.532 1.00 76.88 179 CYS A N 1
ATOM 1439 C CA . CYS A 1 179 ? -3.115 9.468 20.593 1.00 76.88 179 CYS A CA 1
ATOM 1440 C C . CYS A 1 179 ? -2.727 10.897 20.988 1.00 76.88 179 CYS A C 1
ATOM 1442 O O . CYS A 1 179 ? -3.080 11.863 20.303 1.00 76.88 179 CYS A O 1
ATOM 1444 N N . SER A 1 180 ? -1.936 11.028 22.054 1.00 76.19 180 SER A N 1
ATOM 1445 C CA . SER A 1 180 ? -1.436 12.319 22.537 1.00 76.19 180 SER A CA 1
ATOM 1446 C C . SER A 1 180 ? -0.553 13.041 21.514 1.00 76.19 180 SER A C 1
ATOM 1448 O O . SER A 1 180 ? -0.586 14.268 21.456 1.00 76.19 180 SER A O 1
ATOM 1450 N N . TYR A 1 181 ? 0.175 12.303 20.664 1.00 74.81 181 TYR A N 1
ATOM 1451 C CA . TYR A 1 181 ? 1.007 12.866 19.593 1.00 74.81 181 TYR A CA 1
ATOM 1452 C C . TYR A 1 181 ? 0.189 13.687 18.588 1.00 74.81 181 TYR A C 1
ATOM 1454 O O . TYR A 1 181 ? 0.561 14.810 18.268 1.00 74.81 181 TYR A O 1
ATOM 1462 N N . THR A 1 182 ? -0.964 13.181 18.145 1.00 75.88 182 THR A N 1
ATOM 1463 C CA . THR A 1 182 ? -1.831 13.904 17.200 1.00 75.88 182 THR A CA 1
ATOM 1464 C C . THR A 1 182 ? -2.333 15.210 17.804 1.00 75.88 182 THR A C 1
ATOM 1466 O O . THR A 1 182 ? -2.275 16.253 17.163 1.00 75.88 182 THR A O 1
ATOM 1469 N N . SER A 1 183 ? -2.765 15.191 19.068 1.00 79.06 183 SER A N 1
ATOM 1470 C CA . SER A 1 183 ? -3.226 16.408 19.744 1.00 79.06 183 SER A CA 1
ATOM 1471 C C . SER A 1 183 ? -2.097 17.427 19.935 1.00 79.06 183 SER A C 1
ATOM 1473 O O . SER A 1 183 ? -2.352 18.627 19.962 1.00 79.06 183 SER A O 1
ATOM 1475 N N . GLN A 1 184 ? -0.832 17.007 19.990 1.00 78.38 184 GLN A N 1
ATOM 1476 C CA . GLN A 1 184 ? 0.292 17.943 20.096 1.00 78.38 184 GLN A CA 1
ATOM 1477 C C . GLN A 1 184 ? 0.489 18.838 18.879 1.00 78.38 184 GLN A C 1
ATOM 1479 O O . GLN A 1 184 ? 0.983 19.953 19.043 1.00 78.38 184 GLN A O 1
ATOM 1484 N N . GLU A 1 185 ? 0.087 18.395 17.688 1.00 79.75 185 GLU A N 1
ATOM 1485 C CA . GLU A 1 185 ? 0.119 19.232 16.483 1.00 79.75 185 GLU A CA 1
ATOM 1486 C C . GLU A 1 185 ? -0.803 20.456 16.622 1.00 79.75 185 GLU A C 1
ATOM 1488 O O . GLU A 1 185 ? -0.532 21.519 16.060 1.00 79.75 185 GLU A O 1
ATOM 1493 N N . TYR A 1 186 ? -1.850 20.329 17.444 1.00 80.19 186 TYR A N 1
ATOM 1494 C CA . TYR A 1 186 ? -2.818 21.384 17.745 1.00 80.19 186 TYR A CA 1
ATOM 1495 C C . TYR A 1 186 ? -2.482 22.159 19.032 1.00 80.19 186 TYR A C 1
ATOM 1497 O O . TYR A 1 186 ? -2.917 23.300 19.197 1.00 80.19 186 TYR A O 1
ATOM 1505 N N . ALA A 1 187 ? -1.647 21.593 19.912 1.00 83.94 187 ALA A N 1
ATOM 1506 C CA . ALA A 1 187 ? -1.157 22.222 21.141 1.00 83.94 187 ALA A CA 1
ATOM 1507 C C . ALA A 1 187 ? -0.042 23.252 20.863 1.00 83.94 187 ALA A C 1
ATOM 1509 O O . ALA A 1 187 ? 1.131 23.071 21.227 1.00 83.94 187 ALA A O 1
ATOM 1510 N N . LYS A 1 188 ? -0.407 24.343 20.181 1.00 83.06 188 LYS A N 1
ATOM 1511 C CA . LYS A 1 188 ? 0.503 25.453 19.876 1.00 83.06 188 LYS A CA 1
ATOM 1512 C C . LYS A 1 188 ? 0.955 26.126 21.173 1.00 83.06 188 LYS A C 1
ATOM 1514 O O . LYS A 1 188 ? 0.131 26.499 22.006 1.00 83.06 188 LYS A O 1
ATOM 1519 N N . ALA A 1 189 ? 2.271 26.258 21.329 1.00 80.69 189 ALA A N 1
ATOM 1520 C CA . ALA A 1 189 ? 2.854 26.888 22.502 1.00 80.69 189 ALA A CA 1
ATOM 1521 C C . ALA A 1 189 ? 2.587 28.396 22.505 1.00 80.69 189 ALA A C 1
ATOM 1523 O O . ALA A 1 189 ? 2.622 29.042 21.455 1.00 80.69 189 ALA A O 1
ATOM 1524 N N . ASP A 1 190 ? 2.361 28.950 23.689 1.00 78.75 190 ASP A N 1
ATOM 1525 C CA . ASP A 1 190 ? 2.313 30.392 23.877 1.00 78.75 190 ASP A CA 1
ATOM 1526 C C . ASP A 1 190 ? 3.695 31.016 23.612 1.00 78.75 190 ASP A C 1
ATOM 1528 O O . ASP A 1 190 ? 4.731 30.476 24.006 1.00 78.75 190 ASP A O 1
ATOM 1532 N N . LEU A 1 191 ? 3.721 32.159 22.922 1.00 75.75 191 LEU A N 1
ATOM 1533 C CA . LEU A 1 191 ? 4.968 32.787 22.472 1.00 75.75 191 LEU A CA 1
ATOM 1534 C C . LEU A 1 191 ? 5.823 33.294 23.639 1.00 75.75 191 LEU A C 1
ATOM 1536 O O . LEU A 1 191 ? 7.050 33.318 23.529 1.00 75.75 191 LEU A O 1
ATOM 1540 N N . SER A 1 192 ? 5.186 33.695 24.742 1.00 76.31 192 SER A N 1
ATOM 1541 C CA . SER A 1 192 ? 5.865 34.298 25.889 1.00 76.31 192 SER A CA 1
ATOM 1542 C C . SER A 1 192 ? 6.413 33.244 26.854 1.00 76.31 192 SER A C 1
ATOM 1544 O O . SER A 1 192 ? 7.594 33.263 27.202 1.00 76.31 192 SER A O 1
ATOM 1546 N N . SER A 1 193 ? 5.577 32.281 27.234 1.00 74.88 193 SER A N 1
ATOM 1547 C CA . SER A 1 193 ? 5.900 31.235 28.206 1.00 74.88 193 SER A CA 1
ATOM 1548 C C . SER A 1 193 ? 6.566 30.013 27.567 1.00 74.88 193 SER A C 1
ATOM 1550 O O . SER A 1 193 ? 7.241 29.247 28.255 1.00 74.88 193 SER A O 1
ATOM 1552 N N . LYS A 1 194 ? 6.407 29.830 26.246 1.00 80.69 194 LYS A N 1
ATOM 1553 C CA . LYS A 1 194 ? 6.766 28.609 25.500 1.00 80.69 194 LYS A CA 1
ATOM 1554 C C . LYS A 1 194 ? 6.073 27.349 26.036 1.00 80.69 194 LYS A C 1
ATOM 1556 O O . LYS A 1 194 ? 6.513 26.235 25.749 1.00 80.69 194 LYS A O 1
ATOM 1561 N N . GLU A 1 195 ? 4.992 27.512 26.796 1.00 82.75 195 GLU A N 1
ATOM 1562 C CA . GLU A 1 195 ? 4.185 26.419 27.333 1.00 82.75 195 GLU A CA 1
ATOM 1563 C C . GLU A 1 195 ? 3.068 26.044 26.349 1.00 82.75 195 GLU A C 1
ATOM 1565 O O . GLU A 1 195 ? 2.503 26.898 25.670 1.00 82.75 195 GLU A O 1
ATOM 1570 N N . SER A 1 196 ? 2.743 24.754 26.264 1.00 84.50 196 SER A N 1
ATOM 1571 C CA . SER A 1 196 ? 1.631 24.222 25.465 1.00 84.50 196 SER A CA 1
ATOM 1572 C C . SER A 1 196 ? 0.636 23.505 26.367 1.00 84.50 196 SER A C 1
ATOM 1574 O O . SER A 1 196 ? 1.064 22.828 27.304 1.00 84.50 196 SER A O 1
ATOM 1576 N N . ALA A 1 197 ? -0.654 23.575 26.042 1.00 84.50 197 ALA A N 1
ATOM 1577 C CA . ALA A 1 197 ? -1.714 22.935 26.812 1.00 84.50 197 ALA A CA 1
ATOM 1578 C C . ALA A 1 197 ? -2.314 21.729 26.071 1.00 84.50 197 ALA A C 1
ATOM 1580 O O . ALA A 1 197 ? -2.492 21.742 24.853 1.00 84.50 197 ALA A O 1
ATOM 1581 N N . ILE A 1 198 ? -2.626 20.674 26.823 1.00 88.31 198 ILE A N 1
ATOM 1582 C CA . ILE A 1 198 ? -3.401 19.521 26.358 1.00 88.31 198 ILE A CA 1
ATOM 1583 C C . ILE A 1 198 ? -4.438 19.228 27.435 1.00 88.31 198 ILE A C 1
ATOM 1585 O O . ILE A 1 198 ? -4.077 19.063 28.600 1.00 88.31 198 ILE A O 1
ATOM 1589 N N . LEU A 1 199 ? -5.704 19.136 27.039 1.00 89.38 199 LEU A N 1
ATOM 1590 C CA . LEU A 1 199 ? -6.782 18.652 27.890 1.00 89.38 199 LEU A CA 1
ATOM 1591 C C . LEU A 1 199 ? -6.937 17.141 27.700 1.00 89.38 199 LEU A C 1
ATOM 1593 O O . LEU A 1 199 ? -6.861 16.630 26.579 1.00 89.38 199 LEU A O 1
ATOM 1597 N N . ILE A 1 200 ? -7.154 16.427 28.800 1.00 88.88 200 ILE A N 1
ATOM 1598 C CA . ILE A 1 200 ? -7.513 15.008 28.795 1.00 88.88 200 ILE A CA 1
ATOM 1599 C C . ILE A 1 200 ? -8.968 14.935 29.234 1.00 88.88 200 ILE A C 1
ATOM 1601 O O . ILE A 1 200 ? -9.299 15.297 30.359 1.00 88.88 200 ILE A O 1
ATOM 1605 N N . CYS A 1 201 ? -9.839 14.512 28.328 1.00 89.44 201 CYS A N 1
ATOM 1606 C CA . CYS A 1 201 ? -11.281 14.627 28.490 1.00 89.44 201 CYS A CA 1
ATOM 1607 C C . CYS A 1 201 ? -11.929 13.246 28.506 1.00 89.44 201 CYS A C 1
ATOM 1609 O O . CYS A 1 201 ? -11.572 12.380 27.705 1.00 89.44 201 CYS A O 1
ATOM 1611 N N . ARG A 1 202 ? -12.930 13.062 29.371 1.00 88.88 202 ARG A N 1
ATOM 1612 C CA . ARG A 1 202 ? -13.915 11.988 29.209 1.00 88.88 202 ARG A CA 1
ATOM 1613 C C . ARG A 1 202 ? -14.899 12.424 28.133 1.00 88.88 202 ARG A C 1
ATOM 1615 O O . ARG A 1 202 ? -15.551 13.455 28.273 1.00 88.88 202 ARG A O 1
ATOM 1622 N N . VAL A 1 203 ? -14.983 11.667 27.049 1.00 90.50 203 VAL A N 1
ATOM 1623 C CA . VAL A 1 203 ? -15.801 11.999 25.881 1.00 90.50 203 VAL A CA 1
ATOM 1624 C C . VAL A 1 203 ? -16.822 10.893 25.674 1.00 90.50 203 VAL A C 1
ATOM 1626 O O . VAL A 1 203 ? -16.451 9.727 25.549 1.00 90.50 203 VAL A O 1
ATOM 1629 N N . ILE A 1 204 ? -18.106 11.259 25.635 1.00 89.81 204 ILE A N 1
ATOM 1630 C CA . ILE A 1 204 ? -19.181 10.340 25.251 1.00 89.81 204 ILE A CA 1
ATOM 1631 C C . ILE A 1 204 ? -19.172 10.266 23.724 1.00 89.81 204 ILE A C 1
ATOM 1633 O O . ILE A 1 204 ? -19.664 11.163 23.045 1.00 89.81 204 ILE A O 1
ATOM 1637 N N . VAL A 1 205 ? -18.552 9.223 23.181 1.00 80.69 205 VAL A N 1
ATOM 1638 C CA . VAL A 1 205 ? -18.399 9.021 21.733 1.00 80.69 205 VAL A CA 1
ATOM 1639 C C . VAL A 1 205 ? -19.620 8.357 21.096 1.00 80.69 205 VAL A C 1
ATOM 1641 O O . VAL A 1 205 ? -19.743 8.362 19.874 1.00 80.69 205 VAL A O 1
ATOM 1644 N N . GLY A 1 206 ? -20.532 7.819 21.913 1.00 75.06 206 GLY A N 1
ATOM 1645 C CA . GLY A 1 206 ? -21.733 7.131 21.443 1.00 75.06 206 GLY A CA 1
ATOM 1646 C C . GLY A 1 206 ? -21.408 5.897 20.595 1.00 75.06 206 GLY A C 1
ATOM 1647 O O . GLY A 1 206 ? -20.427 5.197 20.851 1.00 75.06 206 GLY A O 1
ATOM 1648 N N . GLU A 1 207 ? -22.242 5.629 19.589 1.00 64.25 207 GLU A N 1
ATOM 1649 C CA . GLU A 1 207 ? -21.988 4.608 18.575 1.00 64.25 207 GLU A CA 1
ATOM 1650 C C . GLU A 1 207 ? -21.276 5.269 17.392 1.00 64.25 207 GLU A C 1
ATOM 1652 O O . GLU A 1 207 ? -21.718 6.300 16.879 1.00 64.25 207 GLU A O 1
ATOM 1657 N N . SER A 1 208 ? -20.138 4.703 16.992 1.00 55.44 208 SER A N 1
ATOM 1658 C CA . SER A 1 208 ? -19.329 5.239 15.899 1.00 55.44 208 SER A CA 1
ATOM 1659 C C . SER A 1 208 ? -20.165 5.335 14.622 1.00 55.44 208 SER A C 1
ATOM 1661 O O . SER A 1 208 ? -20.608 4.320 14.094 1.00 55.44 208 SER A O 1
ATOM 1663 N N . CYS A 1 209 ? -20.327 6.546 14.087 1.00 44.06 209 CYS A N 1
ATOM 1664 C CA . CYS A 1 209 ? -20.872 6.765 12.744 1.00 44.06 209 CYS A CA 1
ATOM 1665 C C . CYS A 1 209 ? -19.893 6.350 11.632 1.00 44.06 209 CYS A C 1
ATOM 1667 O O . CYS A 1 209 ? -20.269 6.304 10.463 1.00 44.06 209 CYS A O 1
ATOM 1669 N N . ILE A 1 210 ? -18.649 6.029 11.996 1.00 44.38 210 ILE A N 1
ATOM 1670 C CA . ILE A 1 210 ? -17.708 5.318 11.137 1.00 44.38 210 ILE A CA 1
ATOM 1671 C C . ILE A 1 210 ? -18.042 3.835 11.307 1.00 44.38 210 ILE A C 1
ATOM 1673 O O . ILE A 1 210 ? -17.712 3.243 12.342 1.00 44.38 210 ILE A O 1
ATOM 1677 N N . GLU A 1 211 ? -18.754 3.266 10.329 1.00 42.41 211 GLU A N 1
ATOM 1678 C CA . GLU A 1 211 ? -18.893 1.816 10.177 1.00 42.41 211 GLU A CA 1
ATOM 1679 C C . GLU A 1 211 ? -17.519 1.174 10.382 1.00 42.41 211 GLU A C 1
ATOM 1681 O O . GLU A 1 211 ? -16.536 1.678 9.842 1.00 42.41 211 GLU A O 1
ATOM 1686 N N . ALA A 1 212 ? -17.457 0.129 11.217 1.00 50.44 212 ALA A N 1
ATOM 1687 C CA . ALA A 1 212 ? -16.238 -0.504 11.722 1.00 50.44 212 ALA A CA 1
ATOM 1688 C C . ALA A 1 212 ? -15.031 -0.327 10.789 1.00 50.44 212 ALA A C 1
ATOM 1690 O O . ALA A 1 212 ? -15.081 -0.850 9.675 1.00 50.44 212 ALA A O 1
ATOM 1691 N N . ASP A 1 213 ? -13.985 0.382 11.254 1.00 61.69 213 ASP A N 1
ATOM 1692 C CA . ASP A 1 213 ? -12.704 0.529 10.548 1.00 61.69 213 ASP A CA 1
ATOM 1693 C C . ASP A 1 213 ? -12.404 -0.786 9.830 1.00 61.69 213 ASP A C 1
ATOM 1695 O O . ASP A 1 213 ? -12.187 -1.814 10.480 1.00 61.69 213 ASP A O 1
ATOM 1699 N N . ALA A 1 214 ? -12.465 -0.787 8.496 1.00 71.19 214 ALA A N 1
ATOM 1700 C CA . ALA A 1 214 ? -12.044 -1.951 7.746 1.00 71.19 214 ALA A CA 1
ATOM 1701 C C . ALA A 1 214 ? -10.576 -2.175 8.115 1.00 71.19 214 ALA A C 1
ATOM 1703 O O . ALA A 1 214 ? -9.714 -1.326 7.874 1.00 71.19 214 ALA A O 1
ATOM 1704 N N . LEU A 1 215 ? -10.312 -3.286 8.792 1.00 76.38 215 LEU A N 1
ATOM 1705 C CA . LEU A 1 215 ? -8.975 -3.674 9.193 1.00 76.38 215 LEU A CA 1
ATOM 1706 C C . LEU A 1 215 ? -8.516 -4.773 8.257 1.00 76.38 215 LEU A C 1
ATOM 1708 O O . LEU A 1 215 ? -9.194 -5.785 8.080 1.00 76.38 215 LEU A O 1
ATOM 1712 N N . LEU A 1 216 ? -7.338 -4.573 7.682 1.00 81.69 216 LEU A N 1
ATOM 1713 C CA . LEU A 1 216 ? -6.679 -5.582 6.880 1.00 81.69 216 LEU A CA 1
ATOM 1714 C C . LEU A 1 216 ? -5.488 -6.129 7.654 1.00 81.69 216 LEU A C 1
ATOM 1716 O O . LEU A 1 216 ? -4.651 -5.372 8.151 1.00 81.69 216 LEU A O 1
ATOM 1720 N N . LEU A 1 217 ? -5.433 -7.450 7.772 1.00 83.25 217 LEU A N 1
ATOM 1721 C CA . LEU A 1 217 ? -4.314 -8.142 8.388 1.00 83.25 217 LEU A CA 1
ATOM 1722 C C . LEU A 1 217 ? -3.160 -8.219 7.395 1.00 83.25 217 LEU A C 1
ATOM 1724 O O . LEU A 1 217 ? -3.327 -8.724 6.283 1.00 83.25 217 LEU A O 1
ATOM 1728 N N . VAL A 1 218 ? -1.993 -7.747 7.817 1.00 86.50 218 VAL A N 1
ATOM 1729 C CA . VAL A 1 218 ? -0.749 -7.857 7.058 1.00 86.50 218 VAL A CA 1
ATOM 1730 C C . VAL A 1 218 ? 0.360 -8.436 7.930 1.00 86.50 218 VAL A C 1
ATOM 1732 O O . VAL A 1 218 ? 0.382 -8.245 9.144 1.00 86.50 218 VAL A O 1
ATOM 1735 N N . GLU A 1 219 ? 1.288 -9.141 7.303 1.00 86.81 219 GLU A N 1
ATOM 1736 C CA . GLU A 1 219 ? 2.422 -9.818 7.913 1.00 86.81 219 GLU A CA 1
ATOM 1737 C C . GLU A 1 219 ? 3.734 -9.251 7.367 1.00 86.81 219 GLU A C 1
ATOM 1739 O O . GLU A 1 219 ? 3.888 -9.000 6.166 1.00 86.81 219 GLU A O 1
ATOM 1744 N N . GLN A 1 220 ? 4.688 -9.024 8.265 1.00 87.25 220 GLN A N 1
ATOM 1745 C CA . GLN A 1 220 ? 6.026 -8.574 7.925 1.00 87.25 220 GLN A CA 1
ATOM 1746 C C . GLN A 1 220 ? 6.767 -9.695 7.193 1.00 87.25 220 GLN A C 1
ATOM 1748 O O . GLN A 1 220 ? 7.109 -10.725 7.773 1.00 87.25 220 GLN A O 1
ATOM 1753 N N . ASN A 1 221 ? 7.102 -9.459 5.928 1.00 84.44 221 ASN A N 1
ATOM 1754 C CA . ASN A 1 221 ? 8.054 -10.289 5.207 1.00 84.44 221 ASN A CA 1
ATOM 1755 C C . ASN A 1 221 ? 9.469 -9.858 5.601 1.00 84.44 221 ASN A C 1
ATOM 1757 O O . ASN A 1 221 ? 9.777 -8.664 5.572 1.00 84.44 221 ASN A O 1
ATOM 1761 N N . LEU A 1 222 ? 10.316 -10.819 5.987 1.00 78.19 222 LEU A N 1
ATOM 1762 C CA . LEU A 1 222 ? 11.692 -10.614 6.468 1.00 78.19 222 LEU A CA 1
ATOM 1763 C C . LEU A 1 222 ? 12.454 -9.594 5.600 1.00 78.19 222 LEU A C 1
ATOM 1765 O O . LEU A 1 222 ? 12.879 -9.922 4.498 1.00 78.19 222 LEU A O 1
ATOM 1769 N N . GLY A 1 223 ? 12.578 -8.353 6.080 1.00 72.00 223 GLY A N 1
ATOM 1770 C CA . GLY A 1 223 ? 13.256 -7.245 5.387 1.00 72.00 223 GLY A CA 1
ATOM 1771 C C . GLY A 1 223 ? 12.498 -6.585 4.223 1.00 72.00 223 GLY A C 1
ATOM 1772 O O . GLY A 1 223 ? 12.802 -5.446 3.898 1.00 72.00 223 GLY A O 1
ATOM 1773 N N . ARG A 1 224 ? 11.472 -7.231 3.654 1.00 79.00 224 ARG A N 1
ATOM 1774 C CA . ARG A 1 224 ? 10.828 -6.819 2.385 1.00 79.00 224 ARG A CA 1
ATOM 1775 C C . ARG A 1 224 ? 9.550 -5.982 2.535 1.00 79.00 224 ARG A C 1
ATOM 1777 O O . ARG A 1 224 ? 8.945 -5.603 1.536 1.00 79.00 224 ARG A O 1
ATOM 1784 N N . GLY A 1 225 ? 9.120 -5.733 3.770 1.00 87.12 225 GLY A N 1
ATOM 1785 C CA . GLY A 1 225 ? 7.910 -4.967 4.087 1.00 87.12 225 GLY A CA 1
ATOM 1786 C C . GLY A 1 225 ? 6.683 -5.828 4.402 1.00 87.12 225 GLY A C 1
ATOM 1787 O O . GLY A 1 225 ? 6.745 -7.057 4.445 1.00 87.12 225 GLY A O 1
ATOM 1788 N N . TYR A 1 226 ? 5.557 -5.174 4.667 1.00 89.00 226 TYR A N 1
ATOM 1789 C CA . TYR A 1 226 ? 4.295 -5.824 5.008 1.00 89.00 226 TYR A CA 1
ATOM 1790 C C . TYR A 1 226 ? 3.556 -6.323 3.765 1.00 89.00 226 TYR A C 1
ATOM 1792 O O . TYR A 1 226 ? 3.483 -5.622 2.752 1.00 89.00 226 TYR A O 1
ATOM 1800 N N . TRP A 1 227 ? 2.975 -7.519 3.868 1.00 89.06 227 TRP A N 1
ATOM 1801 C CA . TRP A 1 227 ? 2.141 -8.139 2.839 1.00 89.06 227 TRP A CA 1
ATOM 1802 C C . TRP A 1 227 ? 0.946 -8.889 3.412 1.00 89.06 227 TRP A C 1
ATOM 1804 O O . TRP A 1 227 ? 0.825 -9.021 4.620 1.00 89.06 227 TRP A O 1
ATOM 1814 N N . PHE A 1 228 ? 0.072 -9.424 2.562 1.00 87.19 228 PHE A N 1
ATOM 1815 C CA . PHE A 1 228 ? -0.866 -10.455 2.995 1.00 87.19 228 PHE A CA 1
ATOM 1816 C C . PHE A 1 228 ? -0.123 -11.638 3.622 1.00 87.19 228 PHE A C 1
ATOM 1818 O O . PHE A 1 228 ? 0.902 -12.051 3.074 1.00 87.19 228 PHE A O 1
ATOM 1825 N N . PRO A 1 229 ? -0.656 -12.233 4.698 1.00 84.56 229 PRO A N 1
ATOM 1826 C CA . PRO A 1 229 ? -0.219 -13.550 5.123 1.00 84.56 229 PRO A CA 1
ATOM 1827 C C . PRO A 1 229 ? -0.528 -14.585 4.039 1.00 84.56 229 PRO A C 1
ATOM 1829 O O . PRO A 1 229 ? -1.610 -14.574 3.445 1.00 84.56 229 PRO A O 1
ATOM 1832 N N . PHE A 1 230 ? 0.411 -15.485 3.775 1.00 84.19 230 PHE A N 1
ATOM 1833 C CA . PHE A 1 230 ? 0.280 -16.492 2.724 1.00 84.19 230 PHE A CA 1
ATOM 1834 C C . PHE A 1 230 ? 1.016 -17.778 3.103 1.00 84.19 230 PHE A C 1
ATOM 1836 O O . PHE A 1 230 ? 1.922 -17.778 3.932 1.00 84.19 230 PHE A O 1
ATOM 1843 N N . ASP A 1 231 ? 0.608 -18.890 2.500 1.00 83.12 231 ASP A N 1
ATOM 1844 C CA . ASP A 1 231 ? 1.252 -20.193 2.658 1.00 83.12 231 ASP A CA 1
ATOM 1845 C C . ASP A 1 231 ? 0.915 -21.063 1.438 1.00 83.12 231 ASP A C 1
ATOM 1847 O O . ASP A 1 231 ? -0.053 -20.794 0.719 1.00 83.12 231 ASP A O 1
ATOM 1851 N N . GLU A 1 232 ? 1.692 -22.116 1.207 1.00 84.44 232 GLU A N 1
ATOM 1852 C CA . GLU A 1 232 ? 1.428 -23.057 0.120 1.00 84.44 232 GLU A CA 1
ATOM 1853 C C . GLU A 1 232 ? 0.214 -23.934 0.444 1.00 84.44 232 GLU A C 1
ATOM 1855 O O . GLU A 1 232 ? 0.039 -24.392 1.579 1.00 84.44 232 GLU A O 1
ATOM 1860 N N . ILE A 1 233 ? -0.622 -24.194 -0.567 1.00 82.12 233 ILE A N 1
ATOM 1861 C CA . ILE A 1 233 ? -1.723 -25.155 -0.457 1.00 82.12 233 ILE A CA 1
ATOM 1862 C C . ILE A 1 233 ? -1.134 -26.560 -0.566 1.00 82.12 233 ILE A C 1
ATOM 1864 O O . ILE A 1 233 ? -0.550 -26.930 -1.584 1.00 82.12 233 ILE A O 1
ATOM 1868 N N . LYS A 1 234 ? -1.302 -27.358 0.485 1.00 86.44 234 LYS A N 1
ATOM 1869 C CA . LYS A 1 234 ? -0.836 -28.745 0.535 1.00 86.44 234 LYS A CA 1
ATOM 1870 C C . LYS A 1 234 ? -1.665 -29.629 -0.396 1.00 86.44 234 LYS A C 1
ATOM 1872 O O . LYS A 1 234 ? -2.865 -29.436 -0.559 1.00 86.44 234 LYS A O 1
ATOM 1877 N N . SER A 1 235 ? -1.052 -30.680 -0.933 1.00 83.56 235 SER A N 1
ATOM 1878 C CA . SER A 1 235 ? -1.721 -31.627 -1.840 1.00 83.56 235 SER A CA 1
ATOM 1879 C C . SER A 1 235 ? -2.950 -32.323 -1.237 1.00 83.56 235 SER A C 1
ATOM 1881 O O . SER A 1 235 ? -3.818 -32.777 -1.977 1.00 83.56 235 SER A O 1
ATOM 1883 N N . SER A 1 236 ? -3.036 -32.409 0.093 1.00 84.12 236 SER A N 1
ATOM 1884 C CA . SER A 1 236 ? -4.131 -33.053 0.823 1.00 84.12 236 SER A CA 1
ATOM 1885 C C . SER A 1 236 ? -5.255 -32.109 1.263 1.00 84.12 236 SER A C 1
ATOM 1887 O O . SER A 1 236 ? -6.217 -32.578 1.870 1.00 84.12 236 SER A O 1
ATOM 1889 N N . GLU A 1 237 ? -5.157 -30.799 1.013 1.00 80.88 237 GLU A N 1
ATOM 1890 C CA . GLU A 1 237 ? -6.107 -29.819 1.548 1.00 80.88 237 GLU A CA 1
ATOM 1891 C C . GLU A 1 237 ? -6.860 -29.051 0.452 1.00 80.88 237 GLU A C 1
ATOM 1893 O O . GLU A 1 237 ? -6.357 -28.797 -0.640 1.00 80.88 237 GLU A O 1
ATOM 1898 N N . THR A 1 238 ? -8.102 -28.661 0.751 1.00 80.06 238 THR A N 1
ATOM 1899 C CA . THR A 1 238 ? -8.880 -27.753 -0.102 1.00 80.06 238 THR A CA 1
ATOM 1900 C C . THR A 1 238 ? -8.484 -26.300 0.170 1.00 80.06 238 THR A C 1
ATOM 1902 O O . THR A 1 238 ? -7.939 -25.983 1.226 1.00 80.06 238 THR A O 1
ATOM 1905 N N . ARG A 1 239 ? -8.830 -25.373 -0.733 1.00 73.75 239 ARG A N 1
ATOM 1906 C CA . ARG A 1 239 ? -8.586 -23.927 -0.542 1.00 73.75 239 ARG A CA 1
ATOM 1907 C C . ARG A 1 239 ? -9.187 -23.397 0.761 1.00 73.75 239 ARG A C 1
ATOM 1909 O O . ARG A 1 239 ? -8.556 -22.600 1.438 1.00 73.75 239 ARG A O 1
ATOM 1916 N N . ALA A 1 240 ? -10.380 -23.867 1.130 1.00 71.38 240 ALA A N 1
ATOM 1917 C CA . ALA A 1 240 ? -11.033 -23.480 2.378 1.00 71.38 240 ALA A CA 1
ATOM 1918 C C . ALA A 1 240 ? -10.280 -24.001 3.613 1.00 71.38 240 ALA A C 1
ATOM 1920 O O . ALA A 1 240 ? -10.140 -23.277 4.597 1.00 71.38 240 ALA A O 1
ATOM 1921 N N . LEU A 1 241 ? -9.746 -25.228 3.550 1.00 78.62 241 LEU A N 1
ATOM 1922 C CA . LEU A 1 241 ? -8.908 -25.785 4.614 1.00 78.62 241 LEU A CA 1
ATOM 1923 C C . LEU A 1 241 ? -7.565 -25.050 4.720 1.00 78.62 241 LEU A C 1
ATOM 1925 O O . LEU A 1 241 ? -7.144 -24.738 5.831 1.00 78.62 241 LEU A O 1
ATOM 1929 N N . ALA A 1 242 ? -6.944 -24.700 3.589 1.00 78.06 242 ALA A N 1
ATOM 1930 C CA . ALA A 1 242 ? -5.741 -23.871 3.557 1.00 78.06 242 ALA A CA 1
ATOM 1931 C C . ALA A 1 242 ? -6.000 -22.478 4.151 1.00 78.06 242 ALA A C 1
ATOM 1933 O O . ALA A 1 242 ? -5.245 -22.040 5.016 1.00 78.06 242 ALA A O 1
ATOM 1934 N N . ALA A 1 243 ? -7.103 -21.820 3.766 1.00 74.38 243 ALA A N 1
ATOM 1935 C CA . ALA A 1 243 ? -7.529 -20.538 4.332 1.00 74.38 243 ALA A CA 1
ATOM 1936 C C . ALA A 1 243 ? -7.661 -20.637 5.848 1.00 74.38 243 ALA A C 1
ATOM 1938 O O . ALA A 1 243 ? -7.007 -19.890 6.567 1.00 74.38 243 ALA A O 1
ATOM 1939 N N . LYS A 1 244 ? -8.440 -21.621 6.322 1.00 74.44 244 LYS A N 1
ATOM 1940 C CA . LYS A 1 244 ? -8.684 -21.851 7.745 1.00 74.44 244 LYS A CA 1
ATOM 1941 C C . LYS A 1 244 ? -7.383 -22.098 8.500 1.00 74.44 244 LYS A C 1
ATOM 1943 O O . LYS A 1 244 ? -7.217 -21.568 9.587 1.00 74.44 244 LYS A O 1
ATOM 1948 N N . ARG A 1 245 ? -6.457 -22.867 7.920 1.00 82.88 245 ARG A N 1
ATOM 1949 C CA . ARG A 1 245 ? -5.136 -23.150 8.493 1.00 82.88 245 ARG A CA 1
ATOM 1950 C C . ARG A 1 245 ? -4.263 -21.899 8.585 1.00 82.88 245 ARG A C 1
ATOM 1952 O O . ARG A 1 245 ? -3.597 -21.709 9.598 1.00 82.88 245 ARG A O 1
ATOM 1959 N N . ILE A 1 246 ? -4.226 -21.072 7.540 1.00 77.44 246 ILE A N 1
ATOM 1960 C CA . ILE A 1 246 ? -3.470 -19.810 7.532 1.00 77.44 246 ILE A CA 1
ATOM 1961 C C . ILE A 1 246 ? -4.082 -18.849 8.552 1.00 77.44 246 ILE A C 1
ATOM 1963 O O . ILE A 1 246 ? -3.373 -18.347 9.416 1.00 77.44 246 ILE A O 1
ATOM 1967 N N . THR A 1 247 ? -5.403 -18.661 8.544 1.00 71.81 247 THR A N 1
ATOM 1968 C CA . THR A 1 247 ? -6.069 -17.765 9.495 1.00 71.81 247 THR A CA 1
ATOM 1969 C C . THR A 1 247 ? -5.950 -18.258 10.931 1.00 71.81 247 THR A C 1
ATOM 1971 O O . THR A 1 247 ? -5.638 -17.454 11.801 1.00 71.81 247 THR A O 1
ATOM 1974 N N . SER A 1 248 ? -6.101 -19.563 11.193 1.00 72.75 248 SER A N 1
ATOM 1975 C CA . SER A 1 248 ? -5.973 -20.132 12.543 1.00 72.75 248 SER A CA 1
ATOM 1976 C C . SER A 1 248 ? -4.553 -20.037 13.091 1.00 72.75 248 SER A C 1
ATOM 1978 O O . SER A 1 248 ? -4.365 -20.004 14.303 1.00 72.75 248 SER A O 1
ATOM 1980 N N . LYS A 1 249 ? -3.540 -20.019 12.209 1.00 70.88 249 LYS A N 1
ATOM 1981 C CA . LYS A 1 249 ? -2.153 -19.773 12.613 1.00 70.88 249 LYS A CA 1
ATOM 1982 C C . LYS A 1 249 ? -1.961 -18.356 13.116 1.00 70.88 249 LYS A C 1
ATOM 1984 O O . LYS A 1 249 ? -1.099 -18.200 13.958 1.00 70.88 249 LYS A O 1
ATOM 1989 N N . ILE A 1 250 ? -2.696 -17.376 12.578 1.00 64.81 250 ILE A N 1
ATOM 1990 C CA . ILE A 1 250 ? -2.444 -15.936 12.764 1.00 64.81 250 ILE A CA 1
ATOM 1991 C C . ILE A 1 250 ? -3.430 -15.300 13.749 1.00 64.81 250 ILE A C 1
ATOM 1993 O O . ILE A 1 250 ? -3.155 -14.269 14.365 1.00 64.81 250 ILE A O 1
ATOM 1997 N N . CYS A 1 251 ? -4.596 -15.912 13.916 1.00 61.81 251 CYS A N 1
ATOM 1998 C CA . CYS A 1 251 ? -5.640 -15.385 14.762 1.00 61.81 251 CYS A CA 1
ATOM 1999 C C . CYS A 1 251 ? -6.410 -16.533 15.431 1.00 61.81 251 CYS A C 1
ATOM 2001 O O . CYS A 1 251 ? -6.909 -17.412 14.729 1.00 61.81 251 CYS A O 1
ATOM 2003 N N . PRO A 1 252 ? -6.551 -16.534 16.768 1.00 56.78 252 PRO A N 1
ATOM 2004 C CA . PRO A 1 252 ? -7.257 -17.591 17.493 1.00 56.78 252 PRO A CA 1
ATOM 2005 C C . PRO A 1 252 ? -8.790 -17.504 17.368 1.00 56.78 252 PRO A C 1
ATOM 2007 O O . PRO A 1 252 ? -9.494 -18.223 18.070 1.00 56.78 252 PRO A O 1
ATOM 2010 N N . TYR A 1 253 ? -9.319 -16.611 16.525 1.00 61.31 253 TYR A N 1
ATOM 2011 C CA . TYR A 1 253 ? -10.754 -16.363 16.381 1.00 61.31 253 TYR A CA 1
ATOM 2012 C C . TYR A 1 253 ? -11.333 -17.072 15.154 1.00 61.31 253 TYR A C 1
ATOM 2014 O O . TYR A 1 253 ? -10.645 -17.264 14.150 1.00 61.31 253 TYR A O 1
ATOM 2022 N N . ASP A 1 254 ? -12.620 -17.410 15.224 1.00 58.16 254 ASP A N 1
ATOM 2023 C CA . ASP A 1 254 ? -13.358 -17.967 14.093 1.00 58.16 254 ASP A CA 1
ATOM 2024 C C . ASP A 1 254 ? -13.618 -16.877 13.045 1.00 58.16 254 ASP A C 1
ATOM 2026 O O . ASP A 1 254 ? -14.434 -15.973 13.232 1.00 58.16 254 ASP A O 1
ATOM 2030 N N . PHE A 1 255 ? -12.891 -16.965 11.932 1.00 64.69 255 PHE A N 1
ATOM 2031 C CA . PHE A 1 255 ? -13.169 -16.204 10.719 1.00 64.69 255 PHE A CA 1
ATOM 2032 C C . PHE A 1 255 ? -14.013 -17.051 9.772 1.00 64.69 255 PHE A C 1
ATOM 2034 O O . PHE A 1 255 ? -13.728 -18.230 9.549 1.00 64.69 255 PHE A O 1
ATOM 2041 N N . GLU A 1 256 ? -15.012 -16.427 9.163 1.00 64.62 256 GLU A N 1
ATOM 2042 C CA . GLU A 1 256 ? -15.752 -17.019 8.060 1.00 64.62 256 GLU A CA 1
ATOM 2043 C C . GLU A 1 256 ? -15.011 -16.716 6.754 1.00 64.62 256 GLU A C 1
ATOM 2045 O O . GLU A 1 256 ? -14.629 -15.570 6.482 1.00 64.62 256 GLU A O 1
ATOM 2050 N N . LEU A 1 257 ? -14.769 -17.751 5.944 1.00 62.00 257 LEU A N 1
ATOM 2051 C CA . LEU A 1 257 ? -14.309 -17.548 4.575 1.00 62.00 257 LEU A CA 1
ATOM 2052 C C . LEU A 1 257 ? -15.467 -16.944 3.789 1.00 62.00 257 LEU A C 1
ATOM 2054 O O . LEU A 1 257 ? -16.436 -17.634 3.495 1.00 62.00 257 LEU A O 1
ATOM 2058 N N . VAL A 1 258 ? -15.335 -15.670 3.436 1.00 61.31 258 VAL A N 1
ATOM 2059 C CA . VAL A 1 258 ? -16.358 -14.960 2.672 1.00 61.31 258 VAL A CA 1
ATOM 2060 C C . VAL A 1 258 ? -16.236 -15.313 1.202 1.00 61.31 258 VAL A C 1
ATOM 2062 O O . VAL A 1 258 ? -17.234 -15.633 0.566 1.00 61.31 258 VAL A O 1
ATOM 2065 N N . ASN A 1 259 ? -15.023 -15.237 0.634 1.00 63.47 259 ASN A N 1
ATOM 2066 C CA . ASN A 1 259 ? -14.873 -15.428 -0.807 1.00 63.47 259 ASN A CA 1
ATOM 2067 C C . ASN A 1 259 ? -13.440 -15.717 -1.284 1.00 63.47 259 ASN A C 1
ATOM 2069 O O . ASN A 1 259 ? -12.461 -15.452 -0.588 1.00 63.47 259 ASN A O 1
ATOM 2073 N N . VAL A 1 260 ? -13.321 -16.189 -2.528 1.00 60.44 260 VAL A N 1
ATOM 2074 C CA . VAL A 1 260 ? -12.092 -16.135 -3.330 1.00 60.44 260 VAL A CA 1
ATOM 2075 C C . VAL A 1 260 ? -12.164 -14.882 -4.201 1.00 60.44 260 VAL A C 1
ATOM 2077 O O . VAL A 1 260 ? -12.980 -14.799 -5.111 1.00 60.44 260 VAL A O 1
ATOM 2080 N N . ILE A 1 261 ? -11.312 -13.900 -3.924 1.00 60.47 261 ILE A N 1
ATOM 2081 C CA . ILE A 1 261 ? -11.341 -12.593 -4.596 1.00 60.47 261 ILE A CA 1
ATOM 2082 C C . ILE A 1 261 ? -10.636 -12.643 -5.951 1.00 60.47 261 ILE A C 1
ATOM 2084 O O . ILE A 1 261 ? -11.020 -11.950 -6.889 1.00 60.47 261 ILE A O 1
ATOM 2088 N N . LYS A 1 262 ? -9.571 -13.440 -6.056 1.00 63.28 262 LYS A N 1
ATOM 2089 C CA . LYS A 1 262 ? -8.768 -13.540 -7.274 1.00 63.28 262 LYS A CA 1
ATOM 2090 C C . LYS A 1 262 ? -8.096 -14.904 -7.339 1.00 63.28 262 LYS A C 1
ATOM 2092 O O . LYS A 1 262 ? -7.487 -15.353 -6.367 1.00 63.28 262 LYS A O 1
ATOM 2097 N N . ILE A 1 263 ? -8.224 -15.550 -8.492 1.00 52.31 263 ILE A N 1
ATOM 2098 C CA . ILE A 1 263 ? -7.461 -16.737 -8.869 1.00 52.31 263 ILE A CA 1
ATOM 2099 C C . ILE A 1 263 ? -6.546 -16.282 -9.983 1.00 52.31 263 ILE A C 1
ATOM 2101 O O . ILE A 1 263 ? -7.023 -15.770 -10.992 1.00 52.31 263 ILE A O 1
ATOM 2105 N N . ARG A 1 264 ? -5.248 -16.480 -9.812 1.00 59.19 264 ARG A N 1
ATOM 2106 C CA . ARG A 1 264 ? -4.305 -16.303 -10.904 1.00 59.19 264 ARG A CA 1
ATOM 2107 C C . ARG A 1 264 ? -3.702 -17.640 -11.266 1.00 59.19 264 ARG A C 1
ATOM 2109 O O . ARG A 1 264 ? -3.246 -18.344 -10.376 1.00 59.19 264 ARG A O 1
ATOM 2116 N N . CYS A 1 265 ? -3.666 -17.942 -12.558 1.00 50.94 265 CYS A N 1
ATOM 2117 C CA . CYS A 1 265 ? -2.820 -18.981 -13.123 1.00 50.94 265 CYS A CA 1
ATOM 2118 C C . CYS A 1 265 ? -1.656 -18.280 -13.816 1.00 50.94 265 CYS A C 1
ATOM 2120 O O . CYS A 1 265 ? -1.850 -17.555 -14.787 1.00 50.94 265 CYS A O 1
ATOM 2122 N N . SER A 1 266 ? -0.463 -18.419 -13.257 1.00 52.12 266 SER A N 1
ATOM 2123 C CA . SER A 1 266 ? 0.748 -17.894 -13.859 1.00 52.12 266 SER A CA 1
ATOM 2124 C C . SER A 1 266 ? 1.342 -18.994 -14.747 1.00 52.12 266 SER A C 1
ATOM 2126 O O . SER A 1 266 ? 2.023 -19.898 -14.270 1.00 52.12 266 SER A O 1
ATOM 2128 N N . ASP A 1 267 ? 1.073 -18.911 -16.052 1.00 51.44 267 ASP A N 1
ATOM 2129 C CA . ASP A 1 267 ? 1.870 -19.587 -17.090 1.00 51.44 267 ASP A CA 1
ATOM 2130 C C . ASP A 1 267 ? 3.021 -18.655 -17.524 1.00 51.44 267 ASP A C 1
ATOM 2132 O O . ASP A 1 267 ? 3.357 -18.534 -18.700 1.00 51.44 267 ASP A O 1
ATOM 2136 N N . LEU A 1 268 ? 3.585 -17.909 -16.562 1.00 52.25 268 LEU A N 1
ATOM 2137 C CA . LEU A 1 268 ? 4.466 -16.763 -16.810 1.00 52.25 268 LEU A CA 1
ATOM 2138 C C . LEU A 1 268 ? 5.784 -17.169 -17.488 1.00 52.25 268 LEU A C 1
ATOM 2140 O O . LEU A 1 268 ? 6.421 -16.351 -18.136 1.00 52.25 268 LEU A O 1
ATOM 2144 N N . LEU A 1 269 ? 6.206 -18.429 -17.375 1.00 53.09 269 LEU A N 1
ATOM 2145 C CA . LEU A 1 269 ? 7.399 -18.957 -18.033 1.00 53.09 269 LEU A CA 1
ATOM 2146 C C . LEU A 1 269 ? 7.241 -20.465 -18.258 1.00 53.09 269 LEU A C 1
ATOM 2148 O O . LEU A 1 269 ? 6.875 -21.158 -17.312 1.00 53.09 269 LEU A O 1
ATOM 2152 N N . PRO A 1 270 ? 7.673 -21.021 -19.408 1.00 48.59 270 PRO A N 1
ATOM 2153 C CA . PRO A 1 270 ? 7.776 -22.475 -19.590 1.00 48.59 270 PRO A CA 1
ATOM 2154 C C . PRO A 1 270 ? 8.660 -23.161 -18.533 1.00 48.59 270 PRO A C 1
ATOM 2156 O O . PRO A 1 270 ? 8.597 -24.371 -18.344 1.00 48.59 270 PRO A O 1
ATOM 2159 N N . CYS A 1 271 ? 9.534 -22.389 -17.876 1.00 47.47 271 CYS A N 1
ATOM 2160 C CA . CYS A 1 271 ? 10.523 -22.864 -16.915 1.00 47.47 271 CYS A CA 1
ATOM 2161 C C . CYS A 1 271 ? 10.206 -22.540 -15.446 1.00 47.47 271 CYS A C 1
ATOM 2163 O O . CYS A 1 271 ? 11.061 -22.787 -14.591 1.00 47.47 271 CYS A O 1
ATOM 2165 N N . LEU A 1 272 ? 9.032 -21.978 -15.146 1.00 52.78 272 LEU A N 1
ATOM 2166 C CA . LEU A 1 272 ? 8.515 -21.901 -13.782 1.00 52.78 272 LEU A CA 1
ATOM 2167 C C . LEU A 1 272 ? 7.361 -22.901 -13.642 1.00 52.78 272 LEU A C 1
ATOM 2169 O O . LEU A 1 272 ? 6.599 -23.071 -14.592 1.00 52.78 272 LEU A O 1
ATOM 2173 N N . PRO A 1 273 ? 7.223 -23.589 -12.493 1.00 52.53 273 PRO A N 1
ATOM 2174 C CA . PRO A 1 273 ? 6.018 -24.364 -12.233 1.00 52.53 273 PRO A CA 1
ATOM 2175 C C . PRO A 1 273 ? 4.814 -23.428 -12.343 1.00 52.53 273 PRO A C 1
ATOM 2177 O O . PRO A 1 273 ? 4.898 -22.293 -11.874 1.00 52.53 273 PRO A O 1
ATOM 2180 N N . SER A 1 274 ? 3.711 -23.891 -12.930 1.00 58.53 274 SER A N 1
ATOM 2181 C CA . SER A 1 274 ? 2.460 -23.131 -12.967 1.00 58.53 274 SER A CA 1
ATOM 2182 C C . SER A 1 274 ? 2.065 -22.758 -11.536 1.00 58.53 274 SER A C 1
ATOM 2184 O O . SER A 1 274 ? 1.628 -23.616 -10.762 1.00 58.53 274 SER A O 1
ATOM 2186 N N . THR A 1 275 ? 2.267 -21.500 -11.150 1.00 58.75 275 THR A N 1
ATOM 2187 C CA . THR A 1 275 ? 1.913 -21.022 -9.814 1.00 58.75 275 THR A CA 1
ATOM 2188 C C . THR A 1 275 ? 0.481 -20.523 -9.853 1.00 58.75 275 THR A C 1
ATOM 2190 O O . THR A 1 275 ? 0.131 -19.630 -10.627 1.00 58.75 275 THR A O 1
ATOM 2193 N N . GLN A 1 276 ? -0.370 -21.135 -9.029 1.00 64.81 276 GLN A N 1
ATOM 2194 C CA . GLN A 1 276 ? -1.729 -20.659 -8.828 1.00 64.81 276 GLN A CA 1
ATOM 2195 C C . GLN A 1 276 ? -1.817 -19.899 -7.510 1.00 64.81 276 GLN A C 1
ATOM 2197 O O . GLN A 1 276 ? -1.720 -20.500 -6.440 1.00 64.81 276 GLN A O 1
ATOM 2202 N N . THR A 1 277 ? -2.006 -18.584 -7.591 1.00 67.31 277 THR A N 1
ATOM 2203 C CA . THR A 1 277 ? -2.157 -17.727 -6.409 1.00 67.31 277 THR A CA 1
ATOM 2204 C C . THR A 1 277 ? -3.635 -17.477 -6.149 1.00 67.31 277 THR A C 1
ATOM 2206 O O . THR A 1 277 ? -4.379 -17.069 -7.045 1.00 67.31 277 THR A O 1
ATOM 2209 N N . TYR A 1 278 ? -4.053 -17.709 -4.906 1.00 68.69 278 TYR A N 1
ATOM 2210 C CA . TYR A 1 278 ? -5.426 -17.544 -4.447 1.00 68.69 278 TYR A CA 1
ATOM 2211 C C . TYR A 1 278 ? -5.497 -16.423 -3.418 1.00 68.69 278 TYR A C 1
ATOM 2213 O O . TYR A 1 278 ? -4.892 -16.520 -2.354 1.00 68.69 278 TYR A O 1
ATOM 2221 N N . TYR A 1 279 ? -6.271 -15.383 -3.714 1.00 69.19 279 TYR A N 1
ATOM 2222 C CA . TYR A 1 279 ? -6.577 -14.326 -2.755 1.00 69.19 279 TYR A CA 1
ATOM 2223 C C . TYR A 1 279 ? -7.900 -14.666 -2.077 1.00 69.19 279 TYR A C 1
ATOM 2225 O O . TYR A 1 279 ? -8.938 -14.725 -2.737 1.00 69.19 279 TYR A O 1
ATOM 2233 N N . LEU A 1 280 ? -7.859 -14.925 -0.774 1.00 68.94 280 LEU A N 1
ATOM 2234 C CA . LEU A 1 280 ? -9.010 -15.362 0.012 1.00 68.94 280 LEU A CA 1
ATOM 2235 C C . LEU A 1 280 ? -9.443 -14.222 0.935 1.00 68.94 280 LEU A C 1
ATOM 2237 O O . LEU A 1 280 ? -8.637 -13.732 1.722 1.00 68.94 280 LEU A O 1
ATOM 2241 N N . LEU A 1 281 ? -10.703 -13.797 0.829 1.00 70.94 281 LEU A N 1
ATOM 2242 C CA . LEU A 1 281 ? -11.300 -12.833 1.747 1.00 70.94 281 LEU A CA 1
ATOM 2243 C C . LEU A 1 281 ? -11.920 -13.579 2.911 1.00 70.94 281 LEU A C 1
ATOM 2245 O O . LEU A 1 281 ? -12.856 -14.361 2.725 1.00 70.94 281 LEU A O 1
ATOM 2249 N N . THR A 1 282 ? -11.447 -13.291 4.111 1.00 67.38 282 THR A N 1
ATOM 2250 C CA . THR A 1 282 ? -12.072 -13.768 5.338 1.00 67.38 282 THR A CA 1
ATOM 2251 C C . THR A 1 282 ? -12.616 -12.583 6.124 1.00 67.38 282 THR A C 1
ATOM 2253 O O . THR A 1 282 ? -12.061 -11.484 6.085 1.00 67.38 282 THR A O 1
ATOM 2256 N N . LYS A 1 283 ? -13.741 -12.790 6.808 1.00 68.62 283 LYS A N 1
ATOM 2257 C CA . LYS A 1 283 ? -14.392 -11.779 7.647 1.00 68.62 283 LYS A CA 1
ATOM 2258 C C . LYS A 1 283 ? -14.585 -12.348 9.038 1.00 68.62 283 LYS A C 1
ATOM 2260 O O . LYS A 1 283 ? -14.931 -13.511 9.216 1.00 68.62 283 LYS A O 1
ATOM 2265 N N . GLY A 1 284 ? -14.344 -11.506 10.030 1.00 64.69 284 GLY A N 1
ATOM 2266 C CA . GLY A 1 284 ? -14.501 -11.840 11.436 1.00 64.69 284 GLY A CA 1
ATOM 2267 C C . GLY A 1 284 ? -14.625 -10.568 12.257 1.00 64.69 284 GLY A C 1
ATOM 2268 O O . GLY A 1 284 ? -14.303 -9.475 11.786 1.00 64.69 284 GLY A O 1
ATOM 2269 N N . ARG A 1 285 ? -15.128 -10.697 13.485 1.00 60.81 285 ARG A N 1
ATOM 2270 C CA . ARG A 1 285 ? -15.177 -9.588 14.443 1.00 60.81 285 ARG A CA 1
ATOM 2271 C C . ARG A 1 285 ? -13.947 -9.652 15.339 1.00 60.81 285 ARG A C 1
ATOM 2273 O O . ARG A 1 285 ? -13.675 -10.683 15.945 1.00 60.81 285 ARG A O 1
ATOM 2280 N N . LEU A 1 286 ? -13.226 -8.539 15.443 1.00 58.62 286 LEU A N 1
ATOM 2281 C CA . LEU A 1 286 ? -12.128 -8.392 16.394 1.00 58.62 286 LEU A CA 1
ATOM 2282 C C . LEU A 1 286 ? -12.685 -7.881 17.725 1.00 58.62 286 LEU A C 1
ATOM 2284 O O . LEU A 1 286 ? -13.253 -6.791 17.788 1.00 58.62 286 LEU A O 1
ATOM 2288 N N . ASN A 1 287 ? -12.512 -8.648 18.802 1.00 52.81 287 ASN A N 1
ATOM 2289 C CA . ASN A 1 287 ? -12.843 -8.174 20.144 1.00 52.81 287 ASN A CA 1
ATOM 2290 C C . ASN A 1 287 ? -11.771 -7.171 20.600 1.00 52.81 287 ASN A C 1
ATOM 2292 O O . ASN A 1 287 ? -10.594 -7.522 20.694 1.00 52.81 287 ASN A O 1
ATOM 2296 N N . ARG A 1 288 ? -12.181 -5.931 20.914 1.00 49.12 288 ARG A N 1
ATOM 2297 C CA . ARG A 1 288 ? -11.307 -4.781 21.251 1.00 49.12 288 ARG A CA 1
ATOM 2298 C C . ARG A 1 288 ? -10.333 -5.001 22.431 1.00 49.12 288 ARG A C 1
ATOM 2300 O O . ARG A 1 288 ? -9.487 -4.148 22.662 1.00 49.12 288 ARG A O 1
ATOM 2307 N N . GLY A 1 289 ? -10.425 -6.116 23.162 1.00 40.81 289 GLY A N 1
ATOM 2308 C CA . GLY A 1 289 ? -9.602 -6.411 24.344 1.00 40.81 289 GLY A CA 1
ATOM 2309 C C . GLY A 1 289 ? -8.339 -7.255 24.119 1.00 40.81 289 GLY A C 1
ATOM 2310 O O . GLY A 1 289 ? -7.464 -7.229 24.973 1.00 40.81 289 GLY A O 1
ATOM 2311 N N . ASN A 1 290 ? -8.200 -7.974 22.996 1.00 43.03 290 ASN A N 1
ATOM 2312 C CA . ASN A 1 290 ? -7.141 -8.985 22.816 1.00 43.03 290 ASN A CA 1
ATOM 2313 C C . ASN A 1 290 ? -6.420 -8.839 21.462 1.00 43.03 290 ASN A C 1
ATOM 2315 O O . ASN A 1 290 ? -6.461 -9.724 20.604 1.00 43.03 290 ASN A O 1
ATOM 2319 N N . GLY A 1 291 ? -5.747 -7.701 21.275 1.00 43.72 291 GLY A N 1
ATOM 2320 C CA . GLY A 1 291 ? -4.941 -7.366 20.093 1.00 43.72 291 GLY A CA 1
ATOM 2321 C C . GLY A 1 291 ? -3.618 -8.130 19.960 1.00 43.72 291 GLY A C 1
ATOM 2322 O O . GLY A 1 291 ? -2.675 -7.593 19.388 1.00 43.72 291 GLY A O 1
ATOM 2323 N N . SER A 1 292 ? -3.504 -9.349 20.494 1.00 44.59 292 SER A N 1
ATOM 2324 C CA . SER A 1 292 ? -2.314 -10.177 20.281 1.00 44.59 292 SER A CA 1
ATOM 2325 C C . SER A 1 292 ? -2.386 -10.823 18.895 1.00 44.59 292 SER A C 1
ATOM 2327 O O . SER A 1 292 ? -2.785 -11.979 18.746 1.00 44.59 292 SER A O 1
ATOM 2329 N N . THR A 1 293 ? -2.036 -10.068 17.858 1.00 52.59 293 THR A N 1
ATOM 2330 C CA . THR A 1 293 ? -1.526 -10.680 16.631 1.00 52.59 293 THR A CA 1
ATOM 2331 C C . THR A 1 293 ? -0.201 -11.370 16.954 1.00 52.59 293 THR A C 1
ATOM 2333 O O . THR A 1 293 ? 0.557 -10.903 17.807 1.00 52.59 293 THR A O 1
ATOM 2336 N N . LEU A 1 294 ? 0.072 -12.523 16.336 1.00 54.56 294 LEU A N 1
ATOM 2337 C CA . LEU A 1 294 ? 1.359 -13.191 16.536 1.00 54.56 294 LEU A CA 1
ATOM 2338 C C . LEU A 1 294 ? 2.529 -12.301 16.120 1.00 54.56 294 LEU A C 1
ATOM 2340 O O . LEU A 1 294 ? 2.379 -11.349 15.352 1.00 54.56 294 LEU A O 1
ATOM 2344 N N . VAL A 1 295 ? 3.704 -12.679 16.626 1.00 59.47 295 VAL A N 1
ATOM 2345 C CA . VAL A 1 295 ? 5.018 -12.153 16.255 1.00 59.47 295 VAL A CA 1
ATOM 2346 C C . VAL A 1 295 ? 5.065 -11.975 14.731 1.00 59.47 295 VAL A C 1
ATOM 2348 O O . VAL A 1 295 ? 5.065 -12.969 14.015 1.00 59.47 295 VAL A O 1
ATOM 2351 N N . ASN A 1 296 ? 5.078 -10.718 14.264 1.00 77.19 296 ASN A N 1
ATOM 2352 C CA . ASN A 1 296 ? 5.193 -10.258 12.865 1.00 77.19 296 ASN A CA 1
ATOM 2353 C C . ASN A 1 296 ? 3.905 -9.928 12.083 1.00 77.19 296 ASN A C 1
ATOM 2355 O O . ASN A 1 296 ? 4.024 -9.481 10.946 1.00 77.19 296 ASN A O 1
ATOM 2359 N N . SER A 1 297 ? 2.700 -10.052 12.648 1.00 81.69 297 SER A N 1
ATOM 2360 C CA . SER A 1 297 ? 1.459 -9.606 11.980 1.00 81.69 297 SER A CA 1
ATOM 2361 C C . SER A 1 297 ? 0.837 -8.380 12.647 1.00 81.69 297 SER A C 1
ATOM 2363 O O . SER A 1 297 ? 0.882 -8.247 13.870 1.00 81.69 297 SER A O 1
ATOM 2365 N N . ILE A 1 298 ? 0.218 -7.496 11.861 1.00 80.94 298 ILE A N 1
ATOM 2366 C CA . ILE A 1 298 ? -0.496 -6.309 12.347 1.00 80.94 298 ILE A CA 1
ATOM 2367 C C . ILE A 1 298 ? -1.799 -6.079 11.582 1.00 80.94 298 ILE A C 1
ATOM 2369 O O . ILE A 1 298 ? -1.896 -6.320 10.380 1.00 80.94 298 ILE A O 1
ATOM 2373 N N . TRP A 1 299 ? -2.802 -5.567 12.289 1.00 80.00 299 TRP A N 1
ATOM 2374 C CA . TRP A 1 299 ? -4.019 -5.045 11.676 1.00 80.00 299 TRP A CA 1
ATOM 2375 C C . TRP A 1 299 ? -3.795 -3.586 11.287 1.00 80.00 299 TRP A C 1
ATOM 2377 O O . TRP A 1 299 ? -3.445 -2.762 12.133 1.00 80.00 299 TRP A O 1
ATOM 2387 N N . MET A 1 300 ? -3.990 -3.257 10.012 1.00 81.88 300 MET A N 1
ATOM 2388 C CA . MET A 1 300 ? -3.908 -1.887 9.514 1.00 81.88 300 MET A CA 1
ATOM 2389 C C . MET A 1 300 ? -5.293 -1.387 9.105 1.00 81.88 300 MET A C 1
ATOM 2391 O O . MET A 1 300 ? -5.967 -2.020 8.293 1.00 81.88 300 MET A O 1
ATOM 2395 N N . ASN A 1 301 ? -5.689 -0.226 9.631 1.00 82.19 301 ASN A N 1
ATOM 2396 C CA . ASN A 1 301 ? -6.782 0.565 9.066 1.00 82.19 301 ASN A CA 1
ATOM 2397 C C . ASN A 1 301 ? -6.276 1.418 7.890 1.00 82.19 301 ASN A C 1
ATOM 2399 O O . ASN A 1 301 ? -5.079 1.444 7.582 1.00 82.19 301 ASN A O 1
ATOM 2403 N N . PHE A 1 302 ? -7.185 2.139 7.232 1.00 81.19 302 PHE A N 1
ATOM 2404 C CA . PHE A 1 302 ? -6.863 2.919 6.036 1.00 81.19 302 PHE A CA 1
ATOM 2405 C C . PHE A 1 302 ? -5.788 3.989 6.273 1.00 81.19 302 PHE A C 1
ATOM 2407 O O . PHE A 1 302 ? -4.887 4.148 5.451 1.00 81.19 302 PHE A O 1
ATOM 2414 N N . GLU A 1 303 ? -5.824 4.689 7.410 1.00 81.31 303 GLU A N 1
ATOM 2415 C CA . GLU A 1 303 ? -4.825 5.710 7.756 1.00 81.31 303 GLU A CA 1
ATOM 2416 C C . GLU A 1 303 ? -3.431 5.111 7.980 1.00 81.31 303 GLU A C 1
ATOM 2418 O O . GLU A 1 303 ? -2.432 5.622 7.452 1.00 81.31 303 GLU A O 1
ATOM 2423 N N . ARG A 1 304 ? -3.346 3.985 8.703 1.00 83.88 304 ARG A N 1
ATOM 2424 C CA . ARG A 1 304 ? -2.077 3.270 8.875 1.00 83.88 304 ARG A CA 1
ATOM 2425 C C . ARG A 1 304 ? -1.562 2.751 7.536 1.00 83.88 304 ARG A C 1
ATOM 2427 O O . ARG A 1 304 ? -0.368 2.873 7.277 1.00 83.88 304 ARG A O 1
ATOM 2434 N N . MET A 1 305 ? -2.449 2.261 6.670 1.00 86.00 305 MET A N 1
ATOM 2435 C CA . MET A 1 305 ? -2.098 1.779 5.334 1.00 86.00 305 MET A CA 1
ATOM 2436 C C . MET A 1 305 ? -1.590 2.910 4.424 1.00 86.00 305 MET A C 1
ATOM 2438 O O . MET A 1 305 ? -0.556 2.753 3.783 1.00 86.00 305 MET A O 1
ATOM 2442 N N . LYS A 1 306 ? -2.233 4.089 4.416 1.00 84.25 306 LYS A N 1
ATOM 2443 C CA . LYS A 1 306 ? -1.725 5.286 3.710 1.00 84.25 306 LYS A CA 1
ATOM 2444 C C . LYS A 1 306 ? -0.337 5.687 4.202 1.00 84.25 306 LYS A C 1
ATOM 2446 O O . LYS A 1 306 ? 0.541 6.008 3.401 1.00 84.25 306 LYS A O 1
ATOM 2451 N N . THR A 1 307 ? -0.131 5.649 5.517 1.00 85.75 307 THR A N 1
ATOM 2452 C CA . THR A 1 307 ? 1.178 5.919 6.124 1.00 85.75 307 THR A CA 1
ATOM 2453 C C . THR A 1 307 ? 2.213 4.885 5.678 1.00 85.75 307 THR A C 1
ATOM 2455 O O . THR A 1 307 ? 3.307 5.269 5.274 1.00 85.75 307 THR A O 1
ATOM 2458 N N . ALA A 1 308 ? 1.855 3.598 5.658 1.00 86.44 308 ALA A N 1
ATOM 2459 C CA . ALA A 1 308 ? 2.724 2.524 5.185 1.00 86.44 308 ALA A CA 1
ATOM 2460 C C . ALA A 1 308 ? 3.092 2.687 3.699 1.00 86.44 308 ALA A C 1
ATOM 2462 O O . ALA A 1 308 ? 4.257 2.522 3.346 1.00 86.44 308 ALA A O 1
ATOM 2463 N N . VAL A 1 309 ? 2.154 3.098 2.835 1.00 83.62 309 VAL A N 1
ATOM 2464 C CA . VAL A 1 309 ? 2.438 3.436 1.426 1.00 83.62 309 VAL A CA 1
ATOM 2465 C C . VAL A 1 309 ? 3.431 4.598 1.334 1.00 83.62 309 VAL A C 1
ATOM 2467 O O . VAL A 1 309 ? 4.449 4.488 0.651 1.00 83.62 309 VAL A O 1
ATOM 2470 N N . LYS A 1 310 ? 3.183 5.698 2.060 1.00 82.94 310 LYS A N 1
ATOM 2471 C CA . LYS A 1 310 ? 4.055 6.886 2.062 1.00 82.94 310 LYS A CA 1
ATOM 2472 C C . LYS A 1 310 ? 5.471 6.562 2.548 1.00 82.94 310 LYS A C 1
ATOM 2474 O O . LYS A 1 310 ? 6.445 7.023 1.955 1.00 82.94 310 LYS A O 1
ATOM 2479 N N . ASN A 1 311 ? 5.571 5.753 3.597 1.00 83.19 311 ASN A N 1
ATOM 2480 C CA . ASN A 1 311 ? 6.834 5.313 4.185 1.00 83.19 311 ASN A CA 1
ATOM 2481 C C . ASN A 1 311 ? 7.468 4.136 3.430 1.00 83.19 311 ASN A C 1
ATOM 2483 O O . ASN A 1 311 ? 8.571 3.717 3.777 1.00 83.19 311 ASN A O 1
ATOM 2487 N N . ARG A 1 312 ? 6.800 3.625 2.385 1.00 82.69 312 ARG A N 1
ATOM 2488 C CA . ARG A 1 312 ? 7.249 2.496 1.559 1.00 82.69 312 ARG A CA 1
ATOM 2489 C C . ARG A 1 312 ? 7.450 1.217 2.374 1.00 82.69 312 ARG A C 1
ATOM 2491 O O . ARG A 1 312 ? 8.336 0.440 2.068 1.00 82.69 312 ARG A O 1
ATOM 2498 N N . GLU A 1 313 ? 6.634 1.016 3.405 1.00 87.25 313 GLU A N 1
ATOM 2499 C CA . GLU A 1 313 ? 6.682 -0.124 4.332 1.00 87.25 313 GLU A CA 1
ATOM 2500 C C . GLU A 1 313 ? 6.004 -1.384 3.765 1.00 87.25 313 GLU A C 1
ATOM 2502 O O . GLU A 1 313 ? 6.041 -2.430 4.408 1.00 87.25 313 GLU A O 1
ATOM 2507 N N . LEU A 1 314 ? 5.356 -1.299 2.599 1.00 87.31 314 LEU A N 1
ATOM 2508 C CA . LEU A 1 314 ? 4.658 -2.422 1.972 1.00 87.31 314 LEU A CA 1
ATOM 2509 C C . LEU A 1 314 ? 5.529 -3.117 0.919 1.00 87.31 314 LEU A C 1
ATOM 2511 O O . LEU A 1 314 ? 6.230 -2.468 0.139 1.00 87.31 314 LEU A O 1
ATOM 2515 N N . LEU A 1 315 ? 5.408 -4.443 0.852 1.00 86.69 315 LEU A N 1
ATOM 2516 C CA . LEU A 1 315 ? 6.079 -5.270 -0.154 1.00 86.69 315 LEU A CA 1
ATOM 2517 C C . LEU A 1 315 ? 5.522 -5.015 -1.574 1.00 86.69 315 LEU A C 1
ATOM 2519 O O . LEU A 1 315 ? 6.277 -5.021 -2.543 1.00 86.69 315 LEU A O 1
ATOM 2523 N N . GLY A 1 316 ? 4.231 -4.696 -1.682 1.00 83.94 316 GLY A N 1
ATOM 2524 C CA . GLY A 1 316 ? 3.513 -4.260 -2.890 1.00 83.94 316 GLY A CA 1
ATOM 2525 C C . GLY A 1 316 ? 2.374 -3.293 -2.525 1.00 83.94 316 GLY A C 1
ATOM 2526 O O . GLY A 1 316 ? 2.247 -2.907 -1.363 1.00 83.94 316 GLY A O 1
ATOM 2527 N N . LEU A 1 317 ? 1.508 -2.903 -3.463 1.00 83.00 317 LEU A N 1
ATOM 2528 C CA . LEU A 1 317 ? 0.378 -2.002 -3.153 1.00 83.00 317 LEU A CA 1
ATOM 2529 C C . LEU A 1 317 ? -0.956 -2.733 -2.972 1.00 83.00 317 LEU A C 1
ATOM 2531 O O . LEU A 1 317 ? -1.973 -2.106 -2.671 1.00 83.00 317 LEU A O 1
ATOM 2535 N N . GLU A 1 318 ? -0.965 -4.056 -3.111 1.00 82.81 318 GLU A N 1
ATOM 2536 C CA . GLU A 1 318 ? -2.191 -4.838 -3.070 1.00 82.81 318 GLU A CA 1
ATOM 2537 C C . GLU A 1 318 ? -2.999 -4.700 -1.767 1.00 82.81 318 GLU A C 1
ATOM 2539 O O . GLU A 1 318 ? -4.192 -4.405 -1.847 1.00 82.81 318 GLU A O 1
ATOM 2544 N N . PRO A 1 319 ? -2.407 -4.775 -0.563 1.00 85.50 319 PRO A N 1
ATOM 2545 C CA . PRO A 1 319 ? -3.109 -4.494 0.681 1.00 85.50 319 PRO A CA 1
ATOM 2546 C C . PRO A 1 319 ? -3.806 -3.129 0.685 1.00 85.50 319 PRO A C 1
ATOM 2548 O O . PRO A 1 319 ? -4.937 -3.016 1.153 1.00 85.50 319 PRO A O 1
ATOM 2551 N N . PHE A 1 320 ? -3.178 -2.098 0.114 1.00 84.19 320 PHE A N 1
ATOM 2552 C CA . PHE A 1 320 ? -3.750 -0.755 0.075 1.00 84.19 320 PHE A CA 1
ATOM 2553 C C . PHE A 1 320 ? -4.985 -0.666 -0.821 1.00 84.19 320 PHE A C 1
ATOM 2555 O O . PHE A 1 320 ? -6.027 -0.192 -0.365 1.00 84.19 320 PHE A O 1
ATOM 2562 N N . TYR A 1 321 ? -4.911 -1.130 -2.071 1.00 78.44 321 TYR A N 1
ATOM 2563 C CA . TYR A 1 321 ? -6.071 -1.052 -2.965 1.00 78.44 321 TYR A CA 1
ATOM 2564 C C . TYR A 1 321 ? -7.181 -2.018 -2.568 1.00 78.44 321 TYR A C 1
ATOM 2566 O O . TYR A 1 321 ? -8.349 -1.675 -2.743 1.00 78.44 321 TYR A O 1
ATOM 2574 N N . LEU A 1 322 ? -6.852 -3.191 -2.011 1.00 79.50 322 LEU A N 1
ATOM 2575 C CA . LEU A 1 322 ? -7.876 -4.087 -1.482 1.00 79.50 322 LEU A CA 1
ATOM 2576 C C . LEU A 1 322 ? -8.635 -3.397 -0.349 1.00 79.50 322 LEU A C 1
ATOM 2578 O O . LEU A 1 322 ? -9.861 -3.352 -0.382 1.00 79.50 322 LEU A O 1
ATOM 2582 N N . LEU A 1 323 ? -7.917 -2.799 0.606 1.00 78.75 323 LEU A N 1
ATOM 2583 C CA . LEU A 1 323 ? -8.539 -2.073 1.707 1.00 78.75 323 LEU A CA 1
ATOM 2584 C C . LEU A 1 323 ? -9.379 -0.890 1.212 1.00 78.75 323 LEU A C 1
ATOM 2586 O O . LEU A 1 323 ? -10.522 -0.730 1.631 1.00 78.75 323 LEU A O 1
ATOM 2590 N N . LYS A 1 324 ? -8.840 -0.097 0.281 1.00 77.75 324 LYS A N 1
ATOM 2591 C CA . LYS A 1 324 ? -9.563 1.008 -0.358 1.00 77.75 324 LYS A CA 1
ATOM 2592 C C . LYS A 1 324 ? -10.864 0.524 -1.010 1.00 77.75 324 LYS A C 1
ATOM 2594 O O . LYS A 1 324 ? -11.918 1.088 -0.744 1.00 77.75 324 LYS A O 1
ATOM 2599 N N . THR A 1 325 ? -10.793 -0.552 -1.793 1.00 74.38 325 THR A N 1
ATOM 2600 C CA . THR A 1 325 ? -11.949 -1.142 -2.486 1.00 74.38 325 THR A CA 1
ATOM 2601 C C . THR A 1 325 ? -12.993 -1.660 -1.498 1.00 74.38 325 THR A C 1
ATOM 2603 O O . THR A 1 325 ? -14.186 -1.475 -1.718 1.00 74.38 325 THR A O 1
ATOM 2606 N N . ILE A 1 326 ? -12.563 -2.304 -0.406 1.00 74.06 326 ILE A N 1
ATOM 2607 C CA . ILE A 1 326 ? -13.465 -2.773 0.656 1.00 74.06 326 ILE A CA 1
ATOM 2608 C C . ILE A 1 326 ? -14.228 -1.586 1.254 1.00 74.06 326 ILE A C 1
ATOM 2610 O O . ILE A 1 326 ? -15.452 -1.637 1.320 1.00 74.06 326 ILE A O 1
ATOM 2614 N N . ILE A 1 327 ? -13.527 -0.508 1.615 1.00 73.19 327 ILE A N 1
ATOM 2615 C CA . ILE A 1 327 ? -14.128 0.695 2.212 1.00 73.19 327 ILE A CA 1
ATOM 2616 C C . ILE A 1 327 ? -15.115 1.358 1.245 1.00 73.19 327 ILE A C 1
ATOM 2618 O O . ILE A 1 327 ? -16.243 1.657 1.628 1.00 73.19 327 ILE A O 1
ATOM 2622 N N . GLU A 1 328 ? -14.720 1.551 -0.016 1.00 69.38 328 GLU A N 1
ATOM 2623 C CA . GLU A 1 328 ? -15.575 2.151 -1.049 1.00 69.38 328 GLU A CA 1
ATOM 2624 C C . GLU A 1 328 ? -16.851 1.328 -1.292 1.00 69.38 328 GLU A C 1
ATOM 2626 O O . GLU A 1 328 ? -17.925 1.891 -1.490 1.00 69.38 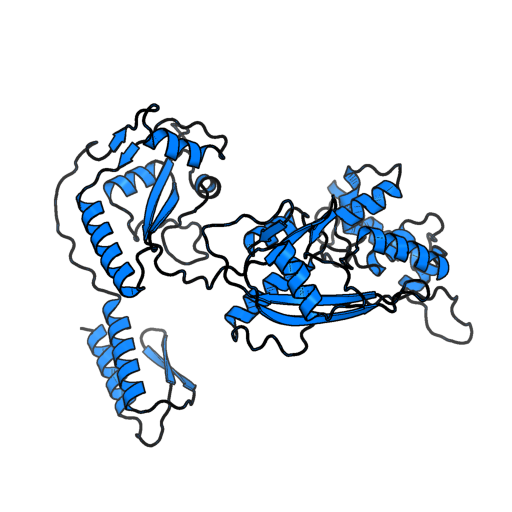328 GLU A O 1
ATOM 2631 N N . ARG A 1 329 ? -16.761 -0.008 -1.247 1.00 69.12 329 ARG A N 1
ATOM 2632 C CA . ARG A 1 329 ? -17.912 -0.899 -1.464 1.00 69.12 329 ARG A CA 1
ATOM 2633 C C . ARG A 1 329 ? -18.808 -1.052 -0.240 1.00 69.12 329 ARG A C 1
ATOM 2635 O O . ARG A 1 329 ? -20.022 -1.153 -0.414 1.00 69.12 329 ARG A O 1
ATOM 2642 N N . GLN A 1 330 ? -18.247 -1.035 0.973 1.00 63.22 330 GLN A N 1
ATOM 2643 C CA . GLN A 1 330 ? -19.037 -1.014 2.211 1.00 63.22 330 GLN A CA 1
ATOM 2644 C C . GLN A 1 330 ? -20.008 0.169 2.217 1.00 63.22 330 GLN A C 1
ATOM 2646 O O . GLN A 1 330 ? -21.183 -0.017 2.510 1.00 63.22 330 GLN A O 1
ATOM 2651 N N . GLN A 1 331 ? -19.539 1.339 1.775 1.00 58.97 331 GLN A N 1
ATOM 2652 C CA . GLN A 1 331 ? -20.340 2.561 1.680 1.00 58.97 331 GLN A CA 1
ATOM 2653 C C . GLN A 1 331 ? -21.436 2.506 0.600 1.00 58.97 331 GLN A C 1
ATOM 2655 O O . GLN A 1 331 ? -22.354 3.321 0.637 1.00 58.97 331 GLN A O 1
ATOM 2660 N N . ALA A 1 332 ? -21.336 1.586 -0.369 1.00 54.06 332 ALA A N 1
ATOM 2661 C CA . ALA A 1 332 ? -22.216 1.538 -1.534 1.00 54.06 332 ALA A CA 1
ATOM 2662 C C . ALA A 1 332 ? -23.371 0.529 -1.396 1.00 54.06 332 ALA A C 1
ATOM 2664 O O . ALA A 1 332 ? -24.514 0.936 -1.554 1.00 54.06 332 ALA A O 1
ATOM 2665 N N . ASN A 1 333 ? -23.097 -0.756 -1.111 1.00 52.12 333 ASN A N 1
ATOM 2666 C CA . ASN A 1 333 ? -24.094 -1.847 -1.221 1.00 52.12 333 ASN A CA 1
ATOM 2667 C C . ASN A 1 333 ? -23.946 -2.976 -0.166 1.00 52.12 333 ASN A C 1
ATOM 2669 O O . ASN A 1 333 ? -24.567 -4.031 -0.298 1.00 52.12 333 ASN A O 1
ATOM 2673 N N . GLY A 1 334 ? -23.132 -2.806 0.882 1.00 51.84 334 GLY A N 1
ATOM 2674 C CA . GLY A 1 334 ? -22.860 -3.882 1.848 1.00 51.84 334 GLY A CA 1
ATOM 2675 C C . GLY A 1 334 ? -21.954 -5.005 1.303 1.00 51.84 334 GLY A C 1
ATOM 2676 O O . GLY A 1 334 ? -21.419 -4.928 0.199 1.00 51.84 334 GLY A O 1
ATOM 2677 N N . TRP A 1 335 ? -21.707 -6.043 2.113 1.00 51.38 335 TRP A N 1
ATOM 2678 C CA . TRP A 1 335 ? -20.687 -7.079 1.836 1.00 51.38 335 TRP A CA 1
ATOM 2679 C C . TRP A 1 335 ? -21.092 -8.115 0.771 1.00 51.38 335 TRP A C 1
ATOM 2681 O O . TRP A 1 335 ? -20.214 -8.786 0.227 1.00 51.38 335 TRP A O 1
ATOM 2691 N N . ASP A 1 336 ? -22.386 -8.244 0.474 1.00 49.88 336 ASP A N 1
ATOM 2692 C CA . ASP A 1 336 ? -22.928 -9.347 -0.333 1.00 49.88 336 ASP A CA 1
ATOM 2693 C C . ASP A 1 336 ? -22.656 -9.187 -1.844 1.00 49.88 336 ASP A C 1
ATOM 2695 O O . ASP A 1 336 ? -22.638 -10.170 -2.583 1.00 49.88 336 ASP A O 1
ATOM 2699 N N . ASP A 1 337 ? -22.324 -7.973 -2.300 1.00 51.16 337 ASP A N 1
ATOM 2700 C CA . ASP A 1 337 ? -22.097 -7.630 -3.716 1.00 51.16 337 ASP A CA 1
ATOM 2701 C C . ASP A 1 337 ? -20.607 -7.709 -4.140 1.00 51.16 337 ASP A C 1
ATOM 2703 O O . ASP A 1 337 ? -20.184 -7.218 -5.191 1.00 51.16 337 ASP A O 1
ATOM 2707 N N . PHE A 1 338 ? -19.747 -8.346 -3.330 1.00 53.31 338 PHE A N 1
ATOM 2708 C CA . PHE A 1 338 ? -18.352 -8.620 -3.723 1.00 53.31 338 PHE A CA 1
ATOM 2709 C C . PHE A 1 338 ? -18.251 -9.640 -4.878 1.00 53.31 338 PHE A C 1
ATOM 2711 O O . PHE A 1 338 ? -17.187 -9.807 -5.479 1.00 53.31 338 PHE A O 1
ATOM 2718 N N . ILE A 1 339 ? -19.365 -10.299 -5.210 1.00 45.91 339 ILE A N 1
ATOM 2719 C CA . ILE A 1 339 ? -19.509 -11.281 -6.282 1.00 45.91 339 ILE A CA 1
ATOM 2720 C C . ILE A 1 339 ? -19.893 -10.556 -7.572 1.00 45.91 339 ILE A C 1
ATOM 2722 O O . ILE A 1 339 ? -21.070 -10.473 -7.885 1.00 45.91 339 ILE A O 1
ATOM 2726 N N . SER A 1 340 ? -18.911 -10.030 -8.313 1.00 42.88 340 SER A N 1
ATOM 2727 C CA . SER A 1 340 ? -18.968 -9.835 -9.780 1.00 42.88 340 SER A CA 1
ATOM 2728 C C . SER A 1 340 ? -17.707 -9.129 -10.290 1.00 42.88 340 SER A C 1
ATOM 2730 O O . SER A 1 340 ? -17.623 -7.905 -10.308 1.00 42.88 340 SER A O 1
ATOM 2732 N N . GLY A 1 341 ? -16.705 -9.904 -10.712 1.00 41.94 341 GLY A N 1
ATOM 2733 C CA . GLY A 1 341 ? -15.816 -9.547 -11.831 1.00 41.94 341 GLY A CA 1
ATOM 2734 C C . GLY A 1 341 ? -14.883 -8.331 -11.727 1.00 41.94 341 GLY A C 1
ATOM 2735 O O . GLY A 1 341 ? -14.244 -7.999 -12.722 1.00 41.94 341 GLY A O 1
ATOM 2736 N N . GLY A 1 342 ? -14.762 -7.660 -10.582 1.00 44.75 342 GLY A N 1
ATOM 2737 C CA . GLY A 1 342 ? -13.855 -6.517 -10.450 1.00 44.75 342 GLY A CA 1
ATOM 2738 C C . GLY A 1 342 ? -12.391 -6.951 -10.347 1.00 44.75 342 GLY A C 1
ATOM 2739 O O . GLY A 1 342 ? -11.993 -7.516 -9.329 1.00 44.75 342 GLY A O 1
ATOM 2740 N N . GLN A 1 343 ? -11.567 -6.643 -11.352 1.00 51.44 343 GLN A N 1
ATOM 2741 C CA . GLN A 1 343 ? -10.112 -6.621 -11.178 1.00 51.44 343 GLN A CA 1
ATOM 2742 C C . GLN A 1 343 ? -9.783 -5.582 -10.094 1.00 51.44 343 GLN A C 1
ATOM 2744 O O . GLN A 1 343 ? -9.885 -4.384 -10.327 1.00 51.44 343 GLN A O 1
ATO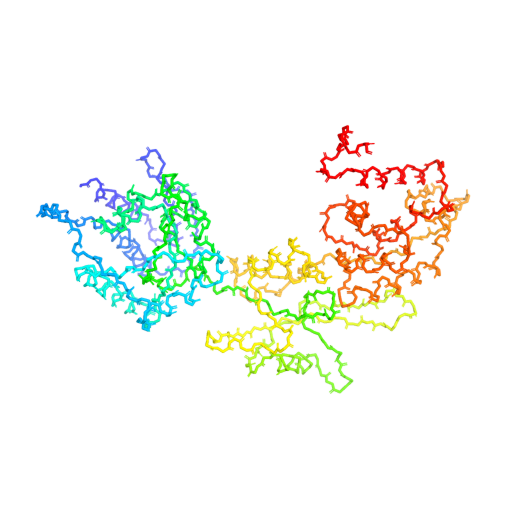M 2749 N N . ILE A 1 344 ? -9.395 -6.033 -8.898 1.00 54.28 344 ILE A N 1
ATOM 2750 C CA . ILE A 1 344 ? -8.867 -5.133 -7.850 1.00 54.28 344 ILE A CA 1
ATOM 2751 C C . ILE A 1 344 ? -7.482 -4.601 -8.260 1.00 54.28 344 ILE A C 1
ATOM 2753 O O . ILE A 1 344 ? -7.066 -3.523 -7.848 1.00 54.28 344 ILE A O 1
ATOM 2757 N N . PHE A 1 345 ? -6.792 -5.356 -9.119 1.00 58.47 345 PHE A N 1
ATOM 2758 C CA . PHE A 1 345 ? -5.451 -5.083 -9.624 1.00 58.47 345 PHE A CA 1
ATOM 2759 C C . PHE A 1 345 ? -5.401 -5.330 -11.123 1.00 58.47 345 PHE A C 1
ATOM 2761 O O . PHE A 1 345 ? -5.850 -6.396 -11.558 1.00 58.47 345 PHE A O 1
ATOM 2768 N N . GLU A 1 346 ? -4.798 -4.411 -11.881 1.00 54.84 346 GLU A N 1
ATOM 2769 C CA . GLU A 1 346 ? -4.413 -4.671 -13.270 1.00 54.84 346 GLU A CA 1
ATOM 2770 C C . GLU A 1 346 ? -3.450 -5.851 -13.298 1.00 54.84 346 GLU A C 1
ATOM 2772 O O . GLU A 1 346 ? -2.398 -5.815 -12.660 1.00 54.84 346 GLU A O 1
ATOM 2777 N N . GLU A 1 347 ? -3.790 -6.921 -14.008 1.00 54.81 347 GLU A N 1
ATOM 2778 C CA . GLU A 1 347 ? -2.849 -8.022 -14.148 1.00 54.81 347 GLU A CA 1
ATOM 2779 C C . GLU A 1 347 ? -1.626 -7.555 -14.944 1.00 54.81 347 GLU A C 1
ATOM 2781 O O . GLU A 1 347 ? -1.791 -7.141 -16.092 1.00 54.81 347 GLU A O 1
ATOM 2786 N N . PRO A 1 348 ? -0.397 -7.622 -14.390 1.00 55.34 348 PRO A N 1
ATOM 2787 C CA . PRO A 1 348 ? 0.793 -7.464 -15.202 1.00 55.34 348 PRO A CA 1
ATOM 2788 C C . PRO A 1 348 ? 0.777 -8.535 -16.289 1.00 55.34 348 PRO A C 1
ATOM 2790 O O . PRO A 1 348 ? 0.976 -9.722 -16.027 1.00 55.34 348 PRO A O 1
ATOM 2793 N N . ILE A 1 349 ? 0.519 -8.106 -17.521 1.00 57.19 349 ILE A N 1
ATOM 2794 C CA . ILE A 1 349 ? 0.680 -8.960 -18.687 1.00 57.19 349 ILE A CA 1
ATOM 2795 C C . ILE A 1 349 ? 2.180 -9.162 -18.831 1.00 57.19 349 ILE A C 1
ATOM 2797 O O . ILE A 1 349 ? 2.925 -8.219 -19.108 1.00 57.19 349 ILE A O 1
ATOM 2801 N N . LEU A 1 350 ? 2.636 -10.390 -18.615 1.00 59.41 350 LEU A N 1
ATOM 2802 C CA . LEU A 1 350 ? 4.010 -10.733 -18.909 1.00 59.41 350 LEU A CA 1
ATOM 2803 C C . LEU A 1 350 ? 4.185 -10.771 -20.421 1.00 59.41 350 LEU A C 1
ATOM 2805 O O . LEU A 1 350 ? 3.832 -11.734 -21.096 1.00 59.41 350 LEU A O 1
ATOM 2809 N N . GLN A 1 351 ? 4.697 -9.669 -20.947 1.00 63.84 351 GLN A N 1
ATOM 2810 C CA . GLN A 1 351 ? 5.017 -9.526 -22.353 1.00 63.84 351 GLN A CA 1
ATOM 2811 C C . GLN A 1 351 ? 6.517 -9.732 -22.508 1.00 63.84 351 GLN A C 1
ATOM 2813 O O . GLN A 1 351 ? 7.312 -8.857 -22.167 1.00 63.84 351 GLN A O 1
ATOM 2818 N N . PHE A 1 352 ? 6.910 -10.903 -23.014 1.00 70.31 352 PHE A N 1
ATOM 2819 C CA . PHE A 1 352 ? 8.228 -11.019 -23.624 1.00 70.31 352 PHE A CA 1
ATOM 2820 C C . PHE A 1 352 ? 8.238 -10.128 -24.856 1.00 70.31 352 PHE A C 1
ATOM 2822 O O . PHE A 1 352 ? 7.402 -10.278 -25.746 1.00 70.31 352 PHE A O 1
ATOM 2829 N N . ILE A 1 353 ? 9.177 -9.193 -24.892 1.00 72.44 353 ILE A N 1
ATOM 2830 C CA . ILE A 1 353 ? 9.307 -8.277 -26.018 1.00 72.44 353 ILE A CA 1
ATOM 2831 C C . ILE A 1 353 ? 10.104 -9.018 -27.092 1.00 72.44 353 ILE A C 1
ATOM 2833 O O . ILE A 1 353 ? 11.257 -9.398 -26.846 1.00 72.44 353 ILE A O 1
ATOM 2837 N N . ASP A 1 354 ? 9.489 -9.274 -28.253 1.00 68.62 354 ASP A N 1
ATOM 2838 C CA . ASP A 1 354 ? 10.182 -9.940 -29.356 1.00 68.62 354 ASP A CA 1
ATOM 2839 C C . ASP A 1 354 ? 11.341 -9.047 -29.821 1.00 68.62 354 ASP A C 1
ATOM 2841 O O . ASP A 1 354 ? 11.190 -7.857 -30.086 1.00 68.62 354 ASP A O 1
ATOM 2845 N N . CYS A 1 355 ? 12.537 -9.624 -29.852 1.00 65.31 355 CYS A N 1
ATOM 2846 C CA . CYS A 1 355 ? 13.767 -8.925 -30.213 1.00 65.31 355 CYS A CA 1
ATOM 2847 C C . CYS A 1 355 ? 14.155 -9.164 -31.676 1.00 65.31 355 CYS A C 1
ATOM 2849 O O . CYS A 1 355 ? 15.267 -8.803 -32.077 1.00 65.31 355 CYS A O 1
ATOM 2851 N N . LYS A 1 356 ? 13.307 -9.847 -32.459 1.00 59.62 356 LYS A N 1
ATOM 2852 C CA . LYS A 1 356 ? 13.580 -10.098 -33.874 1.00 59.62 356 LYS A CA 1
ATOM 2853 C C . LYS A 1 356 ? 13.755 -8.782 -34.628 1.00 59.62 356 LYS A C 1
ATOM 2855 O O . LYS A 1 356 ? 13.004 -7.827 -34.455 1.00 59.62 356 LYS A O 1
ATOM 2860 N N . GLN A 1 357 ? 14.763 -8.767 -35.497 1.00 52.31 357 GLN A N 1
ATOM 2861 C CA . GLN A 1 357 ? 14.883 -7.752 -36.538 1.00 52.31 357 GLN A CA 1
ATOM 2862 C C . GLN A 1 357 ? 13.617 -7.812 -37.411 1.00 52.31 357 GLN A C 1
ATOM 2864 O O . GLN A 1 357 ? 13.141 -8.923 -37.668 1.00 52.31 357 GLN A O 1
ATOM 2869 N N . PRO A 1 358 ? 13.066 -6.666 -37.846 1.00 50.50 358 PRO A N 1
ATOM 2870 C CA . PRO A 1 358 ? 11.881 -6.650 -38.694 1.00 50.50 358 PRO A CA 1
ATOM 2871 C C . PRO A 1 358 ? 12.113 -7.536 -39.924 1.00 50.50 358 PRO A C 1
ATOM 2873 O O . PRO A 1 358 ? 13.161 -7.455 -40.568 1.00 50.50 358 PRO A O 1
ATOM 2876 N N . ASP A 1 359 ? 11.152 -8.414 -40.214 1.00 51.41 359 ASP A N 1
ATOM 2877 C CA . ASP A 1 359 ? 11.155 -9.211 -41.438 1.00 51.41 359 ASP A CA 1
ATOM 2878 C C . ASP A 1 359 ? 11.171 -8.239 -42.630 1.00 51.41 359 ASP A C 1
ATOM 2880 O O . ASP A 1 359 ? 10.285 -7.385 -42.712 1.00 51.41 359 ASP A O 1
ATOM 2884 N N . PRO A 1 360 ? 12.143 -8.323 -43.557 1.00 53.12 360 PRO A N 1
ATOM 2885 C CA . PRO A 1 360 ? 12.188 -7.435 -44.717 1.00 53.12 360 PRO A CA 1
ATOM 2886 C C . PRO A 1 360 ? 10.916 -7.496 -45.583 1.00 53.12 360 PRO A C 1
ATOM 2888 O O . PRO A 1 360 ? 10.662 -6.561 -46.340 1.00 53.12 360 PRO A O 1
ATOM 2891 N N . ASN A 1 361 ? 10.097 -8.548 -45.453 1.00 56.19 361 ASN A N 1
ATOM 2892 C CA . ASN A 1 361 ? 8.816 -8.693 -46.146 1.00 56.19 361 ASN A CA 1
ATOM 2893 C C . ASN A 1 361 ? 7.597 -8.216 -45.339 1.00 56.19 361 ASN A C 1
ATOM 2895 O O . ASN A 1 361 ? 6.500 -8.152 -45.894 1.00 56.19 361 ASN A O 1
ATOM 2899 N N . ASN A 1 362 ? 7.753 -7.877 -44.056 1.00 54.38 362 ASN A N 1
ATOM 2900 C CA . ASN A 1 362 ? 6.653 -7.474 -43.184 1.00 54.38 362 ASN A CA 1
ATOM 2901 C C . ASN A 1 362 ? 6.875 -6.023 -42.724 1.00 54.38 362 ASN A C 1
ATOM 2903 O O . ASN A 1 362 ? 7.709 -5.745 -41.868 1.00 54.38 362 ASN A O 1
ATOM 2907 N N . GLN A 1 363 ? 6.129 -5.079 -43.306 1.00 52.19 363 GLN A N 1
ATOM 2908 C CA . GLN A 1 363 ? 6.264 -3.621 -43.110 1.00 52.19 363 GLN A CA 1
ATOM 2909 C C . GLN A 1 363 ? 5.856 -3.112 -41.708 1.00 52.19 363 GLN A C 1
ATOM 2911 O O . GLN A 1 363 ? 5.509 -1.942 -41.545 1.00 52.19 363 GLN A O 1
ATOM 2916 N N . LEU A 1 364 ? 5.858 -3.960 -40.681 1.00 58.75 364 LEU A N 1
ATOM 2917 C CA . LEU A 1 364 ? 5.564 -3.530 -39.319 1.00 58.75 364 LEU A CA 1
ATOM 2918 C C . LEU A 1 364 ? 6.817 -2.886 -38.720 1.00 58.75 364 LEU A C 1
ATOM 2920 O O . LEU A 1 364 ? 7.829 -3.539 -38.472 1.00 58.75 364 LEU A O 1
ATOM 2924 N N . ILE A 1 365 ? 6.745 -1.572 -38.512 1.00 65.88 365 ILE A N 1
ATOM 2925 C CA . ILE A 1 365 ? 7.778 -0.803 -37.818 1.00 65.88 365 ILE A CA 1
ATOM 2926 C C . ILE A 1 365 ? 7.836 -1.308 -36.374 1.00 65.88 365 IL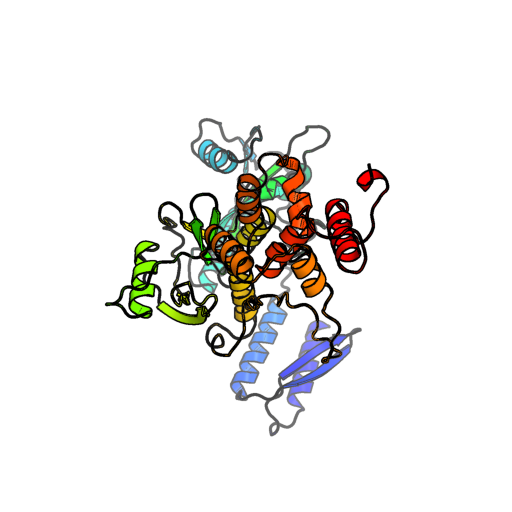E A C 1
ATOM 2928 O O . ILE A 1 365 ? 6.861 -1.164 -35.637 1.00 65.88 365 ILE A O 1
ATOM 2932 N N . ALA A 1 366 ? 8.976 -1.882 -35.978 1.00 73.75 366 ALA A N 1
ATOM 2933 C CA . ALA A 1 366 ? 9.213 -2.312 -34.603 1.00 73.75 366 ALA A CA 1
ATOM 2934 C C . ALA A 1 366 ? 8.969 -1.145 -33.634 1.00 73.75 366 ALA A C 1
ATOM 2936 O O . ALA A 1 366 ? 9.429 -0.020 -33.868 1.00 73.75 366 ALA A O 1
ATOM 2937 N N . SER A 1 367 ? 8.263 -1.406 -32.541 1.00 85.19 367 SER A N 1
ATOM 2938 C CA . SER A 1 367 ? 7.982 -0.416 -31.510 1.00 85.19 367 SER A CA 1
ATOM 2939 C C . SER A 1 367 ? 9.285 0.123 -30.894 1.00 85.19 367 SER A C 1
ATOM 2941 O O . SER A 1 367 ? 10.316 -0.560 -30.889 1.00 85.19 367 SER A O 1
ATOM 2943 N N . PRO A 1 368 ? 9.279 1.336 -30.312 1.00 86.00 368 PRO A N 1
ATOM 2944 C CA . PRO A 1 368 ? 10.464 1.875 -29.643 1.00 86.00 368 PRO A CA 1
ATOM 2945 C C . PRO A 1 368 ? 11.018 0.962 -28.536 1.00 86.00 368 PRO A C 1
ATOM 2947 O O . PRO A 1 368 ? 12.221 0.965 -28.280 1.00 86.00 368 PRO A O 1
ATOM 2950 N N . GLN A 1 369 ? 10.151 0.171 -27.895 1.00 87.75 369 GLN A N 1
ATOM 2951 C CA . GLN A 1 369 ? 10.516 -0.802 -26.865 1.00 87.75 369 GLN A CA 1
ATOM 2952 C C . GLN A 1 369 ? 11.238 -2.013 -27.468 1.00 87.75 369 GLN A C 1
ATOM 2954 O O . GLN A 1 369 ? 12.300 -2.386 -26.980 1.00 87.75 369 GLN A O 1
ATOM 2959 N N . GLU A 1 370 ? 10.731 -2.576 -28.566 1.00 86.31 370 GLU A N 1
ATOM 2960 C CA . GLU A 1 370 ? 11.387 -3.675 -29.295 1.00 86.31 370 GLU A CA 1
ATOM 2961 C C . GLU A 1 370 ? 12.763 -3.252 -29.820 1.00 86.31 370 GLU A C 1
ATOM 2963 O O . GLU A 1 370 ? 13.749 -3.973 -29.653 1.00 86.31 370 GLU A O 1
ATOM 2968 N N . GLN A 1 371 ? 12.867 -2.037 -30.371 1.00 87.62 371 GLN A N 1
ATOM 2969 C CA . GLN A 1 371 ? 14.144 -1.483 -30.827 1.00 87.62 371 GLN A CA 1
ATOM 2970 C C . GLN A 1 371 ? 15.139 -1.301 -29.672 1.00 87.62 371 GLN A C 1
ATOM 2972 O O . GLN A 1 371 ? 16.321 -1.614 -29.827 1.00 87.62 371 GLN A O 1
ATOM 2977 N N . LEU A 1 372 ? 14.683 -0.823 -28.507 1.00 90.12 372 LEU A N 1
ATOM 2978 C CA . LEU A 1 372 ? 15.516 -0.692 -27.307 1.00 90.12 372 LEU A CA 1
ATOM 2979 C C . LEU A 1 372 ? 16.032 -2.058 -26.834 1.00 90.12 372 LEU A C 1
ATOM 2981 O O . LEU A 1 372 ? 17.226 -2.213 -26.584 1.00 90.12 372 LEU A O 1
ATOM 2985 N N . MET A 1 373 ? 15.149 -3.052 -26.759 1.00 89.62 373 MET A N 1
ATOM 2986 C CA . MET A 1 373 ? 15.467 -4.407 -26.304 1.00 89.62 373 MET A CA 1
ATOM 2987 C C . MET A 1 373 ? 16.420 -5.135 -27.256 1.00 89.62 373 MET A C 1
ATOM 2989 O O . MET A 1 373 ? 17.389 -5.756 -26.811 1.00 89.62 373 MET A O 1
ATOM 2993 N N . GLY A 1 374 ? 16.194 -5.009 -28.567 1.00 87.75 374 GLY A N 1
ATOM 2994 C CA . GLY A 1 374 ? 17.096 -5.531 -29.592 1.00 87.75 374 GLY A CA 1
ATOM 2995 C C . GLY A 1 374 ? 18.478 -4.876 -29.531 1.00 87.75 374 GLY A C 1
ATOM 2996 O O . GLY A 1 374 ? 19.495 -5.566 -29.606 1.00 87.75 374 GLY A O 1
ATOM 2997 N N . SER A 1 375 ? 18.519 -3.560 -29.311 1.00 89.94 375 SER A N 1
ATOM 2998 C CA . SER A 1 375 ? 19.748 -2.775 -29.145 1.00 89.94 375 SER A CA 1
ATOM 2999 C C . SER A 1 375 ? 20.554 -3.198 -27.907 1.00 89.94 375 SER A C 1
ATOM 3001 O O . SER A 1 375 ? 21.762 -3.396 -28.006 1.00 89.94 375 SER A O 1
ATOM 3003 N N . ALA A 1 376 ? 19.878 -3.441 -26.779 1.00 90.56 376 ALA A N 1
ATOM 3004 C CA . ALA A 1 376 ? 20.473 -3.964 -25.544 1.00 90.56 376 ALA A CA 1
ATOM 3005 C C . ALA A 1 376 ? 20.831 -5.465 -25.611 1.00 90.56 376 ALA A C 1
ATOM 3007 O O . ALA A 1 376 ? 21.419 -6.011 -24.681 1.00 90.56 376 ALA A O 1
ATOM 3008 N N . LYS A 1 377 ? 20.457 -6.165 -26.694 1.00 90.69 377 LYS A N 1
ATOM 3009 C CA . LYS A 1 377 ? 20.609 -7.624 -26.876 1.00 90.69 377 LYS A CA 1
ATOM 3010 C C . LYS A 1 377 ? 19.858 -8.463 -25.832 1.00 90.69 377 LYS A C 1
ATOM 3012 O O . LYS A 1 377 ? 20.268 -9.585 -25.516 1.00 90.69 377 LYS A O 1
ATOM 3017 N N . PHE A 1 378 ? 18.731 -7.962 -25.327 1.00 89.75 378 PHE A N 1
ATOM 3018 C CA . PHE A 1 378 ? 17.906 -8.637 -24.320 1.00 89.75 378 PHE A CA 1
ATOM 3019 C C . PHE A 1 378 ? 17.028 -9.729 -24.946 1.00 89.75 378 PHE A C 1
ATOM 3021 O O . PHE A 1 378 ? 15.806 -9.652 -24.932 1.00 89.75 378 PHE A O 1
ATOM 3028 N N . ASN A 1 379 ? 17.651 -10.773 -25.498 1.00 86.56 379 ASN A N 1
ATOM 3029 C CA . ASN A 1 379 ? 16.935 -11.919 -26.067 1.00 86.56 379 ASN A CA 1
ATOM 3030 C C . ASN A 1 379 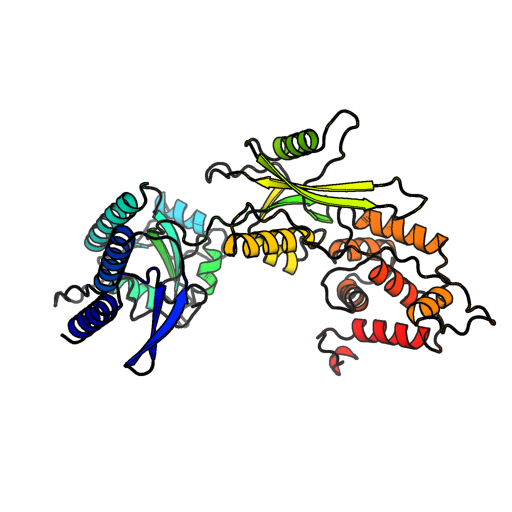? 16.036 -12.630 -25.035 1.00 86.56 379 ASN A C 1
ATOM 3032 O O . ASN A 1 379 ? 16.220 -12.476 -23.826 1.00 86.56 379 ASN A O 1
ATOM 3036 N N . THR A 1 380 ? 15.112 -13.471 -25.512 1.00 84.31 380 THR A N 1
ATOM 3037 C CA . THR A 1 380 ? 14.136 -14.184 -24.671 1.00 84.31 380 THR A CA 1
ATOM 3038 C C . THR A 1 380 ? 14.793 -14.869 -23.476 1.00 84.31 380 THR A C 1
ATOM 3040 O O . THR A 1 380 ? 14.387 -14.627 -22.351 1.00 84.31 380 THR A O 1
ATOM 3043 N N . LYS A 1 381 ? 15.886 -15.616 -23.676 1.00 85.62 381 LYS A N 1
ATOM 3044 C CA . LYS A 1 381 ? 16.585 -16.340 -22.599 1.00 85.62 381 LYS A CA 1
ATOM 3045 C C . LYS A 1 381 ? 17.135 -15.416 -21.505 1.00 85.62 381 LYS A C 1
ATOM 3047 O O . LYS A 1 381 ? 17.165 -15.801 -20.336 1.00 85.62 381 LYS A O 1
ATOM 3052 N N . LEU A 1 382 ? 17.605 -14.218 -21.860 1.00 88.06 382 LEU A N 1
ATOM 3053 C CA . LEU A 1 382 ? 18.016 -13.217 -20.874 1.00 88.06 382 LEU A CA 1
ATOM 3054 C C . LEU A 1 382 ? 16.799 -12.622 -20.158 1.00 88.06 382 LEU A C 1
ATOM 3056 O O . LEU A 1 382 ? 16.830 -12.514 -18.934 1.00 88.06 382 LEU A O 1
ATOM 3060 N N . GLN A 1 383 ? 15.719 -12.321 -20.886 1.00 88.06 383 GLN A N 1
ATOM 3061 C CA . GLN A 1 383 ? 14.456 -11.875 -20.290 1.00 88.06 383 GLN A CA 1
ATOM 3062 C C . GLN A 1 383 ? 13.943 -12.892 -19.253 1.00 88.06 383 GLN A C 1
ATOM 3064 O O . GLN A 1 383 ? 13.611 -12.487 -18.141 1.00 88.06 383 GLN A O 1
ATOM 3069 N N . GLU A 1 384 ? 13.991 -14.204 -19.535 1.00 84.31 384 GLU A N 1
ATOM 3070 C CA . GLU A 1 384 ? 13.605 -15.252 -18.570 1.00 84.31 384 GLU A CA 1
ATOM 3071 C C . GLU A 1 384 ? 14.452 -15.211 -17.286 1.00 84.31 384 GLU A C 1
ATOM 3073 O O . GLU A 1 384 ? 13.933 -15.379 -16.183 1.00 84.31 384 GLU A O 1
ATOM 3078 N N . ARG A 1 385 ? 15.768 -14.985 -17.409 1.00 87.00 385 ARG A N 1
ATOM 3079 C CA . ARG A 1 385 ? 16.671 -14.872 -16.249 1.00 87.00 385 ARG A CA 1
ATOM 3080 C C . ARG A 1 385 ? 16.369 -13.627 -15.423 1.00 87.00 385 ARG A C 1
ATOM 3082 O O . ARG A 1 385 ? 16.271 -13.733 -14.205 1.00 87.00 385 ARG A O 1
ATOM 3089 N N . ILE A 1 386 ? 16.188 -12.482 -16.085 1.00 89.19 386 ILE A N 1
ATOM 3090 C CA . ILE A 1 386 ? 15.814 -11.221 -15.431 1.00 89.19 386 ILE A CA 1
ATOM 3091 C C . ILE A 1 386 ? 14.456 -11.373 -14.743 1.00 89.19 386 ILE A C 1
ATOM 3093 O O . ILE A 1 386 ? 14.281 -10.880 -13.635 1.00 89.19 386 ILE A O 1
ATOM 3097 N N . PHE A 1 387 ? 13.507 -12.091 -15.351 1.00 85.88 387 PHE A N 1
ATOM 3098 C CA . PHE A 1 387 ? 12.211 -12.347 -14.732 1.00 85.88 387 PHE A CA 1
ATOM 3099 C C . PHE A 1 387 ? 12.334 -13.207 -13.472 1.00 85.88 387 PHE A C 1
ATOM 3101 O O . PHE A 1 387 ? 11.765 -12.852 -12.446 1.00 85.88 387 PHE A O 1
ATOM 3108 N N . LYS A 1 388 ? 13.101 -14.308 -13.508 1.00 85.12 388 LYS A N 1
ATOM 3109 C CA . LYS A 1 388 ? 13.334 -15.151 -12.317 1.00 85.12 388 LYS A CA 1
ATOM 3110 C C . LYS A 1 388 ? 13.909 -14.349 -11.156 1.00 85.12 388 LYS A C 1
ATOM 3112 O O . LYS A 1 388 ? 13.511 -14.539 -10.011 1.00 85.12 388 LYS A O 1
ATOM 3117 N N . GLU A 1 389 ? 14.828 -13.445 -11.463 1.00 88.06 389 GLU A N 1
ATOM 3118 C CA . GLU A 1 389 ? 15.399 -12.537 -10.481 1.00 88.06 389 GLU A CA 1
ATOM 3119 C C . GLU A 1 389 ? 14.366 -11.532 -9.962 1.00 88.06 389 GLU A C 1
ATOM 3121 O O . GLU A 1 389 ? 14.158 -11.458 -8.754 1.00 88.06 389 GLU A O 1
ATOM 3126 N N . PHE A 1 390 ? 13.665 -10.821 -10.851 1.00 88.06 390 PHE A N 1
ATOM 3127 C CA . PHE A 1 390 ? 12.577 -9.906 -10.492 1.00 88.06 390 PHE A CA 1
ATOM 3128 C C . PHE A 1 390 ? 11.561 -10.586 -9.564 1.00 88.06 390 PHE A C 1
ATOM 3130 O O . PHE A 1 390 ? 11.205 -10.046 -8.517 1.00 88.06 390 PHE A O 1
ATOM 3137 N N . TYR A 1 391 ? 11.148 -11.805 -9.910 1.00 85.38 391 TYR A N 1
ATOM 3138 C CA . TYR A 1 391 ? 10.201 -12.601 -9.139 1.00 85.38 391 TYR A CA 1
ATOM 3139 C C . TYR A 1 391 ? 10.741 -12.970 -7.751 1.00 85.38 391 TYR A C 1
ATOM 3141 O O . TYR A 1 391 ? 10.000 -12.930 -6.777 1.00 85.38 391 TYR A O 1
ATOM 3149 N N . SER A 1 392 ? 12.040 -13.259 -7.618 1.00 86.19 392 SER A N 1
ATOM 3150 C CA . SER A 1 392 ? 12.651 -13.581 -6.318 1.00 86.19 392 SER A CA 1
ATOM 3151 C C . SER A 1 392 ? 12.578 -12.430 -5.303 1.00 86.19 392 SER A C 1
ATOM 3153 O O . SER A 1 392 ? 12.431 -12.678 -4.106 1.00 86.19 392 SER A O 1
ATOM 3155 N N . TYR A 1 393 ? 12.606 -11.179 -5.775 1.00 86.69 393 TYR A N 1
ATOM 3156 C CA . TYR A 1 393 ? 12.475 -9.996 -4.917 1.00 86.69 393 TYR A CA 1
ATOM 3157 C C . TYR A 1 393 ? 11.021 -9.597 -4.669 1.00 86.69 393 TYR A C 1
ATOM 3159 O O . TYR A 1 393 ? 10.714 -9.028 -3.625 1.00 86.69 393 TYR A O 1
ATOM 3167 N N . THR A 1 394 ? 10.130 -9.882 -5.617 1.00 84.12 394 THR A N 1
ATOM 3168 C CA . THR A 1 394 ? 8.734 -9.428 -5.565 1.00 84.12 394 THR A CA 1
ATOM 3169 C C . THR A 1 394 ? 7.797 -10.444 -4.938 1.00 84.12 394 THR A C 1
ATOM 3171 O O . THR A 1 394 ? 6.846 -10.042 -4.279 1.00 84.12 394 THR A O 1
ATOM 3174 N N . PHE A 1 395 ? 8.085 -11.743 -5.039 1.00 82.50 395 PHE A N 1
ATOM 3175 C CA . PHE A 1 395 ? 7.218 -12.790 -4.509 1.00 82.50 395 PHE A CA 1
ATOM 3176 C C . PHE A 1 395 ? 6.918 -12.591 -3.009 1.00 82.50 395 PHE A C 1
ATOM 3178 O O . PHE A 1 395 ? 7.858 -12.468 -2.211 1.00 82.50 395 PHE A O 1
ATOM 3185 N N . PRO A 1 396 ? 5.640 -12.623 -2.584 1.00 78.81 396 PRO A N 1
ATOM 3186 C CA . PRO A 1 396 ? 4.446 -13.055 -3.337 1.00 78.81 396 PRO A CA 1
ATOM 3187 C C . PRO A 1 396 ? 3.676 -11.948 -4.088 1.00 78.81 396 PRO A C 1
ATOM 3189 O O . PRO A 1 396 ? 2.644 -12.242 -4.690 1.00 78.81 396 PRO A O 1
ATOM 3192 N N . SER A 1 397 ? 4.130 -10.695 -4.037 1.00 81.69 397 SER A N 1
ATOM 3193 C CA . SER A 1 397 ? 3.641 -9.623 -4.916 1.00 81.69 397 SER A CA 1
ATOM 3194 C C . SER A 1 397 ? 4.151 -9.836 -6.342 1.00 81.69 397 SER A C 1
ATOM 3196 O O . SER A 1 397 ? 5.135 -10.536 -6.584 1.00 81.69 397 SER A O 1
ATOM 3198 N N . GLU A 1 398 ? 3.491 -9.201 -7.301 1.00 76.69 398 GLU A N 1
ATOM 3199 C CA . GLU A 1 398 ? 3.962 -9.137 -8.691 1.00 76.69 398 GLU A CA 1
ATOM 3200 C C . GLU A 1 398 ? 4.512 -7.772 -9.077 1.00 76.69 398 GLU A C 1
ATOM 3202 O O . GLU A 1 398 ? 5.076 -7.594 -10.160 1.00 76.69 398 GLU A O 1
ATOM 3207 N N . TYR A 1 399 ? 4.333 -6.802 -8.194 1.00 82.62 399 TYR A N 1
ATOM 3208 C CA . TYR A 1 399 ? 4.878 -5.477 -8.358 1.00 82.62 399 TYR A CA 1
ATOM 3209 C C . TYR A 1 399 ? 6.086 -5.323 -7.460 1.00 82.62 399 TYR A C 1
ATOM 3211 O O . TYR A 1 399 ? 6.132 -5.798 -6.322 1.00 82.62 399 TYR A O 1
ATOM 3219 N N . MET A 1 400 ? 7.064 -4.610 -7.988 1.00 87.25 400 MET A N 1
ATOM 3220 C CA . MET A 1 400 ? 8.264 -4.264 -7.265 1.00 87.25 400 MET A CA 1
ATOM 3221 C C . MET A 1 400 ? 8.061 -2.917 -6.589 1.00 87.25 400 MET A C 1
ATOM 3223 O O . MET A 1 400 ? 7.987 -1.872 -7.244 1.00 87.25 400 MET A O 1
ATOM 3227 N N . SER A 1 401 ? 7.963 -2.951 -5.262 1.00 88.00 401 SER A N 1
ATOM 3228 C CA . SER A 1 401 ? 8.033 -1.750 -4.440 1.00 88.00 401 SER A CA 1
ATOM 3229 C C . SER A 1 401 ? 9.427 -1.125 -4.515 1.00 88.00 401 SER A C 1
ATOM 3231 O O . SER A 1 401 ? 10.402 -1.737 -4.958 1.00 88.00 401 SER A O 1
ATOM 3233 N N . TYR A 1 402 ? 9.548 0.109 -4.032 1.00 88.19 402 TYR A N 1
ATOM 3234 C CA . TYR A 1 402 ? 10.843 0.774 -3.921 1.00 88.19 402 TYR A CA 1
ATOM 3235 C C . TYR A 1 402 ? 11.862 -0.004 -3.073 1.00 88.19 402 TYR A C 1
ATOM 3237 O O . TYR A 1 402 ? 13.052 0.022 -3.388 1.00 88.19 402 TYR A O 1
ATOM 3245 N N . GLN A 1 403 ? 11.418 -0.673 -2.003 1.00 84.94 403 GLN A N 1
ATOM 3246 C CA . GLN A 1 403 ? 12.306 -1.459 -1.142 1.00 84.94 403 GLN A CA 1
ATOM 3247 C C . GLN A 1 403 ? 12.870 -2.656 -1.910 1.00 84.94 403 GLN A C 1
ATOM 3249 O O . GLN A 1 403 ? 14.088 -2.773 -2.033 1.00 84.94 403 GLN A O 1
ATOM 3254 N N . ALA A 1 404 ? 11.996 -3.453 -2.534 1.00 87.69 404 ALA A N 1
ATOM 3255 C CA . ALA A 1 404 ? 12.398 -4.588 -3.363 1.00 87.69 404 ALA A CA 1
ATOM 3256 C C . ALA A 1 404 ? 13.292 -4.157 -4.540 1.00 87.69 404 ALA A C 1
ATOM 3258 O O . ALA A 1 404 ? 14.281 -4.818 -4.848 1.00 87.69 404 ALA A O 1
ATOM 3259 N N . PHE A 1 405 ? 12.996 -3.011 -5.166 1.00 90.75 405 PHE A N 1
ATOM 3260 C CA . PHE A 1 405 ? 13.850 -2.430 -6.204 1.00 90.75 405 PHE A CA 1
ATOM 3261 C C . PHE A 1 405 ? 15.234 -2.060 -5.674 1.00 90.75 405 PHE A C 1
ATOM 3263 O O . PHE A 1 405 ? 16.234 -2.352 -6.320 1.00 90.75 405 PHE A O 1
ATOM 3270 N N . THR A 1 406 ? 15.299 -1.417 -4.508 1.00 88.62 406 THR A N 1
ATOM 3271 C CA . THR A 1 406 ? 16.568 -1.002 -3.903 1.00 88.62 406 THR A CA 1
ATOM 3272 C C . THR A 1 406 ? 17.440 -2.215 -3.603 1.00 88.62 406 THR A C 1
ATOM 3274 O O . THR A 1 406 ? 18.611 -2.206 -3.962 1.00 88.62 406 THR A O 1
ATOM 3277 N N . GLU A 1 407 ? 16.875 -3.277 -3.024 1.00 85.88 407 GLU A N 1
ATOM 3278 C CA . GLU A 1 407 ? 17.594 -4.533 -2.774 1.00 85.88 407 GLU A CA 1
ATOM 3279 C C . GLU A 1 407 ? 18.069 -5.195 -4.074 1.00 85.88 407 GLU A C 1
ATOM 3281 O O . GLU A 1 407 ? 19.236 -5.574 -4.193 1.00 85.88 407 GLU A O 1
ATOM 3286 N N . ALA A 1 408 ? 17.192 -5.280 -5.080 1.00 89.06 408 ALA A N 1
ATOM 3287 C CA . ALA A 1 408 ? 17.534 -5.851 -6.378 1.00 89.06 408 ALA A CA 1
ATOM 3288 C C . ALA A 1 408 ? 18.661 -5.071 -7.076 1.00 89.06 408 ALA A C 1
ATOM 3290 O O . ALA A 1 408 ? 19.544 -5.662 -7.697 1.00 89.06 408 ALA A O 1
ATOM 3291 N N . MET A 1 409 ? 18.644 -3.740 -6.980 1.00 87.94 409 MET A N 1
ATOM 3292 C CA . MET A 1 409 ? 19.631 -2.875 -7.623 1.00 87.94 409 MET A CA 1
ATOM 3293 C C . MET A 1 409 ? 20.952 -2.802 -6.852 1.00 87.94 409 MET A C 1
ATOM 3295 O O . MET A 1 409 ? 21.990 -2.778 -7.506 1.00 87.94 409 MET A O 1
ATOM 3299 N N . ASP A 1 410 ? 20.950 -2.834 -5.514 1.00 83.75 410 ASP A N 1
ATOM 3300 C CA . ASP A 1 410 ? 22.171 -2.867 -4.680 1.00 83.75 410 ASP A CA 1
ATOM 3301 C C . ASP A 1 410 ? 23.025 -4.103 -5.019 1.00 83.75 410 ASP A C 1
ATOM 3303 O O . ASP A 1 410 ? 24.237 -4.009 -5.202 1.00 83.75 410 ASP A O 1
ATOM 3307 N N . ASN A 1 411 ? 22.374 -5.253 -5.230 1.00 81.00 411 ASN A N 1
ATOM 3308 C CA . ASN A 1 411 ? 23.045 -6.495 -5.626 1.00 81.00 411 ASN A CA 1
ATOM 3309 C C . ASN A 1 411 ? 23.611 -6.465 -7.058 1.00 81.00 411 ASN A C 1
ATOM 3311 O O . ASN A 1 411 ? 24.582 -7.163 -7.353 1.00 81.00 411 ASN A O 1
ATOM 3315 N N . LYS A 1 412 ? 23.018 -5.675 -7.963 1.00 77.00 412 LYS A N 1
ATOM 3316 C CA . LYS A 1 412 ? 23.452 -5.558 -9.369 1.00 77.00 412 LYS A CA 1
ATOM 3317 C C . LYS A 1 412 ? 24.513 -4.493 -9.588 1.00 77.00 412 LYS A C 1
ATOM 3319 O O . LYS A 1 412 ? 25.379 -4.635 -10.449 1.00 77.00 412 LYS A O 1
ATOM 3324 N N . LEU A 1 413 ? 24.387 -3.388 -8.871 1.00 68.94 413 LEU A N 1
ATOM 3325 C CA . LEU A 1 413 ? 25.128 -2.164 -9.100 1.00 68.94 413 LEU A CA 1
ATOM 3326 C C . LEU A 1 413 ? 26.018 -1.931 -7.889 1.00 68.94 413 LEU A C 1
ATOM 3328 O O . LEU A 1 413 ? 25.787 -1.018 -7.103 1.00 68.94 413 LEU A O 1
ATOM 3332 N N . SER A 1 414 ? 27.075 -2.739 -7.779 1.00 58.94 414 SER A N 1
ATOM 3333 C CA . SER A 1 414 ? 28.079 -2.708 -6.702 1.00 58.94 414 SER A CA 1
ATOM 3334 C C . SER A 1 414 ? 28.806 -1.358 -6.528 1.00 58.94 414 SER A C 1
ATOM 3336 O O . SER A 1 414 ? 29.702 -1.235 -5.700 1.00 58.94 414 SER A O 1
ATOM 3338 N N . THR A 1 415 ? 28.454 -0.349 -7.327 1.00 57.69 415 THR A N 1
ATOM 3339 C CA . THR A 1 415 ? 29.050 0.990 -7.398 1.00 57.69 415 THR A CA 1
ATOM 3340 C C . THR A 1 415 ? 28.027 2.126 -7.374 1.00 57.69 415 THR A C 1
ATOM 3342 O O . THR A 1 415 ? 28.425 3.290 -7.425 1.00 57.69 415 THR A O 1
ATOM 3345 N N . VAL A 1 416 ? 26.720 1.844 -7.312 1.00 62.47 416 VAL A N 1
ATOM 3346 C CA . VAL A 1 416 ? 25.728 2.920 -7.259 1.00 62.47 416 VAL A CA 1
ATOM 3347 C C . VAL A 1 416 ? 25.511 3.355 -5.821 1.00 62.47 416 VAL A C 1
ATOM 3349 O O . VAL A 1 416 ? 25.097 2.585 -4.961 1.00 62.47 416 VAL A O 1
ATOM 3352 N N . GLU A 1 417 ? 25.768 4.635 -5.568 1.00 68.81 417 GLU A N 1
ATOM 3353 C CA . GLU A 1 417 ? 25.477 5.254 -4.283 1.00 68.81 417 GLU A CA 1
ATOM 3354 C C . GLU A 1 417 ? 23.994 5.067 -3.936 1.00 68.81 417 GLU A C 1
ATOM 3356 O O . GLU A 1 417 ? 23.110 5.448 -4.710 1.00 68.81 417 GLU A O 1
ATOM 3361 N N . LYS A 1 418 ? 23.708 4.534 -2.739 1.00 74.31 418 LYS A N 1
ATOM 3362 C CA . LYS A 1 418 ? 22.334 4.345 -2.228 1.00 74.31 418 LYS A CA 1
ATOM 3363 C C . LYS A 1 418 ? 21.492 5.624 -2.298 1.00 74.31 418 LYS A C 1
ATOM 3365 O O . LYS A 1 418 ? 20.275 5.560 -2.451 1.00 74.31 418 LYS A O 1
ATOM 3370 N N . THR A 1 419 ? 22.145 6.784 -2.269 1.00 80.31 419 THR A N 1
ATOM 3371 C CA . THR A 1 419 ? 21.550 8.118 -2.432 1.00 80.31 419 THR A CA 1
ATOM 3372 C C . THR A 1 419 ? 20.840 8.316 -3.778 1.00 80.31 419 THR A C 1
ATOM 3374 O O . THR A 1 419 ? 19.905 9.109 -3.858 1.00 80.31 419 THR A O 1
ATOM 3377 N N . LYS A 1 420 ? 21.219 7.576 -4.830 1.00 87.75 420 LYS A N 1
ATOM 3378 C CA . LYS A 1 420 ? 20.642 7.685 -6.183 1.00 87.75 420 LYS A CA 1
ATOM 3379 C C . LYS A 1 420 ? 19.501 6.704 -6.452 1.00 87.75 420 LYS A C 1
ATOM 3381 O O . LYS A 1 420 ? 18.828 6.833 -7.473 1.00 87.75 420 LYS A O 1
ATOM 3386 N N . MET A 1 421 ? 19.225 5.757 -5.552 1.00 88.69 421 MET A N 1
ATOM 3387 C CA . MET A 1 421 ? 18.187 4.728 -5.747 1.00 88.69 421 MET A CA 1
ATOM 3388 C C . MET A 1 421 ? 16.805 5.322 -6.008 1.00 88.69 421 MET A C 1
ATOM 3390 O O . MET A 1 421 ? 16.075 4.857 -6.881 1.00 88.69 421 MET A O 1
ATOM 3394 N N . GLN A 1 422 ? 16.463 6.410 -5.318 1.00 89.62 422 GLN A N 1
ATOM 3395 C CA . GLN A 1 422 ? 15.197 7.106 -5.532 1.00 89.62 422 GLN A CA 1
ATOM 3396 C C . GLN A 1 422 ? 15.090 7.731 -6.930 1.00 89.62 422 GLN A C 1
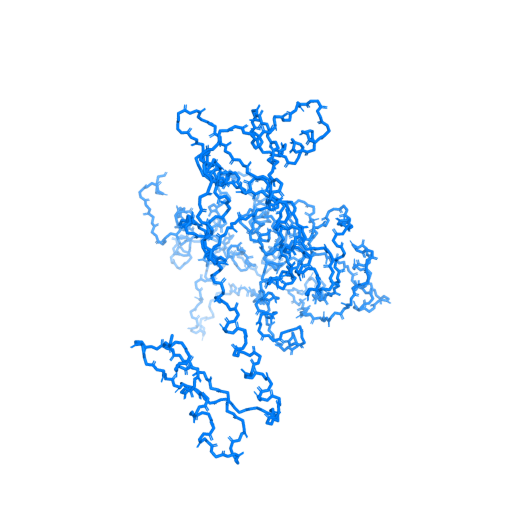ATOM 3398 O O . GLN A 1 422 ? 14.000 7.754 -7.502 1.00 89.62 422 GLN A O 1
ATOM 3403 N N . ALA A 1 423 ? 16.203 8.205 -7.494 1.00 90.75 423 ALA A N 1
ATOM 3404 C CA . ALA A 1 423 ? 16.245 8.737 -8.851 1.00 90.75 423 ALA A CA 1
ATOM 3405 C C . ALA A 1 423 ? 16.106 7.624 -9.900 1.00 90.75 423 ALA A C 1
ATOM 3407 O O . ALA A 1 423 ? 15.343 7.782 -10.852 1.00 90.75 423 ALA A O 1
ATOM 3408 N N . TYR A 1 424 ? 16.756 6.474 -9.691 1.00 92.81 424 TYR A N 1
ATOM 3409 C CA . TYR A 1 424 ? 16.575 5.302 -10.554 1.00 92.81 424 TYR A CA 1
ATOM 3410 C C . TYR A 1 424 ? 15.142 4.778 -10.520 1.00 92.81 424 TYR A C 1
ATOM 3412 O O . TYR A 1 424 ? 14.545 4.582 -11.575 1.00 92.81 424 TYR A O 1
ATOM 3420 N N . PHE A 1 425 ? 14.560 4.621 -9.331 1.00 92.50 425 PHE A N 1
ATOM 3421 C CA . PHE A 1 425 ? 13.182 4.153 -9.203 1.00 92.50 425 PHE A CA 1
ATOM 3422 C C . PHE A 1 425 ? 12.204 5.082 -9.931 1.00 92.50 425 PHE A C 1
ATOM 3424 O O . PHE A 1 425 ? 11.376 4.615 -10.705 1.00 92.50 425 PHE A O 1
ATOM 3431 N N . ARG A 1 426 ? 12.353 6.405 -9.768 1.00 91.44 426 ARG A N 1
ATOM 3432 C CA . ARG A 1 426 ? 11.563 7.402 -10.511 1.00 91.44 426 ARG A CA 1
ATOM 3433 C C . ARG A 1 426 ? 11.770 7.305 -12.025 1.00 91.44 426 ARG A C 1
ATOM 3435 O O . ARG A 1 426 ? 10.827 7.486 -12.786 1.00 91.44 426 ARG A O 1
ATOM 3442 N N . ALA A 1 427 ? 12.993 7.032 -12.478 1.00 93.94 427 ALA A N 1
ATOM 3443 C CA . ALA A 1 427 ? 13.270 6.863 -13.901 1.00 93.94 427 ALA A CA 1
ATOM 3444 C C . ALA A 1 427 ? 12.565 5.636 -14.495 1.00 93.94 427 ALA A C 1
ATOM 3446 O O . ALA A 1 427 ? 12.119 5.693 -15.646 1.00 93.94 427 ALA A O 1
ATOM 3447 N N . PHE A 1 428 ? 12.461 4.561 -13.711 1.00 94.25 428 PHE A N 1
ATOM 3448 C CA . PHE A 1 428 ? 11.804 3.310 -14.085 1.00 94.25 428 PHE A CA 1
ATOM 3449 C C . PHE A 1 428 ? 10.276 3.427 -14.009 1.00 94.25 428 PHE A C 1
ATOM 3451 O O . PHE A 1 428 ? 9.587 2.927 -14.892 1.00 94.25 428 PHE A O 1
ATOM 3458 N N . ASP A 1 429 ? 9.748 4.155 -13.025 1.00 90.94 429 ASP A N 1
ATOM 3459 C CA . ASP A 1 429 ? 8.316 4.407 -12.852 1.00 90.94 429 ASP A CA 1
ATOM 3460 C C . ASP A 1 429 ? 7.829 5.568 -13.735 1.00 90.94 429 ASP A C 1
ATOM 3462 O O . ASP A 1 429 ? 7.468 6.652 -13.270 1.00 90.94 429 ASP A O 1
ATOM 3466 N N . ALA A 1 430 ? 7.831 5.347 -15.051 1.00 86.25 430 ALA A N 1
ATOM 3467 C CA . ALA A 1 430 ? 7.487 6.379 -16.029 1.00 86.25 430 ALA A CA 1
ATOM 3468 C C . ALA A 1 430 ? 6.058 6.936 -15.869 1.00 86.25 430 ALA A C 1
ATOM 3470 O O . ALA A 1 430 ? 5.799 8.066 -16.281 1.00 86.25 430 ALA A O 1
ATOM 3471 N N . GLN A 1 431 ? 5.151 6.150 -15.285 1.00 83.31 431 GLN A N 1
ATOM 3472 C CA . GLN A 1 431 ? 3.743 6.498 -15.075 1.00 83.31 431 GLN A CA 1
ATOM 3473 C C . GLN A 1 431 ? 3.447 6.987 -13.647 1.00 83.31 431 GLN A C 1
ATOM 3475 O O . GLN A 1 431 ? 2.299 7.299 -13.348 1.00 83.31 431 GLN A O 1
ATOM 3480 N N . GLN A 1 432 ? 4.461 7.088 -12.780 1.00 82.81 432 GLN A N 1
ATOM 3481 C CA . GLN A 1 432 ? 4.323 7.528 -11.385 1.00 82.81 432 GLN A CA 1
ATOM 3482 C C . GLN A 1 432 ? 3.340 6.675 -10.564 1.00 82.81 432 GLN A C 1
ATOM 3484 O O . GLN A 1 432 ? 2.628 7.168 -9.687 1.00 82.81 432 GLN A O 1
ATOM 3489 N N . LYS A 1 433 ? 3.307 5.372 -10.843 1.00 81.38 433 LYS A N 1
ATOM 3490 C CA . LYS A 1 433 ? 2.448 4.386 -10.180 1.00 81.38 433 LYS A CA 1
ATOM 3491 C C . LYS A 1 433 ? 2.863 4.116 -8.732 1.00 81.38 433 LYS A C 1
ATOM 3493 O O . LYS A 1 433 ? 2.077 3.584 -7.958 1.00 81.38 433 LYS A O 1
ATOM 3498 N N . SER A 1 434 ? 4.083 4.496 -8.347 1.00 81.62 434 SER A N 1
ATOM 3499 C CA . SER A 1 434 ? 4.752 4.155 -7.081 1.00 81.62 434 SER A CA 1
ATOM 3500 C C . SER A 1 434 ? 5.100 2.668 -6.921 1.00 81.62 434 SER A C 1
ATOM 3502 O O . SER A 1 434 ? 5.465 2.228 -5.830 1.00 81.62 434 SER A O 1
ATOM 3504 N N . TYR A 1 435 ? 5.044 1.905 -8.011 1.00 86.19 435 TYR A N 1
ATOM 3505 C CA . TYR A 1 435 ? 5.486 0.517 -8.116 1.00 86.19 435 TYR A CA 1
ATOM 3506 C C . TYR A 1 435 ? 5.974 0.238 -9.539 1.00 86.19 435 TYR A C 1
ATOM 3508 O O . TYR A 1 435 ? 5.584 0.929 -10.481 1.00 86.19 435 TYR A O 1
ATOM 3516 N N . LEU A 1 436 ? 6.801 -0.794 -9.704 1.00 88.75 436 LEU A N 1
ATOM 3517 C CA . LEU A 1 436 ? 7.283 -1.225 -11.015 1.00 88.75 436 LEU A CA 1
ATOM 3518 C C . LEU A 1 436 ? 6.676 -2.571 -11.397 1.00 88.75 436 LEU A C 1
ATOM 3520 O O . LEU A 1 436 ? 6.653 -3.510 -10.600 1.00 88.75 436 LEU A O 1
ATOM 3524 N N . THR A 1 437 ? 6.221 -2.672 -12.640 1.00 87.12 437 THR A N 1
ATOM 3525 C CA . THR A 1 437 ? 5.932 -3.961 -13.276 1.00 87.12 437 THR A CA 1
ATOM 3526 C C . THR A 1 437 ? 7.226 -4.597 -13.789 1.00 87.12 437 THR A C 1
ATOM 3528 O O . THR A 1 437 ? 8.260 -3.931 -13.904 1.00 87.12 437 THR A O 1
ATOM 3531 N N . TYR A 1 438 ? 7.168 -5.875 -14.174 1.00 86.62 438 TYR A N 1
ATOM 3532 C CA . TYR A 1 438 ? 8.289 -6.523 -14.859 1.00 86.62 438 TYR A CA 1
ATOM 3533 C C . TYR A 1 438 ? 8.730 -5.753 -16.114 1.00 86.62 438 TYR A C 1
ATOM 3535 O O . TYR A 1 438 ? 9.926 -5.588 -16.335 1.00 86.62 438 TYR A O 1
ATOM 3543 N N . SER A 1 439 ? 7.783 -5.223 -16.898 1.00 87.31 439 SER A N 1
ATOM 3544 C CA . SER A 1 439 ? 8.096 -4.436 -18.097 1.00 87.31 439 SER A CA 1
ATOM 3545 C C . SER A 1 439 ? 8.846 -3.147 -17.755 1.00 87.31 439 SER A C 1
ATOM 3547 O O . SER A 1 439 ? 9.826 -2.816 -18.420 1.00 87.31 439 SER A O 1
ATOM 3549 N N . ASP A 1 440 ? 8.419 -2.430 -16.710 1.00 91.25 440 ASP A N 1
ATOM 3550 C CA . ASP A 1 440 ? 9.091 -1.202 -16.264 1.00 91.25 440 ASP A CA 1
ATOM 3551 C C . ASP A 1 440 ? 10.540 -1.502 -15.842 1.00 91.25 440 ASP A C 1
ATOM 3553 O O . ASP A 1 440 ? 11.476 -0.799 -16.234 1.00 91.25 440 ASP A O 1
ATOM 3557 N N . TYR A 1 441 ? 10.725 -2.595 -15.092 1.00 92.19 441 TYR A N 1
ATOM 3558 C CA . TYR A 1 441 ? 12.032 -3.070 -14.647 1.00 92.19 441 TYR A CA 1
ATOM 3559 C C . TYR A 1 441 ? 12.933 -3.483 -15.818 1.00 92.19 441 TYR A C 1
ATOM 3561 O O . TYR A 1 441 ? 14.078 -3.040 -15.911 1.00 92.19 441 TYR A O 1
ATOM 3569 N N . LEU A 1 442 ? 12.406 -4.283 -16.745 1.00 91.69 442 LEU A N 1
ATOM 3570 C CA . LEU A 1 442 ? 13.134 -4.797 -17.902 1.00 91.69 442 LEU A CA 1
ATOM 3571 C C . LEU A 1 442 ? 13.605 -3.675 -18.835 1.00 91.69 442 LEU A C 1
ATOM 3573 O O . LEU A 1 442 ? 14.779 -3.635 -19.205 1.00 91.69 442 LEU A O 1
ATOM 3577 N N . LEU A 1 443 ? 12.711 -2.743 -19.179 1.00 92.06 443 LEU A N 1
ATOM 3578 C CA . LEU A 1 443 ? 13.027 -1.612 -20.054 1.00 92.06 443 LEU A CA 1
ATOM 3579 C C . LEU A 1 443 ? 14.029 -0.654 -19.405 1.00 92.06 443 LEU A C 1
ATOM 3581 O O . LEU A 1 443 ? 14.922 -0.146 -20.084 1.00 92.06 443 LEU A O 1
ATOM 3585 N N . GLY A 1 444 ? 13.920 -0.433 -18.092 1.00 93.50 444 GLY A N 1
ATOM 3586 C CA . GLY A 1 444 ? 14.888 0.373 -17.358 1.00 93.50 444 GLY A CA 1
ATOM 3587 C C . GLY A 1 444 ? 16.286 -0.253 -17.356 1.00 93.50 444 GLY A C 1
ATOM 3588 O O . GLY A 1 444 ? 17.265 0.448 -17.615 1.00 93.50 444 GLY A O 1
ATOM 3589 N N . LEU A 1 445 ? 16.391 -1.574 -17.162 1.00 93.31 445 LEU A N 1
ATOM 3590 C CA . LEU A 1 445 ? 17.665 -2.291 -17.287 1.00 93.31 445 LEU A CA 1
ATOM 3591 C C . LEU A 1 445 ? 18.236 -2.202 -18.711 1.00 93.31 445 LEU A C 1
ATOM 3593 O O . LEU A 1 445 ? 19.422 -1.919 -18.867 1.00 93.31 445 LEU A O 1
ATOM 3597 N N . ALA A 1 446 ? 17.407 -2.369 -19.745 1.00 92.75 446 ALA A N 1
ATOM 3598 C CA . ALA A 1 446 ? 17.837 -2.245 -21.141 1.00 92.75 446 ALA A CA 1
ATOM 3599 C C . ALA A 1 446 ? 18.328 -0.824 -21.476 1.00 92.75 446 ALA A C 1
ATOM 3601 O O . ALA A 1 446 ? 19.331 -0.647 -22.166 1.00 92.75 446 ALA A O 1
ATOM 3602 N N . ALA A 1 447 ? 17.669 0.213 -20.951 1.00 93.31 447 ALA A N 1
ATOM 3603 C CA . ALA A 1 447 ? 18.094 1.601 -21.133 1.00 93.31 447 ALA A CA 1
ATOM 3604 C C . ALA A 1 447 ? 19.441 1.914 -20.451 1.00 93.31 447 ALA A C 1
ATOM 3606 O O . ALA A 1 447 ? 20.192 2.781 -20.918 1.00 93.31 447 ALA A O 1
ATOM 3607 N N . MET A 1 448 ? 19.747 1.218 -19.354 1.00 90.94 448 MET A N 1
ATOM 3608 C CA . MET A 1 448 ? 21.006 1.344 -18.618 1.00 90.94 448 MET A CA 1
ATOM 3609 C C . MET A 1 448 ? 22.149 0.515 -19.213 1.00 90.94 448 MET A C 1
ATOM 3611 O O . MET A 1 448 ? 23.307 0.813 -18.921 1.00 90.94 448 MET A O 1
ATOM 3615 N N . ASP A 1 449 ? 21.851 -0.492 -20.037 1.00 90.75 449 ASP A N 1
ATOM 3616 C CA . ASP A 1 449 ? 22.869 -1.383 -20.587 1.00 90.75 449 ASP A CA 1
ATOM 3617 C C . ASP A 1 449 ? 23.880 -0.613 -21.472 1.00 90.75 449 ASP A C 1
ATOM 3619 O O . ASP A 1 449 ? 23.481 0.151 -22.362 1.00 90.75 449 ASP A O 1
ATOM 3623 N N . PRO A 1 450 ? 25.201 -0.779 -21.253 1.00 89.50 450 PRO A N 1
ATOM 3624 C CA . PRO A 1 450 ? 26.225 -0.090 -22.039 1.00 89.50 450 PRO A CA 1
ATOM 3625 C C . PRO A 1 450 ? 26.216 -0.436 -23.531 1.00 89.50 450 PRO A C 1
ATOM 3627 O O . PRO A 1 450 ? 26.703 0.355 -24.335 1.00 89.50 450 PRO A O 1
ATOM 3630 N N . SER A 1 451 ? 25.698 -1.608 -23.909 1.00 89.06 451 SER A N 1
ATOM 3631 C CA . SER A 1 451 ? 25.640 -2.052 -25.303 1.00 89.06 451 SER A CA 1
ATOM 3632 C C . SER A 1 451 ? 24.493 -1.423 -26.094 1.00 89.06 451 SER A C 1
ATOM 3634 O O . SER A 1 451 ? 24.508 -1.471 -27.326 1.00 89.06 451 SER A O 1
ATOM 3636 N N . THR A 1 452 ? 23.540 -0.783 -25.413 1.00 91.94 452 THR A N 1
ATOM 3637 C CA . THR A 1 452 ? 22.419 -0.102 -26.054 1.00 91.94 452 THR A CA 1
ATOM 3638 C C . THR A 1 452 ? 22.912 1.084 -26.886 1.00 91.94 452 THR A C 1
ATOM 3640 O O . THR A 1 452 ? 23.582 1.986 -26.392 1.00 91.94 452 THR A O 1
ATOM 3643 N N . SER A 1 453 ? 22.542 1.115 -28.164 1.00 90.12 453 SER A N 1
ATOM 3644 C CA . SER A 1 453 ? 22.878 2.171 -29.125 1.00 90.12 453 SER A CA 1
ATOM 3645 C C . SER A 1 453 ? 22.551 3.590 -28.635 1.00 90.12 453 SER A C 1
ATOM 3647 O O . SER A 1 453 ? 21.557 3.828 -27.943 1.00 90.12 453 SER A O 1
ATOM 3649 N N . HIS A 1 454 ? 23.385 4.540 -29.062 1.00 86.81 454 HIS A N 1
ATOM 3650 C CA . HIS A 1 454 ? 23.243 5.981 -28.834 1.00 86.81 454 HIS A CA 1
ATOM 3651 C C . HIS A 1 454 ? 22.615 6.731 -30.024 1.00 86.81 454 HIS A C 1
ATOM 3653 O O . HIS A 1 454 ? 22.575 7.959 -30.015 1.00 86.81 454 HIS A O 1
ATOM 3659 N N . GLY A 1 455 ? 22.106 6.018 -31.037 1.00 87.94 455 GLY A N 1
ATOM 3660 C CA . GLY A 1 455 ? 21.358 6.600 -32.159 1.00 87.94 455 GLY A CA 1
ATOM 3661 C C . GLY A 1 455 ? 19.909 6.106 -32.256 1.00 87.94 455 GLY A C 1
ATOM 3662 O O . GLY A 1 455 ? 19.558 5.061 -31.708 1.00 87.94 455 GLY A O 1
ATOM 3663 N N . GLY A 1 456 ? 19.078 6.849 -32.993 1.00 89.06 456 GLY A N 1
ATOM 3664 C CA . GLY A 1 456 ? 17.704 6.457 -33.336 1.00 89.06 456 GLY A CA 1
ATOM 3665 C C . GLY A 1 456 ? 16.753 6.354 -32.136 1.00 89.06 456 GLY A C 1
ATOM 3666 O O . GLY A 1 456 ? 16.937 7.022 -31.118 1.00 89.06 456 GLY A O 1
ATOM 3667 N N . ALA A 1 457 ? 15.732 5.498 -32.253 1.00 88.75 457 ALA A N 1
ATOM 3668 C CA . ALA A 1 457 ? 14.721 5.322 -31.208 1.00 88.75 457 ALA A CA 1
ATOM 3669 C C . ALA A 1 457 ? 15.287 4.820 -29.859 1.00 88.75 457 ALA A C 1
ATOM 3671 O O . ALA A 1 457 ? 14.851 5.337 -28.828 1.00 88.75 457 ALA A O 1
ATOM 3672 N N . PRO A 1 458 ? 16.274 3.893 -29.800 1.00 91.25 458 PRO A N 1
ATOM 3673 C CA . PRO A 1 458 ? 16.888 3.502 -28.527 1.00 91.25 458 PRO A CA 1
ATOM 3674 C C . PRO A 1 458 ? 17.504 4.688 -27.776 1.00 91.25 458 PRO A C 1
ATOM 3676 O O . PRO A 1 458 ? 17.328 4.805 -26.565 1.00 91.25 458 PRO A O 1
ATOM 3679 N N . ALA A 1 459 ? 18.169 5.602 -28.488 1.00 91.50 459 ALA A N 1
ATOM 3680 C CA . ALA A 1 459 ? 18.760 6.795 -27.888 1.00 91.50 459 ALA A CA 1
ATOM 3681 C C . ALA A 1 459 ? 17.699 7.721 -27.289 1.00 91.50 459 ALA A C 1
ATOM 3683 O O . ALA A 1 459 ? 17.845 8.163 -26.151 1.00 91.50 459 ALA A O 1
ATOM 3684 N N . GLU A 1 460 ? 16.606 7.956 -28.020 1.00 92.88 460 GLU A N 1
ATOM 3685 C CA . GLU A 1 460 ? 15.479 8.750 -27.527 1.00 92.88 460 GLU A CA 1
ATOM 3686 C C . GLU A 1 460 ? 14.895 8.144 -26.241 1.00 92.88 460 GLU A C 1
ATOM 3688 O O . GLU A 1 460 ? 14.678 8.856 -25.258 1.00 92.88 460 GLU A O 1
ATOM 3693 N N . GLN A 1 461 ? 14.699 6.821 -26.204 1.00 92.12 461 GLN A N 1
ATOM 3694 C CA . GLN A 1 461 ? 14.215 6.135 -25.004 1.00 92.12 461 GLN A CA 1
ATOM 3695 C C . GLN A 1 461 ? 15.174 6.324 -23.827 1.00 92.12 461 GLN A C 1
ATOM 3697 O O . GLN A 1 461 ? 14.737 6.715 -22.743 1.00 92.12 461 GLN A O 1
ATOM 3702 N N . ARG A 1 462 ? 16.485 6.150 -24.032 1.00 93.81 462 ARG A N 1
ATOM 3703 C CA . ARG A 1 462 ? 17.496 6.404 -22.989 1.00 93.81 462 ARG A CA 1
ATOM 3704 C C . ARG A 1 462 ? 17.448 7.846 -22.490 1.00 93.81 462 ARG A C 1
ATOM 3706 O O . ARG A 1 462 ? 17.455 8.060 -21.280 1.00 93.81 462 ARG A O 1
ATOM 3713 N N . CYS A 1 463 ? 17.317 8.826 -23.384 1.00 92.50 463 CYS A N 1
ATOM 3714 C CA . CYS A 1 463 ? 17.158 10.231 -23.009 1.00 92.50 463 CYS A CA 1
ATOM 3715 C C . CYS A 1 463 ? 15.930 10.455 -22.116 1.00 92.50 463 CYS A C 1
ATOM 3717 O O . CYS A 1 463 ? 16.017 11.215 -21.155 1.00 92.50 463 CYS A O 1
ATOM 3719 N N . ARG A 1 464 ? 14.812 9.756 -22.357 1.00 92.38 464 ARG A N 1
ATOM 3720 C CA . ARG A 1 464 ? 13.625 9.825 -21.486 1.00 92.38 464 ARG A CA 1
ATOM 3721 C C . ARG A 1 464 ? 13.903 9.282 -20.079 1.00 92.38 464 ARG A C 1
ATOM 3723 O O . ARG A 1 464 ? 13.462 9.890 -19.105 1.00 92.38 464 ARG A O 1
ATOM 3730 N N . TYR A 1 465 ? 14.646 8.180 -19.953 1.00 93.31 465 TYR A N 1
ATOM 3731 C CA . TYR A 1 465 ? 15.072 7.656 -18.646 1.00 93.31 465 TYR A CA 1
ATOM 3732 C C . TYR A 1 465 ? 16.026 8.618 -17.929 1.00 93.31 465 TYR A C 1
ATOM 3734 O O . TYR A 1 465 ? 15.830 8.890 -16.748 1.00 93.31 465 TYR A O 1
ATOM 3742 N N . ILE A 1 466 ? 17.000 9.187 -18.646 1.00 91.44 466 ILE A N 1
ATOM 3743 C CA . ILE A 1 466 ? 17.927 10.195 -18.110 1.00 91.44 466 ILE A CA 1
ATOM 3744 C C . ILE A 1 466 ? 17.155 11.427 -17.624 1.00 91.44 466 ILE A C 1
ATOM 3746 O O . ILE A 1 466 ? 17.362 11.886 -16.506 1.00 91.44 466 ILE A O 1
ATOM 3750 N N . PHE A 1 467 ? 16.209 11.933 -18.416 1.00 90.56 467 PHE A N 1
ATOM 3751 C CA . PHE A 1 467 ? 15.383 13.073 -18.024 1.00 90.56 467 PHE A CA 1
ATOM 3752 C C . PHE A 1 467 ? 14.612 12.800 -16.726 1.00 90.56 467 PHE A C 1
ATOM 3754 O O . PHE A 1 467 ? 14.666 13.595 -15.791 1.00 90.56 467 PHE A O 1
ATOM 3761 N N . ARG A 1 468 ? 13.937 11.647 -16.622 1.00 91.19 468 ARG A N 1
ATOM 3762 C CA . ARG A 1 468 ? 13.221 11.267 -15.391 1.00 91.19 468 ARG A CA 1
ATOM 3763 C C . ARG A 1 468 ? 14.163 11.064 -14.204 1.00 91.19 468 ARG A C 1
ATOM 3765 O O . ARG A 1 468 ? 13.793 11.377 -13.073 1.00 91.19 468 ARG A O 1
ATOM 3772 N N . PHE A 1 469 ? 15.380 10.584 -14.455 1.00 90.62 469 PHE A N 1
ATOM 3773 C CA . PHE A 1 469 ? 16.405 10.448 -13.428 1.00 90.62 469 PHE A CA 1
ATOM 3774 C C . PHE A 1 469 ? 16.757 11.803 -12.801 1.00 90.62 469 PHE A C 1
ATOM 3776 O O . PHE A 1 469 ? 16.827 11.887 -11.579 1.00 90.62 469 PHE A O 1
ATOM 3783 N N . TYR A 1 470 ? 16.889 12.876 -13.583 1.00 89.12 470 TYR A N 1
ATOM 3784 C CA . TYR A 1 470 ? 17.209 14.212 -13.053 1.00 89.12 470 TYR A CA 1
ATOM 3785 C C . TYR A 1 470 ? 15.987 15.026 -12.597 1.00 89.12 470 TYR A C 1
ATOM 3787 O O . TYR A 1 470 ? 16.121 15.886 -11.735 1.00 89.12 470 TYR A O 1
ATOM 3795 N N . ASN A 1 471 ? 14.782 14.731 -13.093 1.00 85.38 471 ASN A N 1
ATOM 3796 C CA . ASN A 1 471 ? 13.552 15.450 -12.736 1.00 85.38 471 ASN A CA 1
ATOM 3797 C C . ASN A 1 471 ? 13.045 15.104 -11.317 1.00 85.38 471 ASN A C 1
ATOM 3799 O O . ASN A 1 471 ? 12.094 14.339 -11.150 1.00 85.38 471 ASN A O 1
ATOM 3803 N N . ILE A 1 472 ? 13.694 15.640 -10.281 1.00 82.75 472 ILE A N 1
ATOM 3804 C CA . ILE A 1 472 ? 13.391 15.385 -8.862 1.00 82.75 472 ILE A CA 1
ATOM 3805 C C . ILE A 1 472 ? 11.993 15.896 -8.483 1.00 82.75 472 ILE A C 1
ATOM 3807 O O . ILE A 1 472 ? 11.260 15.198 -7.781 1.00 82.75 472 ILE A O 1
ATOM 3811 N N . LYS A 1 473 ? 11.616 17.083 -8.967 1.00 80.56 473 LYS A N 1
ATOM 3812 C CA . LYS A 1 473 ? 10.318 17.746 -8.768 1.00 80.56 473 LYS A CA 1
ATOM 3813 C C . LYS A 1 473 ? 9.183 17.025 -9.486 1.00 80.56 473 LYS A C 1
ATOM 3815 O O . LYS A 1 473 ? 8.024 17.245 -9.147 1.00 80.56 473 LYS A O 1
ATOM 3820 N N . ASN A 1 474 ? 9.512 16.166 -10.450 1.00 76.50 474 ASN A N 1
ATOM 3821 C CA . ASN A 1 474 ? 8.591 15.294 -11.167 1.00 76.50 474 ASN A CA 1
ATOM 3822 C C . ASN A 1 474 ? 7.416 16.042 -11.832 1.00 76.50 474 ASN A C 1
ATOM 3824 O O . ASN A 1 474 ? 6.315 15.513 -11.963 1.00 76.50 474 ASN A O 1
ATOM 3828 N N . ASN A 1 475 ? 7.647 17.289 -12.257 1.00 79.44 475 ASN A N 1
ATOM 3829 C CA . ASN A 1 475 ? 6.629 18.197 -12.807 1.00 79.44 475 ASN A CA 1
ATOM 3830 C C . ASN A 1 475 ? 6.664 18.277 -14.347 1.00 79.44 475 ASN A C 1
ATOM 3832 O O . ASN A 1 475 ? 6.149 19.223 -14.938 1.00 79.44 475 ASN A O 1
ATOM 3836 N N . GLY A 1 476 ? 7.327 17.314 -14.995 1.00 75.44 476 GLY A N 1
ATOM 3837 C CA . GLY A 1 476 ? 7.519 17.288 -16.448 1.00 75.44 476 GLY A CA 1
ATOM 3838 C C . GLY A 1 476 ? 8.576 18.253 -17.000 1.00 75.44 476 GLY A C 1
ATOM 3839 O O . GLY A 1 476 ? 8.853 18.182 -18.191 1.00 75.44 476 GLY A O 1
ATOM 3840 N N . ASN A 1 477 ? 9.211 19.084 -16.165 1.00 77.94 477 ASN A N 1
ATOM 3841 C CA . ASN A 1 477 ? 10.264 20.032 -16.548 1.00 77.94 477 ASN A CA 1
ATOM 3842 C C . ASN A 1 477 ? 11.521 19.827 -15.682 1.00 77.94 477 ASN A C 1
ATOM 3844 O O . ASN A 1 477 ? 11.413 19.376 -14.551 1.00 77.94 477 ASN A O 1
ATOM 3848 N N . MET A 1 478 ? 12.709 20.175 -16.188 1.00 76.00 478 MET A N 1
ATOM 3849 C CA . MET A 1 478 ? 13.929 20.236 -15.364 1.00 76.00 478 MET A CA 1
ATOM 3850 C C . MET A 1 478 ? 14.205 21.682 -14.958 1.00 76.00 478 MET A C 1
ATOM 3852 O O . MET A 1 478 ? 14.270 22.561 -15.821 1.00 76.00 478 MET A O 1
ATOM 3856 N N . SER A 1 479 ? 14.386 21.942 -13.663 1.00 78.25 479 SER A N 1
ATOM 3857 C CA . SER A 1 479 ? 14.911 23.225 -13.196 1.00 78.25 479 SER A CA 1
ATOM 3858 C C . SER A 1 479 ? 16.430 23.295 -13.344 1.00 78.25 479 SER A C 1
ATOM 3860 O O . SER A 1 479 ? 17.122 22.286 -13.456 1.00 78.25 479 SER A O 1
ATOM 3862 N N . VAL A 1 480 ? 16.972 24.515 -13.309 1.00 75.81 480 VAL A N 1
ATOM 3863 C CA . VAL A 1 480 ? 18.426 24.743 -13.355 1.00 75.81 480 VAL A CA 1
ATOM 3864 C C . VAL A 1 480 ? 19.137 24.071 -12.174 1.00 75.81 480 VAL A C 1
ATOM 3866 O O . VAL A 1 480 ? 20.273 23.632 -12.322 1.00 75.81 480 VAL A O 1
ATOM 3869 N N . GLU A 1 481 ? 18.477 23.958 -11.016 1.00 73.94 481 GLU A N 1
ATOM 3870 C CA . GLU A 1 481 ? 19.034 23.234 -9.866 1.00 73.94 481 GLU A CA 1
ATOM 3871 C C . GLU A 1 481 ? 19.096 21.720 -10.086 1.00 73.94 481 GLU A C 1
ATOM 3873 O O . GLU A 1 481 ? 19.997 21.085 -9.563 1.00 73.94 481 GLU A O 1
ATOM 3878 N N . GLU A 1 482 ? 18.163 21.146 -10.848 1.00 76.94 482 GLU A N 1
ATOM 3879 C CA . GLU A 1 482 ? 18.103 19.704 -11.141 1.00 76.94 482 GLU A CA 1
ATOM 3880 C C . GLU A 1 482 ? 19.073 19.276 -12.246 1.00 76.94 482 GLU A C 1
ATOM 3882 O O . GLU A 1 482 ? 19.346 18.089 -12.416 1.00 76.94 482 GLU A O 1
ATOM 3887 N N . PHE A 1 483 ? 19.578 20.249 -13.007 1.00 65.94 483 PHE A N 1
ATOM 3888 C CA . PHE A 1 483 ? 20.564 20.050 -14.065 1.00 65.94 483 PHE A CA 1
ATOM 3889 C C . PHE A 1 483 ? 22.015 20.120 -13.556 1.00 65.94 483 PHE A C 1
ATOM 3891 O O . PHE A 1 483 ? 22.935 19.745 -14.283 1.00 65.94 483 PHE A O 1
ATOM 3898 N N . ARG A 1 484 ? 22.223 20.647 -12.343 1.00 59.34 484 ARG A N 1
ATOM 3899 C CA . ARG A 1 484 ? 23.521 20.685 -11.655 1.00 59.34 484 ARG A CA 1
ATOM 3900 C C . ARG A 1 484 ? 23.737 19.401 -10.871 1.00 59.34 484 ARG A C 1
ATOM 3902 O O . ARG A 1 484 ? 24.901 18.945 -10.859 1.00 59.34 484 ARG A O 1
#

Radius of gyration: 31.35 Å; chains: 1; bounding box: 84×69×90 Å

Sequence (484 aa):
MLKRQIGNRVVASIMSIATDTYPLLLCIMLQHGQLQITNKIRGTMSCDEVYEELVSAHDKFNRRVETFNILEDSSLVSNEFLTILLKSSAEYVEIANKLAISHRRILRVYNIDVLDWLKDYTHQKTIIDARIGHEQTELLLFHGCTPSAADSIIQHRFDHELIGLHGAYYGHGFYFSSCSYTSQEYAKADLSSKESAILICRVIVGESCIEADALLLVEQNLGRGYWFPFDEIKSSETRALAAKRITSKICPYDFELVNVIKIRCSDLLPCLPSTQTYYLLTKGRLNRGNGSTLVNSIWMNFERMKTAVKNRELLGLEPFYLLKTIIERQQANGWDDFISGGQIFEEPILQFIDCKQPDPNNQLIASPQEQLMGSAKFNTKLQERIFKEFYSYTFPSEYMSYQAFTEAMDNKLSTVEKTKMQAYFRAFDAQQKSYLTYSDYLLGLAAMDPSTSHGGAPAEQRCRYIFRFYNIKNNGNMSVEEFR

InterPro domains:
  IPR002048 EF-hand domain [PS50222] (458-484)
  IPR011992 EF-hand domain pair [SSF47473] (367-484)
  IPR012317 Poly(ADP-ribose) polymerase, catalytic domain [PF00644] (91-209)
  IPR012317 Poly(ADP-ribose) polymerase, catalytic domain [PS51059] (69-288)
  IPR051712 Mono-ADP-ribosyltransferase and antiviral protein [PTHR45740] (85-209)

Secondary structure (DSSP, 8-state):
-HHHHHHHHHHHHHTTS-TTS---EEEEEEETTEEEEEEEE-----HHHHHHHHHHHHHHHHTT--------------STTEEEPPTTSHHHHHHHHHHGGG-PPP---EEE--HHHHHHHHHHHHHHHHHHTSS--EEEEEEEE-HHHHHHHHHH-S-GGG--SS-GGG-SS---BSSHHHHHHH-PPPTTT---EEEEEEEE--S-SS-S---EEEEEETTTEEE----PPPTT--HHHHHHHHHHHH-SS--EEEEEEEEEEE---TTS--EEEEEEEEE-PPPTT-----TTEEEE-HHHHHHHHHTT-BSSSHHHHHHHHHHHHHHHH-GGGG-S---SS------PPP-PPPPTT---PPPHHHHHHHHTT--HHHHHHHHHHHHHHHTT-SSB-HHHHHHHHHHH-TT--GGGHHHHHHHH-TT--SSB-HHHHHHHHHHH-TTS-SSHHHHHHHHHHHHHHH-TT-SSS--TTT--

Foldseek 3Di:
DVVVVVVVVVVVVVVPDDPVDDDFDWDWDQDPNDTDTDDGDHDDDDPVRVVVVVVVVVCVVVVPDPPDDDDDDDDDDPDPFWDWDDCPDPVVVVVCVLCVVAPDDDDTDIHGHDPVVVVVVVVVLVVLCVVQVHNPQKDWWKAWAEPVVVVVCSVPNDDLVPQDPPDCPVHRDGDTHPHPNVNVVRQQADPPPSDTDMDTDTDRNRDDPPDPQPWDKWFQDDQLFTDHQDDDDDPPDDPVRRVCVSCVVFDVDDWDFPDFLDWDFCPLDPPDPGDIDTDTDIDDDDDPPDLDGDDGMDIDGQVNLVVCLVVLRHNDCLSNLVNVVVSVVCVPPHDPPSPDDDPSDDPQDNDDQALDDDDPPDPDDRDLLSLLCVQLVCHPVNLVVLCVLQCVLRPPHQWGALSSQLVSVVVVCVPDDSVQSVLLVQLLPVVPPNIHHSSSVSSSVSLVRPSRDCDDSNVVSVVSSVVSSLPPVNPPDHDPVSVD

pLDDT: mean 70.5, std 17.83, range [29.3, 94.25]

Organism: NCBI:txid433720